Protein AF-0000000076601447 (afdb_homodimer)

Organism: NCBI:txid33932

Secondary structure (DSSP, 8-state):
--S---S-GGGGGGEEEEEEEEEPTTSEEEEEEEEE-EETTEE-HHHHHHHHHHHHHHHHS-HHHHHHHHHTT-HHHHHHHHHTTSPPTTT-SSHHHHHHHHHHHHHTS---EEEEHHHH--STT----S-SEEEEEEEETTEEEEEEEEEEEESSHHHHHHHHHHHHHHHHH-SSSSHHHHHHHHHHHHHHH--SHHHHHHHHHHHS--TTSTT-EEEEEEEEEEEEEPP--HHHHTS-HHHHHHHHHHHHHHHHHTTHHHHHHHHHHTT-TTSEEEEEEEEESSHHHHHHHHHHHHTT---/--S---S-GGGGGGEEEEEEEEEPTTSEEEEEEEEE-EETTEE-HHHHHHHHHHHHHHHHS-HHHHHHHHHTT-HHHHHHHHHTTSPPTTT-SSHHHHHHHHHHHHHTS---EEEEHHHH--STT----S-SEEEEEEEETTEEEEEEEEEEEESSHHHHHHHHHHHHHHHHH-SSSSHHHHHHHHHHHHHHH--SHHHHHHHHHHHS--GGG-S-EEEEEEEEEEEEEPP--HHHHTS-HHHHHHHHHHHHHHHHHTTHHHHHHHHHHTT-TTSEEEEEEEEESSHHHHHHHHHHHHTT---

Nearest PDB structures (foldseek):
  6guo-assembly2_C  TM=2.333E-01  e=1.448E+00  Aspergillus nidulans FGSC A4
  6guo-assembly2_C  TM=2.152E-01  e=1.221E+00  Aspergillus nidulans FGSC A4

Structure (mmCIF, N/CA/C/O backbone):
data_AF-0000000076601447-model_v1
#
loop_
_entity.id
_entity.type
_entity.pdbx_description
1 polymer 'Anti-bacteriophage protein A/HamA C-terminal domain-containing protein'
#
loop_
_atom_site.group_PDB
_atom_site.id
_atom_site.type_symbol
_atom_site.label_atom_id
_atom_site.label_alt_id
_atom_site.label_comp_id
_atom_site.label_asym_id
_atom_site.label_entity_id
_atom_site.label_seq_id
_atom_site.pdbx_PDB_ins_code
_atom_site.Cartn_x
_atom_site.Cartn_y
_atom_site.Cartn_z
_atom_site.occupancy
_atom_site.B_iso_or_equiv
_atom_site.auth_seq_id
_atom_site.auth_comp_id
_atom_site.auth_asym_id
_atom_site.auth_atom_id
_atom_site.pdbx_PDB_model_num
ATOM 1 N N . MET A 1 1 ? -7.922 -10.188 -27.938 1 62.28 1 MET A N 1
ATOM 2 C CA . MET A 1 1 ? -8.156 -10.844 -26.656 1 62.28 1 MET A CA 1
ATOM 3 C C . MET A 1 1 ? -9.234 -10.117 -25.859 1 62.28 1 MET A C 1
ATOM 5 O O . MET A 1 1 ? -9.25 -8.891 -25.797 1 62.28 1 MET A O 1
ATOM 9 N N . LEU A 1 2 ? -10.297 -10.93 -25.453 1 74.81 2 LEU A N 1
ATOM 10 C CA . LEU A 1 2 ? -11.477 -10.422 -24.766 1 74.81 2 LEU A CA 1
ATOM 11 C C . LEU A 1 2 ? -11.094 -9.812 -23.422 1 74.81 2 LEU A C 1
ATOM 13 O O . LEU A 1 2 ? -11.562 -8.719 -23.078 1 74.81 2 LEU A O 1
ATOM 17 N N . LEU A 1 3 ? -10.133 -10.531 -22.75 1 85.56 3 LEU A N 1
ATOM 18 C CA . LEU A 1 3 ? -9.602 -10.078 -21.469 1 85.56 3 LEU A CA 1
ATOM 19 C C . LEU A 1 3 ? -8.078 -10.008 -21.5 1 85.56 3 LEU A C 1
ATOM 21 O O . LEU A 1 3 ? -7.434 -10.805 -22.188 1 85.56 3 LEU A O 1
ATOM 25 N N . ARG A 1 4 ? -7.594 -9 -20.859 1 86.19 4 ARG A N 1
ATOM 26 C CA . ARG A 1 4 ? -6.141 -8.875 -20.797 1 86.19 4 ARG A CA 1
ATOM 27 C C . ARG A 1 4 ? -5.625 -9.273 -19.422 1 86.19 4 ARG A C 1
ATOM 29 O O . ARG A 1 4 ? -6.242 -8.953 -18.391 1 86.19 4 ARG A O 1
ATOM 36 N N . PRO A 1 5 ? -4.488 -10.039 -19.438 1 90.44 5 PRO A N 1
ATOM 37 C CA . PRO A 1 5 ? -3.875 -10.336 -18.141 1 90.44 5 PRO A CA 1
ATOM 38 C C . PRO A 1 5 ? -3.506 -9.086 -17.344 1 90.44 5 PRO A C 1
ATOM 40 O O . PRO A 1 5 ? -3.223 -8.039 -17.953 1 90.44 5 PRO A O 1
ATOM 43 N N . LEU A 1 6 ? -3.486 -9.172 -16.062 1 90.44 6 LEU A N 1
ATOM 44 C CA . LEU A 1 6 ? -3.273 -8.016 -15.203 1 90.44 6 LEU A CA 1
ATOM 45 C C . LEU A 1 6 ? -1.902 -8.078 -14.539 1 90.44 6 LEU A C 1
ATOM 47 O O . LEU A 1 6 ? -1.473 -7.113 -13.898 1 90.44 6 LEU A O 1
ATOM 51 N N . VAL A 1 7 ? -1.273 -9.258 -14.609 1 94.81 7 VAL A N 1
ATOM 52 C CA . VAL A 1 7 ? 0.031 -9.43 -13.977 1 94.81 7 VAL A CA 1
ATOM 53 C C . VAL A 1 7 ? 1.137 -9.148 -14.992 1 94.81 7 VAL A C 1
ATOM 55 O O . VAL A 1 7 ? 1.076 -9.617 -16.125 1 94.81 7 VAL A O 1
ATOM 58 N N . ARG A 1 8 ? 2.135 -8.438 -14.633 1 91.25 8 ARG A N 1
ATOM 59 C CA . ARG A 1 8 ? 3.258 -8.094 -15.5 1 91.25 8 ARG A CA 1
ATOM 60 C C . ARG A 1 8 ? 4.133 -9.32 -15.766 1 91.25 8 ARG A C 1
ATOM 62 O O . ARG A 1 8 ? 4.391 -10.109 -14.859 1 91.25 8 ARG A O 1
ATOM 69 N N . LYS A 1 9 ? 4.605 -9.383 -16.938 1 93 9 LYS A N 1
ATOM 70 C CA . LYS A 1 9 ? 5.414 -10.531 -17.344 1 93 9 LYS A CA 1
ATOM 71 C C . LYS A 1 9 ? 6.758 -10.539 -16.625 1 93 9 LYS A C 1
ATOM 73 O O . LYS A 1 9 ? 7.461 -11.547 -16.625 1 93 9 LYS A O 1
ATOM 78 N N . THR A 1 10 ? 7.121 -9.398 -15.984 1 92.19 10 THR A N 1
ATOM 79 C CA . THR A 1 10 ? 8.359 -9.336 -15.219 1 92.19 10 THR A CA 1
ATOM 80 C C . THR A 1 10 ? 8.344 -10.352 -14.078 1 92.19 10 THR A C 1
ATOM 82 O O . THR A 1 10 ? 9.398 -10.703 -13.547 1 92.19 10 THR A O 1
ATOM 85 N N . PHE A 1 11 ? 7.168 -10.836 -13.719 1 95.12 11 PHE A N 1
ATOM 86 C CA . PHE A 1 11 ? 7.023 -11.898 -12.734 1 95.12 11 PHE A CA 1
ATOM 87 C C . PHE A 1 11 ? 7.84 -13.125 -13.133 1 95.12 11 PHE A C 1
ATOM 89 O O . PHE A 1 11 ? 8.531 -13.711 -12.305 1 95.12 11 PHE A O 1
ATOM 96 N N . LEU A 1 12 ? 7.84 -13.445 -14.352 1 95.12 12 LEU A N 1
ATOM 97 C CA . LEU A 1 12 ? 8.492 -14.656 -14.828 1 95.12 12 LEU A CA 1
ATOM 98 C C . LEU A 1 12 ? 10.016 -14.516 -14.773 1 95.12 12 LEU A C 1
ATOM 100 O O . LEU A 1 12 ? 10.734 -15.508 -14.812 1 95.12 12 LEU A O 1
ATOM 104 N N . ASN A 1 13 ? 10.461 -13.25 -14.641 1 93.56 13 ASN A N 1
ATOM 105 C CA . ASN A 1 13 ? 11.898 -12.984 -14.602 1 93.56 13 ASN A CA 1
ATOM 106 C C . ASN A 1 13 ? 12.531 -13.469 -13.305 1 93.56 13 ASN A C 1
ATOM 108 O O . ASN A 1 13 ? 13.75 -13.562 -13.195 1 93.56 13 ASN A O 1
ATOM 112 N N . HIS A 1 14 ? 11.773 -13.812 -12.375 1 94.06 14 HIS A N 1
ATOM 113 C CA . HIS A 1 14 ? 12.289 -14.227 -11.078 1 94.06 14 HIS A CA 1
ATOM 114 C C . HIS A 1 14 ? 12.57 -15.727 -11.055 1 94.06 14 HIS A C 1
ATOM 116 O O . HIS A 1 14 ? 13.078 -16.25 -10.055 1 94.06 14 HIS A O 1
ATOM 122 N N . PHE A 1 15 ? 12.305 -16.438 -12.133 1 93.75 15 PHE A N 1
ATOM 123 C CA . PHE A 1 15 ? 12.398 -17.891 -12.148 1 93.75 15 PHE A CA 1
ATOM 124 C C . PHE A 1 15 ? 13.234 -18.359 -13.328 1 93.75 15 PHE A C 1
ATOM 126 O O . PHE A 1 15 ? 13.203 -17.766 -14.398 1 93.75 15 PHE A O 1
ATOM 133 N N . TYR A 1 16 ? 13.992 -19.453 -13.062 1 90.38 16 TYR A N 1
ATOM 134 C CA . TYR A 1 16 ? 14.461 -20.281 -14.164 1 90.38 16 TYR A CA 1
ATOM 135 C C . TYR A 1 16 ? 13.344 -21.156 -14.703 1 90.38 16 TYR A C 1
ATOM 137 O O . TYR A 1 16 ? 12.602 -21.781 -13.93 1 90.38 16 TYR A O 1
ATOM 145 N N . HIS A 1 17 ? 13.188 -21.109 -15.984 1 89.06 17 HIS A N 1
ATOM 146 C CA . HIS A 1 17 ? 12.195 -21.984 -16.609 1 89.06 17 HIS A CA 1
ATOM 147 C C . HIS A 1 17 ? 12.82 -23.297 -17.062 1 89.06 17 HIS A C 1
ATOM 149 O O . HIS A 1 17 ? 13.102 -23.469 -18.25 1 89.06 17 HIS A O 1
ATOM 155 N N . GLU A 1 18 ? 12.898 -24.203 -16.203 1 85.56 18 GLU A N 1
ATOM 156 C CA . GLU A 1 18 ? 13.68 -25.422 -16.406 1 85.56 18 GLU A CA 1
ATOM 157 C C . GLU A 1 18 ? 12.945 -26.406 -17.297 1 85.56 18 GLU A C 1
ATOM 159 O O . GLU A 1 18 ? 13.539 -27 -18.203 1 85.56 18 GLU A O 1
ATOM 164 N N . ILE A 1 19 ? 11.727 -26.641 -16.984 1 83.25 19 ILE A N 1
ATOM 165 C CA . ILE A 1 19 ? 10.852 -27.469 -17.828 1 83.25 19 ILE A CA 1
ATOM 166 C C . ILE A 1 19 ? 9.711 -26.609 -18.375 1 83.25 19 ILE A C 1
ATOM 168 O O . ILE A 1 19 ? 8.945 -26.016 -17.609 1 83.25 19 ILE A O 1
ATOM 172 N N . GLN A 1 20 ? 9.664 -26.547 -19.672 1 84.44 20 GLN A N 1
ATOM 173 C CA . GLN A 1 20 ? 8.688 -25.672 -20.297 1 84.44 20 GLN A CA 1
ATOM 174 C C . GLN A 1 20 ? 7.672 -26.469 -21.109 1 84.44 20 GLN A C 1
ATOM 176 O O . GLN A 1 20 ? 8.016 -27.047 -22.141 1 84.44 20 GLN A O 1
ATOM 181 N N . ASP A 1 21 ? 6.527 -26.484 -20.672 1 81.62 21 ASP A N 1
ATOM 182 C CA . ASP A 1 21 ? 5.348 -27.016 -21.344 1 81.62 21 ASP A CA 1
ATOM 183 C C . ASP A 1 21 ? 5.605 -28.438 -21.844 1 81.62 21 ASP A C 1
ATOM 185 O O . ASP A 1 21 ? 5.332 -28.766 -23 1 81.62 21 ASP A O 1
ATOM 189 N N . GLN A 1 22 ? 6.152 -29.219 -20.953 1 82.5 22 GLN A N 1
ATOM 190 C CA . GLN A 1 22 ? 6.34 -30.625 -21.281 1 82.5 22 GLN A CA 1
ATOM 191 C C . GLN A 1 22 ? 5 -31.359 -21.344 1 82.5 22 GLN A C 1
ATOM 193 O O . GLN A 1 22 ? 4.262 -31.406 -20.359 1 82.5 22 GLN A O 1
ATOM 198 N N . LYS A 1 23 ? 4.691 -31.844 -22.531 1 84.69 23 LYS A N 1
ATOM 199 C CA . LYS A 1 23 ? 3.447 -32.594 -22.719 1 84.69 23 LYS A CA 1
ATOM 200 C C . LYS A 1 23 ? 3.58 -34.031 -22.219 1 84.69 23 LYS A C 1
ATOM 202 O O . LYS A 1 23 ? 4.609 -34.656 -22.422 1 84.69 23 LYS A O 1
ATOM 207 N N . LEU A 1 24 ? 2.549 -34.406 -21.484 1 79.69 24 LEU A N 1
ATOM 208 C CA . LEU A 1 24 ? 2.506 -35.812 -21.062 1 79.69 24 LEU A CA 1
ATOM 209 C C . LEU A 1 24 ? 1.73 -36.656 -22.062 1 79.69 24 LEU A C 1
ATOM 211 O O . LEU A 1 24 ? 0.671 -36.25 -22.531 1 79.69 24 LEU A O 1
ATOM 215 N N . ASP A 1 25 ? 2.285 -37.625 -22.703 1 67.06 25 ASP A N 1
ATOM 216 C CA . ASP A 1 25 ? 1.845 -38.438 -23.844 1 67.06 25 ASP A CA 1
ATOM 217 C C . ASP A 1 25 ? 0.409 -38.906 -23.656 1 67.06 25 ASP A C 1
ATOM 219 O O . ASP A 1 25 ? -0.382 -38.906 -24.594 1 67.06 25 ASP A O 1
ATOM 223 N N . GLU A 1 26 ? 0.083 -39.344 -22.531 1 64.31 26 GLU A N 1
ATOM 224 C CA . GLU A 1 26 ? -1.193 -40.031 -22.359 1 64.31 26 GLU A CA 1
ATOM 225 C C . GLU A 1 26 ? -2.285 -39.062 -21.906 1 64.31 26 GLU A C 1
ATOM 227 O O . GLU A 1 26 ? -3.465 -39.406 -21.875 1 64.31 26 GLU A O 1
ATOM 232 N N . THR A 1 27 ? -1.817 -37.812 -21.672 1 64.69 27 THR A N 1
ATOM 233 C CA . THR A 1 27 ? -2.781 -36.844 -21.141 1 64.69 27 THR A CA 1
ATOM 234 C C . THR A 1 27 ? -2.576 -35.469 -21.766 1 64.69 27 THR A C 1
ATOM 236 O O . THR A 1 27 ? -1.586 -35.25 -22.469 1 64.69 27 THR A O 1
ATOM 239 N N . HIS A 1 28 ? -3.525 -34.625 -21.922 1 71.19 28 HIS A N 1
ATOM 240 C CA . HIS A 1 28 ? -3.426 -33.25 -22.391 1 71.19 28 HIS A CA 1
ATOM 241 C C . HIS A 1 28 ? -2.844 -32.344 -21.312 1 71.19 28 HIS A C 1
ATOM 243 O O . HIS A 1 28 ? -3.205 -31.156 -21.234 1 71.19 28 HIS A O 1
ATOM 249 N N . SER A 1 29 ? -1.958 -33 -20.484 1 74.81 29 SER A N 1
ATOM 250 C CA . SER A 1 29 ? -1.34 -32.25 -19.391 1 74.81 29 SER A CA 1
ATOM 251 C C . SER A 1 29 ? -0.039 -31.609 -19.828 1 74.81 29 SER A C 1
ATOM 253 O O . SER A 1 29 ? 0.698 -32.156 -20.656 1 74.81 29 SER A O 1
ATOM 255 N N . ARG A 1 30 ? 0.118 -30.422 -19.438 1 81.38 30 ARG A N 1
ATOM 256 C CA . ARG A 1 30 ? 1.367 -29.688 -19.625 1 81.38 30 ARG A CA 1
ATOM 257 C C . ARG A 1 30 ? 2.023 -29.359 -18.297 1 81.38 30 ARG A C 1
ATOM 259 O O . ARG A 1 30 ? 1.39 -28.797 -17.406 1 81.38 30 ARG A O 1
ATOM 266 N N . ILE A 1 31 ? 3.283 -29.766 -18.172 1 82.62 31 ILE A N 1
ATOM 267 C CA . ILE A 1 31 ? 4.004 -29.562 -16.906 1 82.62 31 ILE A CA 1
ATOM 268 C C . ILE A 1 31 ? 5.07 -28.484 -17.094 1 82.62 31 ILE A C 1
ATOM 270 O O . ILE A 1 31 ? 5.762 -28.453 -18.125 1 82.62 31 ILE A O 1
ATOM 274 N N . ASN A 1 32 ? 5.086 -27.578 -16.188 1 83.69 32 ASN A N 1
ATOM 275 C CA . ASN A 1 32 ? 6.098 -26.531 -16.109 1 83.69 32 ASN A CA 1
ATOM 276 C C . ASN A 1 32 ? 6.84 -26.578 -14.781 1 83.69 32 ASN A C 1
ATOM 278 O O . ASN A 1 32 ? 6.234 -26.812 -13.734 1 83.69 32 ASN A O 1
ATOM 282 N N . LEU A 1 33 ? 8.078 -26.516 -14.906 1 86.19 33 LEU A N 1
ATOM 283 C CA . LEU A 1 33 ? 8.922 -26.375 -13.719 1 86.19 33 LEU A CA 1
ATOM 284 C C . LEU A 1 33 ? 9.648 -25.047 -13.727 1 86.19 33 LEU A C 1
ATOM 286 O O . LEU A 1 33 ? 10.422 -24.75 -14.641 1 86.19 33 LEU A O 1
ATOM 290 N N . HIS A 1 34 ? 9.344 -24.266 -12.742 1 85.88 34 HIS A N 1
ATOM 291 C CA . HIS A 1 34 ? 10.016 -23 -12.492 1 85.88 34 HIS A CA 1
ATOM 292 C C . HIS A 1 34 ? 10.812 -23.047 -11.195 1 85.88 34 HIS A C 1
ATOM 294 O O . HIS A 1 34 ? 10.352 -23.609 -10.195 1 85.88 34 HIS A O 1
ATOM 300 N N . ILE A 1 35 ? 12.016 -22.609 -11.266 1 86.19 35 ILE A N 1
ATOM 301 C CA . ILE A 1 35 ? 12.898 -22.547 -10.102 1 86.19 35 ILE A CA 1
ATOM 302 C C . ILE A 1 35 ? 13.289 -21.094 -9.828 1 86.19 35 ILE A C 1
ATOM 304 O O . ILE A 1 35 ? 13.727 -20.375 -10.734 1 86.19 35 ILE A O 1
ATOM 308 N N . LEU A 1 36 ? 13.117 -20.719 -8.625 1 89.75 36 LEU A N 1
ATOM 309 C CA . LEU A 1 36 ? 13.5 -19.359 -8.242 1 89.75 36 LEU A CA 1
ATOM 310 C C . LEU A 1 36 ? 14.969 -19.094 -8.562 1 89.75 36 LEU A C 1
ATOM 312 O O . LEU A 1 36 ? 15.805 -19.984 -8.406 1 89.75 36 LEU A O 1
ATOM 316 N N . LYS A 1 37 ? 15.203 -17.891 -8.891 1 88.88 37 LYS A N 1
ATOM 317 C CA . LYS A 1 37 ? 16.594 -17.5 -9.086 1 88.88 37 LYS A CA 1
ATOM 318 C C . LYS A 1 37 ? 17.422 -17.734 -7.824 1 88.88 37 LYS A C 1
ATOM 320 O O . LYS A 1 37 ? 16.906 -17.594 -6.711 1 88.88 37 LYS A O 1
ATOM 325 N N . ILE A 1 38 ? 18.641 -18.156 -8.07 1 89.06 38 ILE A N 1
ATOM 326 C CA . ILE A 1 38 ? 19.562 -18.469 -6.98 1 89.06 38 ILE A CA 1
ATOM 327 C C . ILE A 1 38 ? 20.703 -17.438 -6.957 1 89.06 38 ILE A C 1
ATOM 329 O O . ILE A 1 38 ? 21.266 -17.109 -8 1 89.06 38 ILE A O 1
ATOM 333 N N . ALA A 1 39 ? 20.906 -16.797 -5.816 1 88.81 39 ALA A N 1
ATOM 334 C CA . ALA A 1 39 ? 22.047 -15.914 -5.562 1 88.81 39 ALA A CA 1
ATOM 335 C C . ALA A 1 39 ? 22.734 -16.266 -4.25 1 88.81 39 ALA A C 1
ATOM 337 O O . ALA A 1 39 ? 22.078 -16.438 -3.223 1 88.81 39 ALA A O 1
ATOM 338 N N . ASN A 1 40 ? 24.031 -16.453 -4.324 1 91.88 40 ASN A N 1
ATOM 339 C CA . ASN A 1 40 ? 24.844 -16.75 -3.152 1 91.88 40 ASN A CA 1
ATOM 340 C C . ASN A 1 40 ? 24.344 -18.016 -2.439 1 91.88 40 ASN A C 1
ATOM 342 O O . ASN A 1 40 ? 24.172 -18 -1.219 1 91.88 40 ASN A O 1
ATOM 346 N N . ASN A 1 41 ? 24.047 -19.031 -3.236 1 91.88 41 ASN A N 1
ATOM 347 C CA . ASN A 1 41 ? 23.688 -20.359 -2.789 1 91.88 41 ASN A CA 1
ATOM 348 C C . ASN A 1 41 ? 22.391 -20.344 -1.964 1 91.88 41 ASN A C 1
ATOM 350 O O . ASN A 1 41 ? 22.266 -21.109 -1.001 1 91.88 41 ASN A O 1
ATOM 354 N N . LYS A 1 42 ? 21.531 -19.344 -2.24 1 90.5 42 LYS A N 1
ATOM 355 C CA . LYS A 1 42 ? 20.188 -19.25 -1.657 1 90.5 42 LYS A CA 1
ATOM 356 C C . LYS A 1 42 ? 19.172 -18.797 -2.695 1 90.5 42 LYS A C 1
ATOM 358 O O . LYS A 1 42 ? 19.516 -18.094 -3.646 1 90.5 42 LYS A O 1
ATOM 363 N N . PHE A 1 43 ? 17.938 -19.234 -2.533 1 91.75 43 PHE A N 1
ATOM 364 C CA . PHE A 1 43 ? 16.859 -18.719 -3.383 1 91.75 43 PHE A CA 1
ATOM 365 C C . PHE A 1 43 ? 16.641 -17.219 -3.127 1 91.75 43 PHE A C 1
ATOM 367 O O . PHE A 1 43 ? 16.594 -16.797 -1.976 1 91.75 43 PHE A O 1
ATOM 374 N N . ASP A 1 44 ? 16.594 -16.438 -4.176 1 90.19 44 ASP A N 1
ATOM 375 C CA . ASP A 1 44 ? 16.406 -15 -4.102 1 90.19 44 ASP A CA 1
ATOM 376 C C . ASP A 1 44 ? 14.93 -14.633 -4.004 1 90.19 44 ASP A C 1
ATOM 378 O O . ASP A 1 44 ? 14.344 -14.117 -4.961 1 90.19 44 ASP A O 1
ATOM 382 N N . ILE A 1 45 ? 14.367 -14.688 -2.811 1 90.94 45 ILE A N 1
ATOM 383 C CA . ILE A 1 45 ? 12.922 -14.664 -2.637 1 90.94 45 ILE A CA 1
ATOM 384 C C . ILE A 1 45 ? 12.445 -13.227 -2.447 1 90.94 45 ILE A C 1
ATOM 386 O O . ILE A 1 45 ? 11.312 -12.891 -2.797 1 90.94 45 ILE A O 1
ATOM 390 N N . ASN A 1 46 ? 13.219 -12.297 -1.987 1 88.81 46 ASN A N 1
ATOM 391 C CA . ASN A 1 46 ? 12.797 -10.945 -1.615 1 88.81 46 ASN A CA 1
ATOM 392 C C . ASN A 1 46 ? 12.312 -10.156 -2.826 1 88.81 46 ASN A C 1
ATOM 394 O O . ASN A 1 46 ? 11.242 -9.539 -2.781 1 88.81 46 ASN A O 1
ATOM 398 N N . PRO A 1 47 ? 13.031 -10.273 -3.926 1 90.25 47 PRO A N 1
ATOM 399 C CA . PRO A 1 47 ? 12.516 -9.57 -5.105 1 90.25 47 PRO A CA 1
ATOM 400 C C . PRO A 1 47 ? 11.156 -10.102 -5.562 1 90.25 47 PRO A C 1
ATOM 402 O O . PRO A 1 47 ? 10.336 -9.344 -6.078 1 90.25 47 PRO A O 1
ATOM 405 N N . LEU A 1 48 ? 10.984 -11.359 -5.375 1 92.62 48 LEU A N 1
ATOM 406 C CA . LEU A 1 48 ? 9.688 -11.945 -5.723 1 92.62 48 LEU A CA 1
ATOM 407 C C . LEU A 1 48 ? 8.578 -11.359 -4.859 1 92.62 48 LEU A C 1
ATOM 409 O O . LEU A 1 48 ? 7.512 -11 -5.367 1 92.62 48 LEU A O 1
ATOM 413 N N . PHE A 1 49 ? 8.867 -11.227 -3.596 1 91 49 PHE A N 1
ATOM 414 C CA . PHE A 1 49 ? 7.871 -10.664 -2.691 1 91 49 PHE A CA 1
ATOM 415 C C . PHE A 1 49 ? 7.48 -9.25 -3.127 1 91 49 PHE A C 1
ATOM 417 O O . PHE A 1 49 ? 6.301 -8.898 -3.107 1 91 49 PHE A O 1
ATOM 424 N N . ARG A 1 50 ? 8.406 -8.523 -3.541 1 89.62 50 ARG A N 1
ATOM 425 C CA . ARG A 1 50 ? 8.133 -7.168 -4.008 1 89.62 50 ARG A CA 1
ATOM 426 C C . ARG A 1 50 ? 7.242 -7.188 -5.246 1 89.62 50 ARG A C 1
ATOM 428 O O . ARG A 1 50 ? 6.277 -6.426 -5.336 1 89.62 50 ARG A O 1
ATOM 435 N N . GLU A 1 51 ? 7.625 -8.07 -6.133 1 92.25 51 GLU A N 1
ATOM 436 C CA . GLU A 1 51 ? 6.812 -8.211 -7.34 1 92.25 51 GLU A CA 1
ATOM 437 C C . GLU A 1 51 ? 5.395 -8.656 -7 1 92.25 51 GLU A C 1
ATOM 439 O O . GLU A 1 51 ? 4.43 -8.172 -7.59 1 92.25 51 GLU A O 1
ATOM 444 N N . LEU A 1 52 ? 5.273 -9.5 -6.027 1 95.19 52 LEU A N 1
ATOM 445 C CA . LEU A 1 52 ? 3.979 -10.062 -5.66 1 95.19 52 LEU A CA 1
ATOM 446 C C . LEU A 1 52 ? 3.098 -9.016 -4.988 1 95.19 52 LEU A C 1
ATOM 448 O O . LEU A 1 52 ? 1.87 -9.141 -4.996 1 95.19 52 LEU A O 1
ATOM 452 N N . SER A 1 53 ? 3.668 -8 -4.422 1 93.75 53 SER A N 1
ATOM 453 C CA . SER A 1 53 ? 2.881 -6.938 -3.809 1 93.75 53 SER A CA 1
ATOM 454 C C . SER A 1 53 ? 2.02 -6.219 -4.84 1 93.75 53 SER A C 1
ATOM 456 O O . SER A 1 53 ? 0.929 -5.742 -4.523 1 93.75 53 SER A O 1
ATOM 458 N N . ASN A 1 54 ? 2.514 -6.152 -6.023 1 95.25 54 ASN A N 1
ATOM 459 C CA . ASN A 1 54 ? 1.719 -5.582 -7.105 1 95.25 54 ASN A CA 1
ATOM 460 C C . ASN A 1 54 ? 0.581 -6.512 -7.516 1 95.25 54 ASN A C 1
ATOM 462 O O . ASN A 1 54 ? -0.566 -6.078 -7.641 1 95.25 54 ASN A O 1
ATOM 466 N N . SER A 1 55 ? 0.916 -7.773 -7.652 1 95.56 55 SER A N 1
ATOM 467 C CA . SER A 1 55 ? -0.045 -8.75 -8.156 1 95.56 55 SER A CA 1
ATOM 468 C C . SER A 1 55 ? -1.136 -9.031 -7.125 1 95.56 55 SER A C 1
ATOM 470 O O . SER A 1 55 ? -2.268 -9.359 -7.488 1 95.56 55 SER A O 1
ATOM 472 N N . MET A 1 56 ? -0.78 -8.875 -5.859 1 94.75 56 MET A N 1
ATOM 473 C CA . MET A 1 56 ? -1.743 -9.141 -4.793 1 94.75 56 MET A CA 1
ATOM 474 C C . MET A 1 56 ? -2.973 -8.25 -4.938 1 94.75 56 MET A C 1
ATOM 476 O O . MET A 1 56 ? -4.094 -8.68 -4.652 1 94.75 56 MET A O 1
ATOM 480 N N . ILE A 1 57 ? -2.785 -7.062 -5.422 1 95.06 57 ILE A N 1
ATOM 481 C CA . ILE A 1 57 ? -3.867 -6.086 -5.531 1 95.06 57 ILE A CA 1
ATOM 482 C C . ILE A 1 57 ? -4.918 -6.59 -6.52 1 95.06 57 ILE A C 1
ATOM 484 O O . ILE A 1 57 ? -6.098 -6.695 -6.18 1 95.06 57 ILE A O 1
ATOM 488 N N . THR A 1 58 ? -4.496 -7.008 -7.703 1 94.44 58 THR A N 1
ATOM 489 C CA . THR A 1 58 ? -5.43 -7.469 -8.727 1 94.44 58 THR A CA 1
ATOM 490 C C . THR A 1 58 ? -5.91 -8.883 -8.422 1 94.44 58 THR A C 1
ATOM 492 O O . THR A 1 58 ? -6.957 -9.312 -8.914 1 94.44 58 THR A O 1
ATOM 495 N N . PHE A 1 59 ? -5.156 -9.586 -7.625 1 94.94 59 PHE A N 1
ATOM 496 C CA . PHE A 1 59 ? -5.559 -10.898 -7.137 1 94.94 59 PHE A CA 1
ATOM 497 C C . PHE A 1 59 ? -6.746 -10.781 -6.188 1 94.94 59 PHE A C 1
ATOM 499 O O . PHE A 1 59 ? -7.684 -11.578 -6.254 1 94.94 59 PHE A O 1
ATOM 506 N N . CYS A 1 60 ? -6.746 -9.75 -5.32 1 93.12 60 CYS A N 1
ATOM 507 C CA . CYS A 1 60 ? -7.695 -9.633 -4.215 1 93.12 60 CYS A CA 1
ATOM 508 C C . CYS A 1 60 ? -8.914 -8.82 -4.629 1 93.12 60 CYS A C 1
ATOM 510 O O . CYS A 1 60 ? -10.023 -9.055 -4.145 1 93.12 60 CYS A O 1
ATOM 512 N N . LEU A 1 61 ? -8.695 -7.879 -5.531 1 92.75 61 LEU A N 1
ATOM 513 C CA . LEU A 1 61 ? -9.773 -6.938 -5.812 1 92.75 61 LEU A CA 1
ATOM 514 C C . LEU A 1 61 ? -10.383 -7.203 -7.188 1 92.75 61 LEU A C 1
ATOM 516 O O . LEU A 1 61 ? -9.695 -7.699 -8.086 1 92.75 61 LEU A O 1
ATOM 520 N N . SER A 1 62 ? -11.641 -6.879 -7.336 1 90.69 62 SER A N 1
ATOM 521 C CA . SER A 1 62 ? -12.258 -6.883 -8.656 1 90.69 62 SER A CA 1
ATOM 522 C C . SER A 1 62 ? -11.734 -5.738 -9.516 1 90.69 62 SER A C 1
ATOM 524 O O . SER A 1 62 ? -11.156 -4.781 -9 1 90.69 62 SER A O 1
ATOM 526 N N . LYS A 1 63 ? -11.969 -5.887 -10.75 1 89.75 63 LYS A N 1
ATOM 527 C CA . LYS A 1 63 ? -11.531 -4.844 -11.68 1 89.75 63 LYS A CA 1
ATOM 528 C C . LYS A 1 63 ? -12.234 -3.523 -11.391 1 89.75 63 LYS A C 1
ATOM 530 O O . LYS A 1 63 ? -11.625 -2.457 -11.469 1 89.75 63 LYS A O 1
ATOM 535 N N . LYS A 1 64 ? -13.484 -3.578 -11.094 1 88.75 64 LYS A N 1
ATOM 536 C CA . LYS A 1 64 ? -14.25 -2.375 -10.781 1 88.75 64 LYS A CA 1
ATOM 537 C C . LYS A 1 64 ? -13.688 -1.665 -9.555 1 88.75 64 LYS A C 1
ATOM 539 O O . LYS A 1 64 ? -13.484 -0.45 -9.57 1 88.75 64 LYS A O 1
ATOM 544 N N . GLU A 1 65 ? -13.477 -2.42 -8.492 1 90.5 65 GLU A N 1
ATOM 545 C CA . GLU A 1 65 ? -12.883 -1.854 -7.281 1 90.5 65 GLU A CA 1
ATOM 546 C C . GLU A 1 65 ? -11.508 -1.25 -7.57 1 90.5 65 GLU A C 1
ATOM 548 O O . GLU A 1 65 ? -11.219 -0.126 -7.156 1 90.5 65 GLU A O 1
ATOM 553 N N . TYR A 1 66 ? -10.758 -2.039 -8.258 1 93.69 66 TYR A N 1
ATOM 554 C CA . TYR A 1 66 ? -9.414 -1.604 -8.648 1 93.69 66 TYR A CA 1
ATOM 555 C C . TYR A 1 66 ? -9.469 -0.266 -9.375 1 93.69 66 TYR A C 1
ATOM 557 O O . TYR A 1 66 ? -8.773 0.68 -8.992 1 93.69 66 TYR A O 1
ATOM 565 N N . GLN A 1 67 ? -10.312 -0.159 -10.359 1 92.31 67 GLN A N 1
ATOM 566 C CA . GLN A 1 67 ? -10.398 1.027 -11.203 1 92.31 67 GLN A CA 1
ATOM 567 C C . GLN A 1 67 ? -10.891 2.234 -10.414 1 92.31 67 GLN A C 1
ATOM 569 O O . GLN A 1 67 ? -10.453 3.361 -10.648 1 92.31 67 GLN A O 1
ATOM 574 N N . GLN A 1 68 ? -11.773 2.008 -9.523 1 92.44 68 GLN A N 1
ATOM 575 C CA . GLN A 1 68 ? -12.281 3.096 -8.695 1 92.44 68 GLN A CA 1
ATOM 576 C C . GLN A 1 68 ? -11.156 3.764 -7.918 1 92.44 68 GLN A C 1
ATOM 578 O O . GLN A 1 68 ? -11.062 4.992 -7.879 1 92.44 68 GLN A O 1
ATOM 583 N N . TYR A 1 69 ? -10.289 2.971 -7.293 1 94.31 69 TYR A N 1
ATOM 584 C CA . TYR A 1 69 ? -9.164 3.506 -6.531 1 94.31 69 TYR A CA 1
ATOM 585 C C . TYR A 1 69 ? -8.156 4.188 -7.449 1 94.31 69 TYR A C 1
ATOM 587 O O . TYR A 1 69 ? -7.656 5.273 -7.133 1 94.31 69 TYR A O 1
ATOM 595 N N . VAL A 1 70 ? -7.879 3.535 -8.578 1 93.69 70 VAL A N 1
ATOM 596 C CA . VAL A 1 70 ? -6.848 4.027 -9.484 1 93.69 70 VAL A CA 1
ATOM 597 C C . VAL A 1 70 ? -7.285 5.352 -10.102 1 93.69 70 VAL A C 1
ATOM 599 O O . VAL A 1 70 ? -6.508 6.309 -10.148 1 93.69 70 VAL A O 1
ATOM 602 N N . ASP A 1 71 ? -8.562 5.406 -10.492 1 92 71 ASP A N 1
ATOM 603 C CA . ASP A 1 71 ? -9.094 6.621 -11.109 1 92 71 ASP A CA 1
ATOM 604 C C . ASP A 1 71 ? -9.008 7.801 -10.148 1 92 71 ASP A C 1
ATOM 606 O O . ASP A 1 71 ? -8.781 8.938 -10.562 1 92 71 ASP A O 1
ATOM 610 N N . GLN A 1 72 ? -9.172 7.512 -8.906 1 92.25 72 GLN A N 1
ATOM 611 C CA . GLN A 1 72 ? -9.172 8.57 -7.898 1 92.25 72 GLN A CA 1
ATOM 612 C C . GLN A 1 72 ? -7.789 8.719 -7.262 1 92.25 72 GLN A C 1
ATOM 614 O O . GLN A 1 72 ? -7.629 9.461 -6.289 1 92.25 72 GLN A O 1
ATOM 619 N N . GLN A 1 73 ? -6.805 7.98 -7.715 1 92.44 73 GLN A N 1
ATOM 620 C CA . GLN A 1 73 ? -5.422 8 -7.242 1 92.44 73 GLN A CA 1
ATOM 621 C C . GLN A 1 73 ? -5.352 7.723 -5.742 1 92.44 73 GLN A C 1
ATOM 623 O O . GLN A 1 73 ? -4.629 8.406 -5.016 1 92.44 73 GLN A O 1
ATOM 628 N N . ARG A 1 74 ? -6.211 6.84 -5.227 1 95.25 74 ARG A N 1
ATOM 629 C CA . ARG A 1 74 ? -6.23 6.395 -3.838 1 95.25 74 ARG A CA 1
ATOM 630 C C . ARG A 1 74 ? -5.422 5.113 -3.658 1 95.25 74 ARG A C 1
ATOM 632 O O . ARG A 1 74 ? -5.957 4.094 -3.221 1 95.25 74 ARG A O 1
ATOM 639 N N . PHE A 1 75 ? -4.113 5.23 -3.891 1 95 75 PHE A N 1
ATOM 640 C CA . PHE A 1 75 ? -3.25 4.059 -3.99 1 95 75 PHE A CA 1
ATOM 641 C C . PHE A 1 75 ? -2.998 3.455 -2.615 1 95 75 PHE A C 1
ATOM 643 O O . PHE A 1 75 ? -2.832 2.24 -2.488 1 95 75 PHE A O 1
ATOM 650 N N . GLY A 1 76 ? -2.922 4.281 -1.612 1 93.5 76 GLY A N 1
ATOM 651 C CA . GLY A 1 76 ? -2.801 3.744 -0.267 1 93.5 76 GLY A CA 1
ATOM 652 C C . GLY A 1 76 ? -3.984 2.889 0.142 1 93.5 76 GLY A C 1
ATOM 653 O O . GLY A 1 76 ? -3.811 1.771 0.633 1 93.5 76 GLY A O 1
ATOM 654 N N . GLU A 1 77 ? -5.168 3.441 -0.021 1 93.06 77 GLU A N 1
ATOM 655 C CA . GLU A 1 77 ? -6.391 2.717 0.312 1 93.06 77 GLU A CA 1
ATOM 656 C C . GLU A 1 77 ? -6.539 1.462 -0.543 1 93.06 77 GLU A C 1
ATOM 658 O O . GLU A 1 77 ? -7.078 0.453 -0.085 1 93.06 77 GLU A O 1
ATOM 663 N N . LEU A 1 78 ? -6.113 1.584 -1.803 1 94.94 78 LEU A N 1
ATOM 664 C CA . LEU A 1 78 ? -6.098 0.434 -2.701 1 94.94 78 LEU A CA 1
ATOM 665 C C . LEU A 1 78 ? -5.316 -0.723 -2.088 1 94.94 78 LEU A C 1
ATOM 667 O O . LEU A 1 78 ? -5.805 -1.855 -2.049 1 94.94 78 LEU A O 1
ATOM 671 N N . ASN A 1 79 ? -4.152 -0.419 -1.599 1 93.06 79 ASN A N 1
ATOM 672 C CA . ASN A 1 79 ? -3.303 -1.431 -0.977 1 93.06 79 ASN A CA 1
ATOM 673 C C . ASN A 1 79 ? -3.932 -1.979 0.301 1 93.06 79 ASN A C 1
ATOM 675 O O . ASN A 1 79 ? -3.9 -3.188 0.544 1 93.06 79 ASN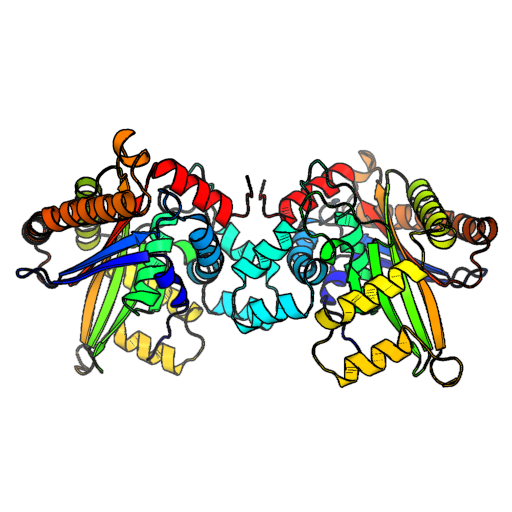 A O 1
ATOM 679 N N . ILE A 1 80 ? -4.504 -1.104 1.108 1 89.25 80 ILE A N 1
ATOM 680 C CA . ILE A 1 80 ? -5.156 -1.519 2.346 1 89.25 80 ILE A CA 1
ATOM 681 C C . ILE A 1 80 ? -6.305 -2.473 2.031 1 89.25 80 ILE A C 1
ATOM 683 O O . ILE A 1 80 ? -6.445 -3.518 2.67 1 89.25 80 ILE A O 1
ATOM 687 N N . ALA A 1 81 ? -7.121 -2.125 1.077 1 89.94 81 ALA A N 1
ATOM 688 C CA . ALA A 1 81 ? -8.258 -2.951 0.693 1 89.94 81 ALA A CA 1
ATOM 689 C C . ALA A 1 81 ? -7.812 -4.352 0.288 1 89.94 81 ALA A C 1
ATOM 691 O O . ALA A 1 81 ? -8.461 -5.344 0.636 1 89.94 81 ALA A O 1
ATOM 692 N N . ALA A 1 82 ? -6.738 -4.465 -0.441 1 91.5 82 ALA A N 1
ATOM 693 C CA . ALA A 1 82 ? -6.199 -5.754 -0.863 1 91.5 82 ALA A CA 1
ATOM 694 C C . ALA A 1 82 ? -5.668 -6.547 0.331 1 91.5 82 ALA A C 1
ATOM 696 O O . ALA A 1 82 ? -5.965 -7.734 0.479 1 91.5 82 ALA A O 1
ATOM 697 N N . GLN A 1 83 ? -4.91 -5.863 1.182 1 87.44 83 GLN A N 1
ATOM 698 C CA . GLN A 1 83 ? -4.293 -6.5 2.34 1 87.44 83 GLN A CA 1
ATOM 699 C C . GLN A 1 83 ? -5.348 -7.051 3.293 1 87.44 83 GLN A C 1
ATOM 701 O O . GLN A 1 83 ? -5.152 -8.102 3.902 1 87.44 83 GLN A O 1
ATOM 706 N N . GLU A 1 84 ? -6.418 -6.336 3.432 1 84.75 84 GLU A N 1
ATOM 707 C CA . GLU A 1 84 ? -7.473 -6.707 4.371 1 84.75 84 GLU A CA 1
ATOM 708 C C . GLU A 1 84 ? -8.156 -8 3.943 1 84.75 84 GLU A C 1
ATOM 710 O O . GLU A 1 84 ? -8.828 -8.648 4.75 1 84.75 84 GLU A O 1
ATOM 715 N N . LYS A 1 85 ? -8 -8.398 2.74 1 84.56 85 LYS A N 1
ATOM 716 C CA . LYS A 1 85 ? -8.633 -9.625 2.256 1 84.56 85 LYS A CA 1
ATOM 717 C C . LYS A 1 85 ? -7.867 -10.859 2.73 1 84.56 85 LYS A C 1
ATOM 719 O O . LYS A 1 85 ? -8.398 -11.969 2.715 1 84.56 85 LYS A O 1
ATOM 724 N N . PHE A 1 86 ? -6.594 -10.719 3.109 1 79.62 86 PHE A N 1
ATOM 725 C CA . PHE A 1 86 ? -5.793 -11.852 3.568 1 79.62 86 PHE A CA 1
ATOM 726 C C . PHE A 1 86 ? -6.148 -12.219 5.004 1 79.62 86 PHE A C 1
ATOM 728 O O . PHE A 1 86 ? -6.402 -11.344 5.832 1 79.62 86 PHE A O 1
ATOM 735 N N . ARG A 1 87 ? -6.211 -13.477 5.242 1 71.19 87 ARG A N 1
ATOM 736 C CA . ARG A 1 87 ? -6.332 -13.961 6.613 1 71.19 87 ARG A CA 1
ATOM 737 C C . ARG A 1 87 ? -5.059 -13.68 7.406 1 71.19 87 ARG A C 1
ATOM 739 O O . ARG A 1 87 ? -4.035 -13.305 6.832 1 71.19 87 ARG A O 1
ATOM 746 N N . ASP A 1 88 ? -5.211 -13.836 8.695 1 67.06 88 ASP A N 1
ATOM 747 C CA . ASP A 1 88 ? -4.02 -13.758 9.539 1 67.06 88 ASP A CA 1
ATOM 748 C C . ASP A 1 88 ? -2.982 -14.797 9.117 1 67.06 88 ASP A C 1
ATOM 750 O O . ASP A 1 88 ? -3.334 -15.922 8.758 1 67.06 88 ASP A O 1
ATOM 754 N N . TYR A 1 89 ? -1.764 -14.406 9.094 1 62.69 89 TYR A N 1
ATOM 755 C CA . TYR A 1 89 ? -0.676 -15.25 8.609 1 62.69 89 TYR A CA 1
ATOM 756 C C . TYR A 1 89 ? -0.606 -16.547 9.398 1 62.69 89 TYR A C 1
ATOM 758 O O . TYR A 1 89 ? -0.115 -17.562 8.898 1 62.69 89 TYR A O 1
ATOM 766 N N . GLN A 1 90 ? -1.016 -16.5 10.617 1 65 90 GLN A N 1
ATOM 767 C CA . GLN A 1 90 ? -0.983 -17.703 11.445 1 65 90 GLN A CA 1
ATOM 768 C C . GLN A 1 90 ? -2.02 -18.719 10.984 1 65 90 GLN A C 1
ATOM 770 O O . GLN A 1 90 ? -1.852 -19.922 11.188 1 65 90 GLN A O 1
ATOM 775 N N . SER A 1 91 ? -3.027 -18.25 10.359 1 64.44 91 SER A N 1
ATOM 776 C CA . SER A 1 91 ? -4.125 -19.125 9.961 1 64.44 91 SER A CA 1
ATOM 777 C C . SER A 1 91 ? -4.203 -19.266 8.438 1 64.44 91 SER A C 1
ATOM 779 O O . SER A 1 91 ? -5.07 -19.969 7.914 1 64.44 91 SER A O 1
ATOM 781 N N . ASN A 1 92 ? -3.182 -18.578 7.871 1 62.81 92 ASN A N 1
ATOM 782 C CA . ASN A 1 92 ? -3.205 -18.531 6.414 1 62.81 92 ASN A CA 1
ATOM 783 C C . ASN A 1 92 ? -2.283 -19.594 5.801 1 62.81 92 ASN A C 1
ATOM 785 O O . ASN A 1 92 ? -1.076 -19.375 5.688 1 62.81 92 ASN A O 1
ATOM 789 N N . GLU A 1 93 ? -2.875 -20.719 5.312 1 70.44 93 GLU A N 1
ATOM 790 C CA 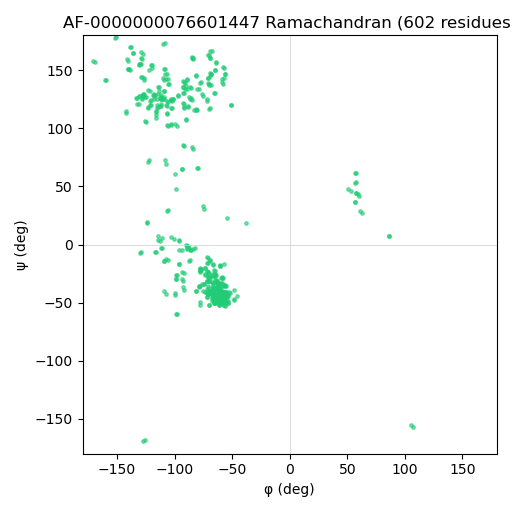. GLU A 1 93 ? -1.99 -21.797 4.863 1 70.44 93 GLU A CA 1
ATOM 791 C C . GLU A 1 93 ? -1.951 -21.875 3.342 1 70.44 93 GLU A C 1
ATOM 793 O O . GLU A 1 93 ? -0.995 -22.406 2.768 1 70.44 93 GLU A O 1
ATOM 798 N N . GLY A 1 94 ? -2.818 -21.234 2.729 1 86.69 94 GLY A N 1
ATOM 799 C CA . GLY A 1 94 ? -2.85 -21.562 1.311 1 86.69 94 GLY A CA 1
ATOM 800 C C . GLY A 1 94 ? -2.799 -20.344 0.417 1 86.69 94 GLY A C 1
ATOM 801 O O . GLY A 1 94 ? -2.561 -20.453 -0.787 1 86.69 94 GLY A O 1
ATOM 802 N N . GLU A 1 95 ? -2.857 -19.203 0.958 1 89.56 95 GLU A N 1
ATOM 803 C CA . GLU A 1 95 ? -3.082 -18 0.151 1 89.56 95 GLU A CA 1
ATOM 804 C C . GLU A 1 95 ? -1.844 -17.656 -0.669 1 89.56 95 GLU A C 1
ATOM 806 O O . GLU A 1 95 ? -1.956 -17.141 -1.786 1 89.56 95 GLU A O 1
ATOM 811 N N . PHE A 1 96 ? -0.662 -17.969 -0.131 1 92.81 96 PHE A N 1
ATOM 812 C CA . PHE A 1 96 ? 0.57 -17.688 -0.858 1 92.81 96 PHE A CA 1
ATOM 813 C C . PHE A 1 96 ? 0.639 -18.5 -2.143 1 92.81 96 PHE A C 1
ATOM 815 O O . PHE A 1 96 ? 0.89 -17.953 -3.219 1 92.81 96 PHE A O 1
ATOM 822 N N . GLY A 1 97 ? 0.354 -19.766 -2.064 1 95.06 97 GLY A N 1
ATOM 823 C CA . GLY A 1 97 ? 0.333 -20.609 -3.24 1 95.06 97 GLY A CA 1
ATOM 824 C C . GLY A 1 97 ? -0.706 -20.188 -4.262 1 95.06 97 GLY A C 1
ATOM 825 O O . GLY A 1 97 ? -0.452 -20.234 -5.469 1 95.06 97 GLY A O 1
ATOM 826 N N . GLU A 1 98 ? -1.867 -19.766 -3.762 1 95.19 98 GLU A N 1
ATOM 827 C CA . GLU A 1 98 ? -2.934 -19.297 -4.645 1 95.19 98 GLU A CA 1
ATOM 828 C C . GLU A 1 98 ? -2.502 -18.062 -5.426 1 95.19 98 GLU A C 1
ATOM 830 O O . GLU A 1 98 ? -2.789 -17.953 -6.617 1 95.19 98 GLU A O 1
ATOM 835 N N . LEU A 1 99 ? -1.828 -17.234 -4.754 1 95.88 99 LEU A N 1
ATOM 836 C CA . LEU A 1 99 ? -1.33 -16.016 -5.402 1 95.88 99 LEU A CA 1
ATOM 837 C C . LEU A 1 99 ? -0.301 -16.359 -6.477 1 95.88 99 LEU A C 1
ATOM 839 O O . LEU A 1 99 ? -0.335 -15.812 -7.574 1 95.88 99 LEU A O 1
ATOM 843 N N . LEU A 1 100 ? 0.636 -17.266 -6.176 1 96.88 100 LEU A N 1
ATOM 844 C CA . LEU A 1 100 ? 1.638 -17.688 -7.156 1 96.88 100 LEU A CA 1
ATOM 845 C C . LEU A 1 100 ? 0.977 -18.312 -8.375 1 96.88 100 LEU A C 1
ATOM 847 O O . LEU A 1 100 ? 1.338 -18 -9.516 1 96.88 100 LEU A O 1
ATOM 851 N N . LEU A 1 101 ? -0.002 -19.156 -8.117 1 97.31 101 LEU A N 1
ATOM 852 C CA . LEU A 1 101 ? -0.73 -19.781 -9.219 1 97.31 101 LEU A CA 1
ATOM 853 C C . LEU A 1 101 ? -1.395 -18.719 -10.094 1 97.31 101 LEU A C 1
ATOM 855 O O . LEU A 1 101 ? -1.284 -18.766 -11.32 1 97.31 101 LEU A O 1
ATOM 859 N N . TYR A 1 102 ? -2.072 -17.844 -9.438 1 97.5 102 TYR A N 1
ATOM 860 C CA . TYR A 1 102 ? -2.693 -16.734 -10.141 1 97.5 102 TYR A CA 1
ATOM 861 C C . TYR A 1 102 ? -1.697 -16.062 -11.078 1 97.5 102 TYR A C 1
ATOM 863 O O . TYR A 1 102 ? -1.998 -15.828 -12.25 1 97.5 102 TYR A O 1
ATOM 871 N N . CYS A 1 103 ? -0.5 -15.766 -10.609 1 97.88 103 CYS A N 1
ATOM 872 C CA . CYS A 1 103 ? 0.518 -15.062 -11.383 1 97.88 103 CYS A CA 1
ATOM 873 C C . CYS A 1 103 ? 0.968 -15.898 -12.57 1 97.88 103 CYS A C 1
ATOM 875 O O . CYS A 1 103 ? 1.113 -15.383 -13.68 1 97.88 103 CYS A O 1
ATOM 877 N N . PHE A 1 104 ? 1.207 -17.156 -12.375 1 97.25 104 PHE A N 1
ATOM 878 C CA . PHE A 1 104 ? 1.638 -18.031 -13.461 1 97.25 104 PHE A CA 1
ATOM 879 C C . PHE A 1 104 ? 0.56 -18.125 -14.531 1 97.25 104 PHE A C 1
ATOM 881 O O . PHE A 1 104 ? 0.861 -18.094 -15.727 1 97.25 104 PHE A O 1
ATOM 888 N N . LEU A 1 105 ? -0.692 -18.266 -14.109 1 97.25 105 LEU A N 1
ATOM 889 C CA . LEU A 1 105 ? -1.778 -18.406 -15.078 1 97.25 105 LEU A CA 1
ATOM 890 C C . LEU A 1 105 ? -1.939 -17.125 -15.891 1 97.25 105 LEU A C 1
ATOM 892 O O . LEU A 1 105 ? -2.184 -17.172 -17.094 1 97.25 105 LEU A O 1
ATOM 896 N N . GLU A 1 106 ? -1.771 -16.016 -15.266 1 97.38 106 GLU A N 1
ATOM 897 C CA . GLU A 1 106 ? -1.896 -14.727 -15.945 1 97.38 106 GLU A CA 1
ATOM 898 C C . GLU A 1 106 ? -0.731 -14.492 -16.906 1 97.38 106 GLU A C 1
ATOM 900 O O . GLU A 1 106 ? -0.915 -13.938 -18 1 97.38 106 GLU A O 1
ATOM 905 N N . THR A 1 107 ? 0.443 -14.891 -16.484 1 96 107 THR A N 1
ATOM 906 C CA . THR A 1 107 ? 1.628 -14.492 -17.234 1 96 107 THR A CA 1
ATOM 907 C C . THR A 1 107 ? 2.076 -15.617 -18.172 1 96 107 THR A C 1
ATOM 909 O O . THR A 1 107 ? 1.986 -15.484 -19.391 1 96 107 THR A O 1
ATOM 912 N N . HIS A 1 108 ? 2.396 -16.75 -17.609 1 95.25 108 HIS A N 1
ATOM 913 C CA . HIS A 1 108 ? 2.924 -17.844 -18.406 1 95.25 108 HIS A CA 1
ATOM 914 C C . HIS A 1 108 ? 1.845 -18.438 -19.312 1 95.25 108 HIS A C 1
ATOM 916 O O . HIS A 1 108 ? 2.055 -18.594 -20.516 1 95.25 108 HIS A O 1
ATOM 922 N N . LEU A 1 109 ? 0.696 -18.797 -18.719 1 94.56 109 LEU A N 1
ATOM 923 C CA . LEU A 1 109 ? -0.377 -19.406 -19.5 1 94.56 109 LEU A CA 1
ATOM 924 C C . LEU A 1 109 ? -1.141 -18.359 -20.297 1 94.56 109 LEU A C 1
ATOM 926 O O . LEU A 1 109 ? -1.824 -18.688 -21.266 1 94.56 109 LEU A O 1
ATOM 930 N N . GLU A 1 110 ? -1.082 -17.094 -19.828 1 95.38 110 GLU A N 1
ATOM 931 C CA . GLU A 1 110 ? -1.802 -15.969 -20.422 1 95.38 110 GLU A CA 1
ATOM 932 C C . GLU A 1 110 ? -3.309 -16.203 -20.391 1 95.38 110 GLU A C 1
ATOM 934 O O . GLU A 1 110 ? -3.986 -16.031 -21.406 1 95.38 110 GLU A O 1
ATOM 939 N N . ALA A 1 111 ? -3.75 -16.672 -19.375 1 96.12 111 ALA A N 1
ATOM 940 C CA . ALA A 1 111 ? -5.168 -16.875 -19.078 1 96.12 111 ALA A CA 1
ATOM 941 C C . ALA A 1 111 ? -5.66 -15.844 -18.062 1 96.12 111 ALA A C 1
ATOM 943 O O . ALA A 1 111 ? -5.477 -16.031 -16.844 1 96.12 111 ALA A O 1
ATOM 944 N N . PRO A 1 112 ? -6.359 -14.836 -18.531 1 95.06 112 PRO A N 1
ATOM 945 C CA . PRO A 1 112 ? -6.801 -13.773 -17.609 1 95.06 112 PRO A CA 1
ATOM 946 C C . PRO A 1 112 ? -7.797 -14.273 -16.562 1 95.06 112 PRO A C 1
ATOM 948 O O . PRO A 1 112 ? -8.578 -15.188 -16.844 1 95.06 112 PRO A O 1
ATOM 951 N N . LYS A 1 113 ? -7.738 -13.625 -15.438 1 94.06 113 LYS A N 1
ATOM 952 C CA . LYS A 1 113 ? -8.594 -14 -14.312 1 94.06 113 LYS A CA 1
ATOM 953 C C . LYS A 1 113 ? -10.055 -13.641 -14.594 1 94.06 113 LYS A C 1
ATOM 955 O O . LYS A 1 113 ? -10.344 -12.578 -15.141 1 94.06 113 LYS A O 1
ATOM 960 N N . LEU A 1 114 ? -10.914 -14.57 -14.227 1 91.81 114 LEU A N 1
ATOM 961 C CA . LEU A 1 114 ? -12.336 -14.281 -14.164 1 91.81 114 LEU A CA 1
ATOM 962 C C . LEU A 1 114 ? -12.773 -14 -12.727 1 91.81 114 LEU A C 1
ATOM 964 O O . LEU A 1 114 ? -13.547 -13.07 -12.484 1 91.81 114 LEU A O 1
ATOM 968 N N . LEU A 1 115 ? -12.227 -14.82 -11.898 1 90.69 115 LEU A N 1
ATOM 969 C CA . LEU A 1 115 ? -12.602 -14.742 -10.484 1 90.69 115 LEU A CA 1
ATOM 970 C C . LEU A 1 115 ? -11.547 -15.406 -9.609 1 90.69 115 LEU A C 1
ATOM 972 O O . LEU A 1 115 ? -10.961 -16.422 -9.992 1 90.69 115 LEU A O 1
ATOM 976 N N . THR A 1 116 ? -11.289 -14.805 -8.453 1 90.5 116 THR A N 1
ATOM 977 C CA . THR A 1 116 ? -10.43 -15.461 -7.484 1 90.5 116 THR A CA 1
ATOM 978 C C . THR A 1 116 ? -11.172 -15.719 -6.18 1 90.5 116 THR A C 1
ATOM 980 O O . THR A 1 116 ? -12.148 -15.031 -5.871 1 90.5 116 THR A O 1
ATOM 983 N N . LYS A 1 117 ? -10.734 -16.672 -5.5 1 86 117 LYS A N 1
ATOM 984 C CA . LYS A 1 117 ? -11.266 -16.984 -4.18 1 86 117 LYS A CA 1
ATOM 985 C C . LYS A 1 117 ? -11.172 -15.789 -3.244 1 86 117 LYS A C 1
ATOM 987 O O . LYS A 1 117 ? -12.094 -15.516 -2.475 1 86 117 LYS A O 1
ATOM 992 N N . MET A 1 118 ? -10.172 -15.023 -3.336 1 86.69 118 MET A N 1
ATOM 993 C CA . MET A 1 118 ? -9.914 -13.883 -2.463 1 86.69 118 MET A CA 1
ATOM 994 C C . MET A 1 118 ? -10.906 -12.758 -2.74 1 86.69 118 MET A C 1
ATOM 996 O O . MET A 1 118 ? -11.25 -11.992 -1.84 1 86.69 118 MET A O 1
ATOM 1000 N N . ASN A 1 119 ? -11.305 -12.68 -3.949 1 85.81 119 ASN A N 1
ATOM 1001 C CA . ASN A 1 119 ? -12.305 -11.688 -4.316 1 85.81 119 ASN A CA 1
ATOM 1002 C C . ASN A 1 119 ? -13.633 -11.945 -3.617 1 85.81 119 ASN A C 1
ATOM 1004 O O . ASN A 1 119 ? -14.398 -11.016 -3.35 1 85.81 119 ASN A O 1
ATOM 1008 N N . LEU A 1 120 ? -13.883 -13.172 -3.367 1 83.19 120 LEU A N 1
ATOM 1009 C CA . LEU A 1 120 ? -15.18 -13.594 -2.848 1 83.19 120 LEU A CA 1
ATOM 1010 C C . LEU A 1 120 ? -15.203 -13.508 -1.324 1 83.19 120 LEU A C 1
ATOM 1012 O O . LEU A 1 120 ? -16.281 -13.555 -0.715 1 83.19 120 LEU A O 1
ATOM 1016 N N . LYS A 1 121 ? -14.016 -13.367 -0.793 1 80.62 121 LYS A N 1
ATOM 1017 C CA . LYS A 1 121 ? -13.953 -13.281 0.662 1 80.62 121 LYS A CA 1
ATOM 1018 C C . LYS A 1 121 ? -14.5 -11.945 1.162 1 80.62 121 LYS A C 1
ATOM 1020 O O . LYS A 1 121 ? -14.211 -10.898 0.586 1 80.62 121 LYS A O 1
ATOM 1025 N N . THR A 1 122 ? -15.469 -11.992 2.021 1 68.62 122 THR A N 1
ATOM 1026 C CA . THR A 1 122 ? -16.047 -10.773 2.57 1 68.62 122 THR A CA 1
ATOM 1027 C C . THR A 1 122 ? -15.359 -10.375 3.869 1 68.62 122 THR A C 1
ATOM 1029 O O . THR A 1 122 ? -15.312 -9.195 4.219 1 68.62 122 THR A O 1
ATOM 1032 N N . SER A 1 123 ? -15.016 -11.383 4.73 1 64 123 SER A N 1
ATOM 1033 C CA . SER A 1 123 ? -14.352 -11.109 5.996 1 64 123 SER A CA 1
ATOM 1034 C C . SER A 1 123 ? -13.078 -11.945 6.137 1 64 123 SER A C 1
ATOM 1036 O O . SER A 1 123 ? -12.867 -12.898 5.391 1 64 123 SER A O 1
ATOM 1038 N N . HIS A 1 124 ? -12.203 -11.547 7.086 1 63.69 124 HIS A N 1
ATOM 1039 C CA . HIS A 1 124 ? -10.93 -12.211 7.363 1 63.69 124 HIS A CA 1
ATOM 1040 C C . HIS A 1 124 ? -11.133 -13.68 7.703 1 63.69 124 HIS A C 1
ATOM 1042 O O . HIS A 1 124 ? -10.219 -14.492 7.543 1 63.69 124 HIS A O 1
ATOM 1048 N N . ASN A 1 125 ? -12.336 -14.023 8.023 1 65.44 125 ASN A N 1
ATOM 1049 C CA . ASN A 1 125 ? -12.547 -15.383 8.508 1 65.44 125 ASN A CA 1
ATOM 1050 C C . ASN A 1 125 ? -13.414 -16.203 7.547 1 65.44 125 ASN A C 1
ATOM 1052 O O . ASN A 1 125 ? -13.641 -17.391 7.77 1 65.44 125 ASN A O 1
ATOM 1056 N N . ASP A 1 126 ? -13.68 -15.633 6.43 1 68.81 126 ASP A N 1
ATOM 1057 C CA . ASP A 1 126 ? -14.578 -16.328 5.52 1 68.81 126 ASP A CA 1
ATOM 1058 C C . ASP A 1 126 ? -13.836 -17.391 4.719 1 68.81 126 ASP A C 1
ATOM 1060 O O . ASP A 1 126 ? -12.82 -17.109 4.094 1 68.81 126 ASP A O 1
ATOM 1064 N N . TYR A 1 127 ? -14.164 -18.641 4.906 1 64.94 127 TYR A N 1
ATOM 1065 C CA . TYR A 1 127 ? -13.695 -19.734 4.062 1 64.94 127 TYR A CA 1
ATOM 1066 C C . TYR A 1 127 ? -14.578 -19.891 2.832 1 64.94 127 TYR A C 1
ATOM 1068 O O . TYR A 1 127 ? -15.805 -19.844 2.93 1 64.94 127 TYR A O 1
ATOM 1076 N N . VAL A 1 128 ? -13.969 -19.844 1.718 1 70 128 VAL A N 1
ATOM 1077 C CA . VAL A 1 128 ? -14.688 -20.078 0.468 1 70 128 VAL A CA 1
ATOM 1078 C C . VAL A 1 128 ? -14.242 -21.391 -0.147 1 70 128 VAL A C 1
ATOM 1080 O O . VAL A 1 128 ? -13.047 -21.641 -0.32 1 70 128 VAL A O 1
ATOM 1083 N N . LYS A 1 129 ? -15.234 -22.219 -0.387 1 74.44 129 LYS A N 1
ATOM 1084 C CA . LYS A 1 129 ? -14.961 -23.516 -0.98 1 74.44 129 LYS A CA 1
ATOM 1085 C C . LYS A 1 129 ? -14.859 -23.422 -2.5 1 74.44 129 LYS A C 1
ATOM 1087 O O . LYS A 1 129 ? -15.242 -22.406 -3.09 1 74.44 129 LYS A O 1
ATOM 1092 N N . GLY A 1 130 ? -14.203 -24.438 -3.055 1 80.06 130 GLY A N 1
ATOM 1093 C CA . GLY A 1 130 ? -14.102 -24.516 -4.504 1 80.06 130 GLY A CA 1
ATOM 1094 C C . GLY A 1 130 ? -12.719 -24.188 -5.023 1 80.06 130 GLY A C 1
ATOM 1095 O O . GLY A 1 130 ? -11.719 -24.438 -4.34 1 80.06 130 GLY A O 1
ATOM 1096 N N . ALA A 1 131 ? -12.734 -23.781 -6.281 1 86.44 131 ALA A N 1
ATOM 1097 C CA . ALA A 1 131 ? -11.461 -23.516 -6.934 1 86.44 131 ALA A CA 1
ATOM 1098 C C . ALA A 1 131 ? -10.789 -22.281 -6.336 1 86.44 131 ALA A C 1
ATOM 1100 O O . ALA A 1 131 ? -11.469 -21.328 -5.93 1 86.44 131 ALA A O 1
ATOM 1101 N N . ASP A 1 132 ? -9.492 -22.281 -6.281 1 89.94 132 ASP A N 1
ATOM 1102 C CA . ASP A 1 132 ? -8.703 -21.156 -5.766 1 89.94 132 ASP A CA 1
ATOM 1103 C C . ASP A 1 132 ? -8.82 -19.938 -6.676 1 89.94 132 ASP A C 1
ATOM 1105 O O . ASP A 1 132 ? -8.625 -18.812 -6.23 1 89.94 132 ASP A O 1
ATOM 1109 N N . GLY A 1 133 ? -9.102 -20.156 -7.914 1 93.31 133 GLY A N 1
ATOM 1110 C CA . GLY A 1 133 ? -9.305 -19.141 -8.938 1 93.31 133 GLY A CA 1
ATOM 1111 C C . GLY A 1 133 ? -9.844 -19.703 -10.234 1 93.31 133 GLY A C 1
ATOM 1112 O O . GLY A 1 133 ? -9.773 -20.922 -10.477 1 93.31 133 GLY A O 1
ATOM 1113 N N . ILE A 1 134 ? -10.438 -18.859 -10.969 1 94.69 134 ILE A N 1
ATOM 1114 C CA . ILE A 1 134 ? -10.984 -19.219 -12.273 1 94.69 134 ILE A CA 1
ATOM 1115 C C . ILE A 1 134 ? -10.461 -18.266 -13.336 1 94.69 134 ILE A C 1
ATOM 1117 O O . ILE A 1 134 ? -10.484 -17.047 -13.156 1 94.69 134 ILE A O 1
ATOM 1121 N N . HIS A 1 135 ? -9.953 -18.828 -14.391 1 96.19 135 HIS A N 1
ATOM 1122 C CA . HIS A 1 135 ? -9.344 -18.062 -15.477 1 96.19 135 HIS A CA 1
ATOM 1123 C C . HIS A 1 135 ? -9.922 -18.469 -16.828 1 96.19 135 HIS A C 1
ATOM 1125 O O . HIS A 1 135 ? -10.516 -19.547 -16.953 1 96.19 135 HIS A O 1
ATOM 1131 N N . LEU A 1 136 ? -9.766 -17.609 -17.797 1 94.94 136 LEU A N 1
ATOM 1132 C CA . LEU A 1 136 ? -10.227 -17.875 -19.156 1 94.94 136 LEU A CA 1
ATOM 1133 C C . LEU A 1 136 ? -9.047 -17.938 -20.109 1 94.94 136 LEU A C 1
ATOM 1135 O O . LEU A 1 136 ? -8.352 -16.938 -20.312 1 94.94 136 LEU A O 1
ATOM 1139 N N . LEU A 1 137 ? -8.844 -19.109 -20.641 1 94.81 137 LEU A N 1
ATOM 1140 C CA . LEU A 1 137 ? -7.805 -19.297 -21.656 1 94.81 137 LEU A CA 1
ATOM 1141 C C . LEU A 1 137 ? -8.398 -19.359 -23.047 1 94.81 137 LEU A C 1
ATOM 1143 O O . LEU A 1 137 ? -9.312 -20.156 -23.297 1 94.81 137 LEU A O 1
ATOM 1147 N N . GLN A 1 138 ? -7.957 -18.5 -23.922 1 93.94 138 GLN A N 1
ATOM 1148 C CA . GLN A 1 138 ? -8.32 -18.625 -25.328 1 93.94 138 GLN A CA 1
ATOM 1149 C C . GLN A 1 138 ? -7.316 -19.484 -26.078 1 93.94 138 GLN A C 1
ATOM 1151 O O . GLN A 1 138 ? -6.176 -19.078 -26.312 1 93.94 138 GLN A O 1
ATOM 1156 N N . VAL A 1 139 ? -7.73 -20.656 -26.422 1 89.75 139 VAL A N 1
ATOM 1157 C CA . VAL A 1 139 ? -6.867 -21.625 -27.094 1 89.75 139 VAL A CA 1
ATOM 1158 C C . VAL A 1 139 ? -6.805 -21.312 -28.578 1 89.75 139 VAL A C 1
ATOM 1160 O O . VAL A 1 139 ? -5.75 -21.438 -29.203 1 89.75 139 VAL A O 1
ATOM 1163 N N . ASP A 1 140 ? -7.945 -20.938 -29.172 1 88.38 140 ASP A N 1
ATOM 1164 C CA . ASP A 1 140 ? -8.109 -20.547 -30.562 1 88.38 140 ASP A CA 1
ATOM 1165 C C . ASP A 1 140 ? -9.258 -19.562 -30.734 1 88.38 140 ASP A C 1
ATOM 1167 O O . ASP A 1 140 ? -9.875 -19.156 -29.75 1 88.38 140 ASP A O 1
ATOM 1171 N N . ASN A 1 141 ? -9.523 -19.094 -31.906 1 85.75 141 ASN A N 1
ATOM 1172 C CA . ASN A 1 141 ? -10.508 -18.047 -32.156 1 85.75 141 ASN A CA 1
ATOM 1173 C C . ASN A 1 141 ? -11.859 -18.391 -31.547 1 85.75 141 ASN A C 1
ATOM 1175 O O . ASN A 1 141 ? -12.5 -17.531 -30.938 1 85.75 141 ASN A O 1
ATOM 1179 N N . ASN A 1 142 ? -12.344 -19.594 -31.594 1 86.88 142 ASN A N 1
ATOM 1180 C CA . ASN A 1 142 ? -13.641 -19.969 -31.031 1 86.88 142 ASN A CA 1
ATOM 1181 C C . ASN A 1 142 ? -13.508 -21.109 -30.031 1 86.88 142 ASN A C 1
ATOM 1183 O O . ASN A 1 142 ? -14.469 -21.859 -29.812 1 86.88 142 ASN A O 1
ATOM 1187 N N . GLU A 1 143 ? -12.344 -21.312 -29.547 1 89.06 143 GLU A N 1
ATOM 1188 C CA . GLU A 1 143 ? -12.117 -22.359 -28.547 1 89.06 143 GLU A CA 1
ATOM 1189 C C . GLU A 1 143 ? -11.555 -21.766 -27.25 1 89.06 143 GLU A C 1
ATOM 1191 O O . GLU A 1 143 ? -10.516 -21.094 -27.266 1 89.06 143 GLU A O 1
ATOM 1196 N N . PHE A 1 144 ? -12.258 -22.047 -26.203 1 92.62 144 PHE A N 1
ATOM 1197 C CA . PHE A 1 144 ? -11.891 -21.484 -24.906 1 92.62 144 PHE A CA 1
ATOM 1198 C C . PHE A 1 144 ? -11.836 -22.562 -23.828 1 92.62 144 PHE A C 1
ATOM 1200 O O . PHE A 1 144 ? -12.438 -23.625 -24 1 92.62 144 PHE A O 1
ATOM 1207 N N . GLN A 1 145 ? -11.055 -22.281 -22.828 1 92.94 145 GLN A N 1
ATOM 1208 C CA . GLN A 1 145 ? -11.023 -23.141 -21.641 1 92.94 145 GLN A CA 1
ATOM 1209 C C . GLN A 1 145 ? -11.234 -22.312 -20.375 1 92.94 145 GLN A C 1
ATOM 1211 O O . GLN A 1 145 ? -10.594 -21.281 -20.172 1 92.94 145 GLN A O 1
ATOM 1216 N N . ILE A 1 146 ? -12.156 -22.734 -19.578 1 94.31 146 ILE A N 1
ATOM 1217 C CA . ILE A 1 146 ? -12.25 -22.25 -18.219 1 94.31 146 ILE A CA 1
ATOM 1218 C C . ILE A 1 146 ? -11.281 -23.031 -17.328 1 94.31 146 ILE A C 1
ATOM 1220 O O . ILE A 1 146 ? -11.43 -24.234 -17.141 1 94.31 146 ILE A O 1
ATOM 1224 N N . VAL A 1 147 ? -10.336 -22.328 -16.812 1 95.81 147 VAL A N 1
ATOM 1225 C CA . VAL A 1 147 ? -9.273 -22.969 -16.047 1 95.81 147 VAL A CA 1
ATOM 1226 C C . VAL A 1 147 ? -9.523 -22.781 -14.547 1 95.81 147 VAL A C 1
ATOM 1228 O O . VAL A 1 147 ? -9.484 -21.656 -14.039 1 95.81 147 VAL A O 1
ATOM 1231 N N . PHE A 1 148 ? -9.719 -23.906 -13.883 1 95.94 148 PHE A N 1
ATOM 1232 C CA . PHE A 1 148 ? -9.914 -23.891 -12.438 1 95.94 148 PHE A CA 1
ATOM 1233 C C . PHE A 1 148 ? -8.586 -24.078 -11.711 1 95.94 148 PHE A C 1
ATOM 1235 O O . PHE A 1 148 ? -7.824 -25 -12.023 1 95.94 148 PHE A O 1
ATOM 1242 N N . GLY A 1 149 ? -8.359 -23.203 -10.781 1 96.56 149 GLY A N 1
ATOM 1243 C CA . GLY A 1 149 ? -7.094 -23.219 -10.07 1 96.56 149 GLY A CA 1
ATOM 1244 C C . GLY A 1 149 ? -7.117 -24.109 -8.844 1 96.56 149 GLY A C 1
ATOM 1245 O O . GLY A 1 149 ? -8.109 -24.156 -8.117 1 96.56 149 GLY A O 1
ATOM 1246 N N . GLU A 1 150 ? -5.992 -24.797 -8.617 1 96.12 150 GLU A N 1
ATOM 1247 C CA . GLU A 1 150 ? -5.742 -25.609 -7.434 1 96.12 150 GLU A CA 1
ATOM 1248 C C . GLU A 1 150 ? -4.289 -25.484 -6.977 1 96.12 150 GLU A C 1
ATOM 1250 O O . GLU A 1 150 ? -3.369 -25.875 -7.703 1 96.12 150 GLU A O 1
ATOM 1255 N N . SER A 1 151 ? -4.141 -24.922 -5.801 1 96.25 151 SER A N 1
ATOM 1256 C CA . SER A 1 151 ? -2.793 -24.719 -5.281 1 96.25 151 SER A CA 1
ATOM 1257 C C . SER A 1 151 ? -2.545 -25.562 -4.039 1 96.25 151 SER A C 1
ATOM 1259 O O . SER A 1 151 ? -3.428 -25.703 -3.189 1 96.25 151 SER A O 1
ATOM 1261 N N . LYS A 1 152 ? -1.378 -26.188 -3.998 1 95.19 152 LYS A N 1
ATOM 1262 C CA . LYS A 1 152 ? -0.938 -26.938 -2.826 1 95.19 152 LYS A CA 1
ATOM 1263 C C . LYS A 1 152 ? 0.504 -26.594 -2.463 1 95.19 152 LYS A C 1
ATOM 1265 O O . LYS A 1 152 ? 1.382 -26.578 -3.328 1 95.19 152 LYS A O 1
ATOM 1270 N N . MET A 1 153 ? 0.705 -26.219 -1.278 1 93.94 153 MET A N 1
ATOM 1271 C CA . MET A 1 153 ? 2.045 -26.125 -0.706 1 93.94 153 MET A CA 1
ATOM 1272 C C . MET A 1 153 ? 2.287 -27.266 0.28 1 93.94 153 MET A C 1
ATOM 1274 O O . MET A 1 153 ? 1.667 -27.312 1.344 1 93.94 153 MET A O 1
ATOM 1278 N N . TYR A 1 154 ? 3.193 -28.172 -0.074 1 93.5 154 TYR A N 1
ATOM 1279 C CA . TYR A 1 154 ? 3.344 -29.438 0.634 1 93.5 154 TYR A CA 1
ATOM 1280 C C . TYR A 1 154 ? 4.812 -29.75 0.875 1 93.5 154 TYR A C 1
ATOM 1282 O O . TYR A 1 154 ? 5.695 -29.172 0.235 1 93.5 154 TYR A O 1
ATOM 1290 N N . GLN A 1 155 ? 5.047 -30.703 1.78 1 94.56 155 GLN A N 1
ATOM 1291 C CA . GLN A 1 155 ? 6.414 -31.062 2.139 1 94.56 155 GLN A CA 1
ATOM 1292 C C . GLN A 1 155 ? 7.121 -31.75 0.975 1 94.56 155 GLN A C 1
ATOM 1294 O O . GLN A 1 155 ? 8.312 -31.547 0.756 1 94.56 155 GLN A O 1
ATOM 1299 N N . THR A 1 156 ? 6.402 -32.625 0.26 1 95.81 156 THR A N 1
ATOM 1300 C CA . THR A 1 156 ? 6.98 -33.312 -0.878 1 95.81 156 THR A CA 1
ATOM 1301 C C . THR A 1 156 ? 6.207 -33 -2.156 1 95.81 156 THR A C 1
ATOM 1303 O O . THR A 1 156 ? 5.008 -32.719 -2.109 1 95.81 156 THR A O 1
ATOM 1306 N N . LEU A 1 157 ? 6.918 -33.062 -3.266 1 96.06 157 LEU A N 1
ATOM 1307 C CA . LEU A 1 157 ? 6.285 -32.812 -4.559 1 96.06 157 LEU A CA 1
ATOM 1308 C C . LEU A 1 157 ? 5.172 -33.844 -4.805 1 96.06 157 LEU A C 1
ATOM 1310 O O . LEU A 1 157 ? 4.047 -33.469 -5.133 1 96.06 157 LEU A O 1
ATOM 1314 N N . ARG A 1 158 ? 5.496 -35.125 -4.648 1 96.31 158 ARG A N 1
ATOM 1315 C CA . ARG A 1 158 ? 4.512 -36.188 -4.887 1 96.31 158 ARG A CA 1
ATOM 1316 C C . ARG A 1 158 ? 3.287 -36 -3.992 1 96.31 158 ARG A C 1
ATOM 1318 O O . ARG A 1 158 ? 2.152 -36.156 -4.441 1 96.31 158 ARG A O 1
ATOM 1325 N N . GLY A 1 159 ? 3.596 -35.719 -2.729 1 96.69 159 GLY A N 1
ATOM 1326 C CA . GLY A 1 159 ? 2.488 -35.438 -1.822 1 96.69 159 GLY A CA 1
ATOM 1327 C C . GLY A 1 159 ? 1.598 -34.312 -2.281 1 96.69 159 GLY A C 1
ATOM 1328 O O . GLY A 1 159 ? 0.37 -34.406 -2.225 1 96.69 159 GLY A O 1
ATOM 1329 N N . GLY A 1 160 ? 2.209 -33.188 -2.715 1 96.88 160 GLY A N 1
ATOM 1330 C CA . GLY A 1 160 ? 1.454 -32.062 -3.23 1 96.88 160 GLY A CA 1
ATOM 1331 C C . GLY A 1 160 ? 0.636 -32.406 -4.461 1 96.88 160 GLY A C 1
ATOM 1332 O O . GLY A 1 160 ? -0.521 -32 -4.578 1 96.88 160 GLY A O 1
ATOM 1333 N N . ILE A 1 161 ? 1.22 -33.156 -5.371 1 95.94 161 ILE A N 1
ATOM 1334 C CA . ILE A 1 161 ? 0.536 -33.594 -6.586 1 95.94 161 ILE A CA 1
ATOM 1335 C C . ILE A 1 161 ? -0.671 -34.469 -6.223 1 95.94 161 ILE A C 1
ATOM 1337 O O . ILE A 1 161 ? -1.775 -34.25 -6.723 1 95.94 161 ILE A O 1
ATOM 1341 N N . ASN A 1 162 ? -0.45 -35.375 -5.344 1 97.5 162 ASN A N 1
ATOM 1342 C CA . ASN A 1 162 ? -1.539 -36.25 -4.902 1 97.5 162 ASN A CA 1
ATOM 1343 C C . ASN A 1 162 ? -2.701 -35.438 -4.332 1 97.5 162 ASN A C 1
ATOM 1345 O O . ASN A 1 162 ? -3.855 -35.656 -4.707 1 97.5 162 ASN A O 1
ATOM 1349 N N . LYS A 1 163 ? -2.377 -34.562 -3.463 1 96.88 163 LYS A N 1
ATOM 1350 C CA . LYS A 1 163 ? -3.414 -33.75 -2.812 1 96.88 163 LYS A CA 1
ATOM 1351 C C . LYS A 1 163 ? -4.16 -32.906 -3.822 1 96.88 163 LYS A C 1
ATOM 1353 O O . LYS A 1 163 ? -5.371 -32.719 -3.709 1 96.88 163 LYS A O 1
ATOM 1358 N N . ALA A 1 164 ? -3.457 -32.344 -4.75 1 96.06 164 ALA A N 1
ATOM 1359 C CA . ALA A 1 164 ? -4.082 -31.531 -5.781 1 96.06 164 ALA A CA 1
ATOM 1360 C C . ALA A 1 164 ? -5.086 -32.344 -6.594 1 96.06 164 ALA A C 1
ATOM 1362 O O . ALA A 1 164 ? -6.23 -31.922 -6.781 1 96.06 164 ALA A O 1
ATOM 1363 N N . PHE A 1 165 ? -4.723 -33.531 -7.043 1 95.25 165 PHE A N 1
ATOM 1364 C CA . PHE A 1 165 ? -5.594 -34.344 -7.875 1 95.25 165 PHE A CA 1
ATOM 1365 C C . PHE A 1 165 ? -6.766 -34.875 -7.062 1 95.25 165 PHE A C 1
ATOM 1367 O O . PHE A 1 165 ? -7.875 -35.031 -7.578 1 95.25 165 PHE A O 1
ATOM 1374 N N . GLU A 1 166 ? -6.465 -35.219 -5.812 1 96.19 166 GLU A N 1
ATOM 1375 C CA . GLU A 1 166 ? -7.559 -35.594 -4.93 1 96.19 166 GLU A CA 1
ATOM 1376 C C . GLU A 1 166 ? -8.594 -34.469 -4.812 1 96.19 166 GLU A C 1
ATOM 1378 O O . GLU A 1 166 ? -9.797 -34.75 -4.887 1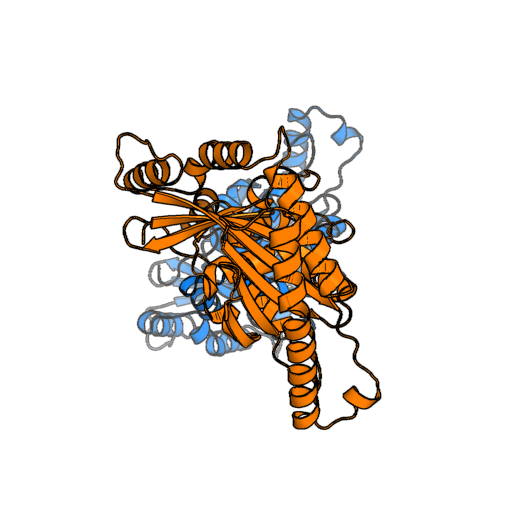 96.19 166 GLU A O 1
ATOM 1383 N N . SER A 1 167 ? -8.117 -33.281 -4.609 1 94.19 167 SER A N 1
ATOM 1384 C CA . SER A 1 167 ? -9 -32.125 -4.512 1 94.19 167 SER A CA 1
ATOM 1385 C C . SER A 1 167 ? -9.789 -31.922 -5.801 1 94.19 167 SER A C 1
ATOM 1387 O O . SER A 1 167 ? -10.977 -31.609 -5.758 1 94.19 167 SER A O 1
ATOM 1389 N N . ILE A 1 168 ? -9.141 -32.031 -6.906 1 94.06 168 ILE A N 1
ATOM 1390 C CA . ILE A 1 168 ? -9.781 -31.844 -8.203 1 94.06 168 ILE A CA 1
ATOM 1391 C C . ILE A 1 168 ? -10.883 -32.906 -8.383 1 94.06 168 ILE A C 1
ATOM 1393 O O . ILE A 1 168 ? -11.992 -32.562 -8.805 1 94.06 168 ILE A O 1
ATOM 1397 N N . ASN A 1 169 ? -10.531 -34.125 -8.055 1 93.56 169 ASN A N 1
ATOM 1398 C CA . ASN A 1 169 ? -11.531 -35.188 -8.133 1 93.56 169 ASN A CA 1
ATOM 1399 C C . ASN A 1 169 ? -12.742 -34.875 -7.25 1 93.56 169 ASN A C 1
ATOM 1401 O O . ASN A 1 169 ? -13.883 -35.062 -7.676 1 93.56 169 ASN A O 1
ATOM 1405 N N . SER A 1 170 ? -12.484 -34.469 -6.055 1 92.62 170 SER A N 1
ATOM 1406 C CA . SER A 1 170 ? -13.562 -34.125 -5.141 1 92.62 170 SER A CA 1
ATOM 1407 C C . SER A 1 170 ? -14.391 -32.969 -5.695 1 92.62 170 SER A C 1
ATOM 1409 O O . SER A 1 170 ? -15.617 -32.969 -5.594 1 92.62 170 SER A O 1
ATOM 1411 N N . PHE A 1 171 ? -13.742 -32.031 -6.277 1 90.31 171 PHE A N 1
ATOM 1412 C CA . PHE A 1 171 ? -14.375 -30.844 -6.871 1 90.31 171 PHE A CA 1
ATOM 1413 C C . PHE A 1 171 ? -15.305 -31.25 -8.016 1 90.31 171 PHE A C 1
ATOM 1415 O O . PHE A 1 171 ? -16.438 -30.766 -8.102 1 90.31 171 PHE A O 1
ATOM 1422 N N . LEU A 1 172 ? -14.898 -32.125 -8.836 1 90.69 172 LEU A N 1
ATOM 1423 C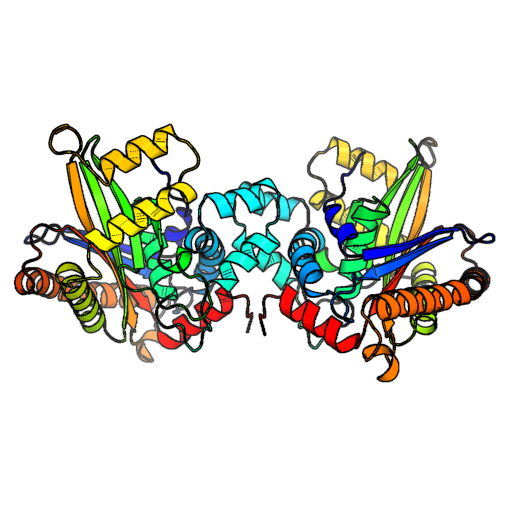 CA . LEU A 1 172 ? -15.656 -32.531 -10.016 1 90.69 172 LEU A CA 1
ATOM 1424 C C . LEU A 1 172 ? -16.844 -33.406 -9.625 1 90.69 172 LEU A C 1
ATOM 1426 O O . LEU A 1 172 ? -17.875 -33.406 -10.305 1 90.69 172 LEU A O 1
ATOM 1430 N N . ASN A 1 173 ? -16.734 -34.062 -8.539 1 88.56 173 ASN A N 1
ATOM 1431 C CA . ASN A 1 173 ? -17.75 -35.031 -8.203 1 88.56 173 ASN A CA 1
ATOM 1432 C C . ASN A 1 173 ? -18.594 -34.594 -7.012 1 88.56 173 ASN A C 1
ATOM 1434 O O . ASN A 1 173 ? -19.531 -35.281 -6.613 1 88.56 173 ASN A O 1
ATOM 1438 N N . HIS A 1 174 ? -18.234 -33.469 -6.469 1 83.62 174 HIS A N 1
ATOM 1439 C CA . HIS A 1 174 ? -19.016 -32.969 -5.34 1 83.62 174 HIS A CA 1
ATOM 1440 C C . HIS A 1 174 ? -20.406 -32.531 -5.777 1 83.62 174 HIS A C 1
ATOM 1442 O O . HIS A 1 174 ? -20.578 -31.984 -6.863 1 83.62 174 HIS A O 1
ATOM 1448 N N . SER A 1 175 ? -21.359 -32.719 -4.957 1 76.38 175 SER A N 1
ATOM 1449 C CA . SER A 1 175 ? -22.75 -32.375 -5.297 1 76.38 175 SER A CA 1
ATOM 1450 C C . SER A 1 175 ? -23 -30.891 -5.234 1 76.38 175 SER A C 1
ATOM 1452 O O . SER A 1 175 ? -23.797 -30.359 -5.996 1 76.38 175 SER A O 1
ATOM 1454 N N . LYS A 1 176 ? -22.438 -30.109 -4.395 1 72.88 176 LYS A N 1
ATOM 1455 C CA . LYS A 1 176 ? -22.766 -28.703 -4.203 1 72.88 176 LYS A CA 1
ATOM 1456 C C . LYS A 1 176 ? -21.656 -27.797 -4.73 1 72.88 176 LYS A C 1
ATOM 1458 O O . LYS A 1 176 ? -21.938 -26.766 -5.348 1 72.88 176 LYS A O 1
ATOM 1463 N N . ASN A 1 177 ? -20.406 -28.172 -4.516 1 71.38 177 ASN A N 1
ATOM 1464 C CA . ASN A 1 177 ? -19.25 -27.344 -4.859 1 71.38 177 ASN A CA 1
ATOM 1465 C C . ASN A 1 177 ? -18.5 -27.906 -6.055 1 71.38 177 ASN A C 1
ATOM 1467 O O . ASN A 1 177 ? -17.391 -28.422 -5.906 1 71.38 177 ASN A O 1
ATOM 1471 N N . ASN A 1 178 ? -19.219 -27.703 -7.156 1 82.38 178 ASN A N 1
ATOM 1472 C CA . ASN A 1 178 ? -18.672 -28.281 -8.375 1 82.38 178 ASN A CA 1
ATOM 1473 C C . ASN A 1 178 ? -18.562 -27.234 -9.484 1 82.38 178 ASN A C 1
ATOM 1475 O O . ASN A 1 178 ? -18.578 -26.031 -9.219 1 82.38 178 ASN A O 1
ATOM 1479 N N . VAL A 1 179 ? -18.312 -27.641 -10.648 1 86.06 179 VAL A N 1
ATOM 1480 C CA . VAL A 1 179 ? -18.109 -26.781 -11.805 1 86.06 179 VAL A CA 1
ATOM 1481 C C . VAL A 1 179 ? -19.328 -25.875 -11.984 1 86.06 179 VAL A C 1
ATOM 1483 O O . VAL A 1 179 ? -19.172 -24.672 -12.219 1 86.06 179 VAL A O 1
ATOM 1486 N N . GLU A 1 180 ? -20.484 -26.422 -11.844 1 82.94 180 GLU A N 1
ATOM 1487 C CA . GLU A 1 180 ? -21.703 -25.641 -12.023 1 82.94 180 GLU A CA 1
ATOM 1488 C C . GLU A 1 180 ? -21.797 -24.516 -11 1 82.94 180 GLU A C 1
ATOM 1490 O O . GLU A 1 180 ? -22.188 -23.391 -11.344 1 82.94 180 GLU A O 1
ATOM 1495 N N . TYR A 1 181 ? -21.516 -24.906 -9.852 1 84.12 181 TYR A N 1
ATOM 1496 C CA . TYR A 1 181 ? -21.531 -23.906 -8.797 1 84.12 181 TYR A CA 1
ATOM 1497 C C . TYR A 1 181 ? -20.547 -22.781 -9.102 1 84.12 181 TYR A C 1
ATOM 1499 O O . TYR A 1 181 ? -20.891 -21.594 -8.969 1 84.12 181 TYR A O 1
ATOM 1507 N N . GLU A 1 182 ? -19.375 -23.141 -9.477 1 86.25 182 GLU A N 1
ATOM 1508 C CA . GLU A 1 182 ? -18.344 -22.156 -9.789 1 86.25 182 GLU A CA 1
ATOM 1509 C C . GLU A 1 182 ? -18.766 -21.25 -10.938 1 86.25 182 GLU A C 1
ATOM 1511 O O . GLU A 1 182 ? -18.516 -20.047 -10.914 1 86.25 182 GLU A O 1
ATOM 1516 N N . LEU A 1 183 ? -19.406 -21.812 -11.883 1 85.44 183 LEU A N 1
ATOM 1517 C CA . LEU A 1 183 ? -19.875 -21.031 -13.023 1 85.44 183 LEU A CA 1
ATOM 1518 C C . LEU A 1 183 ? -20.953 -20.047 -12.594 1 85.44 183 LEU A C 1
ATOM 1520 O O . LEU A 1 183 ? -21.016 -18.922 -13.109 1 85.44 183 LEU A O 1
ATOM 1524 N N . GLN A 1 184 ? -21.75 -20.469 -11.688 1 83.06 184 GLN A N 1
ATOM 1525 C CA . GLN A 1 184 ? -22.766 -19.547 -11.156 1 83.06 184 GLN A CA 1
ATOM 1526 C C . GLN A 1 184 ? -22.125 -18.406 -10.398 1 83.06 184 GLN A C 1
ATOM 1528 O O . GLN A 1 184 ? -22.625 -17.266 -10.438 1 83.06 184 GLN A O 1
ATOM 1533 N N . LEU A 1 185 ? -21.109 -18.766 -9.711 1 83.19 185 LEU A N 1
ATOM 1534 C CA . LEU A 1 185 ? -20.391 -17.719 -9 1 83.19 185 LEU A CA 1
ATOM 1535 C C . LEU A 1 185 ? -19.828 -16.688 -9.969 1 83.19 185 LEU A C 1
ATOM 1537 O O . LEU A 1 185 ? -19.906 -15.477 -9.711 1 83.19 185 LEU A O 1
ATOM 1541 N N . ILE A 1 186 ? -19.219 -17.188 -11.031 1 84.69 186 ILE A N 1
ATOM 1542 C CA . ILE A 1 186 ? -18.719 -16.281 -12.062 1 84.69 186 ILE A CA 1
ATOM 1543 C C . ILE A 1 186 ? -19.844 -15.367 -12.547 1 84.69 186 ILE A C 1
ATOM 1545 O O . ILE A 1 186 ? -19.672 -14.148 -12.633 1 84.69 186 ILE A O 1
ATOM 1549 N N . ASN A 1 187 ? -20.922 -15.961 -12.773 1 82.06 187 ASN A N 1
ATOM 1550 C CA . ASN A 1 187 ? -22.062 -15.211 -13.305 1 82.06 187 ASN A CA 1
ATOM 1551 C C . ASN A 1 187 ? -22.5 -14.109 -12.352 1 82.06 187 ASN A C 1
ATOM 1553 O O . ASN A 1 187 ? -22.797 -12.992 -12.781 1 82.06 187 ASN A O 1
ATOM 1557 N N . SER A 1 188 ? -22.484 -14.43 -11.133 1 83.06 188 SER A N 1
ATOM 1558 C CA . SER A 1 188 ? -22.953 -13.477 -10.125 1 83.06 188 SER A CA 1
ATOM 1559 C C . SER A 1 188 ? -21.953 -12.352 -9.922 1 83.06 188 SER A C 1
ATOM 1561 O O . SER A 1 188 ? -22.312 -11.266 -9.453 1 83.06 188 SER A O 1
ATOM 1563 N N . HIS A 1 189 ? -20.719 -12.586 -10.32 1 84.19 189 HIS A N 1
ATOM 1564 C CA . HIS A 1 189 ? -19.688 -11.609 -10.008 1 84.19 189 HIS A CA 1
ATOM 1565 C C . HIS A 1 189 ? -19.094 -11.008 -11.273 1 84.19 189 HIS A C 1
ATOM 1567 O O . HIS A 1 189 ? -18.266 -10.094 -11.211 1 84.19 189 HIS A O 1
ATOM 1573 N N . LEU A 1 190 ? -19.469 -11.5 -12.375 1 82.38 190 LEU A N 1
ATOM 1574 C CA . LEU A 1 190 ? -18.906 -11.109 -13.664 1 82.38 190 LEU A CA 1
ATOM 1575 C C . LEU A 1 190 ? -19.031 -9.602 -13.883 1 82.38 190 LEU A C 1
ATOM 1577 O O . LEU A 1 190 ? -18.125 -8.977 -14.438 1 82.38 190 LEU A O 1
ATOM 1581 N N . ALA A 1 191 ? -20.078 -9.047 -13.414 1 79.25 191 ALA A N 1
ATOM 1582 C CA . ALA A 1 191 ? -20.328 -7.625 -13.617 1 79.25 191 ALA A CA 1
ATOM 1583 C C . ALA A 1 191 ? -19.281 -6.777 -12.898 1 79.25 191 ALA A C 1
ATOM 1585 O O . ALA A 1 191 ? -19.016 -5.637 -13.297 1 79.25 191 ALA A O 1
ATOM 1586 N N . GLN A 1 192 ? -18.75 -7.27 -11.898 1 83 192 GLN A N 1
ATOM 1587 C CA . GLN A 1 192 ? -17.719 -6.539 -11.156 1 83 192 GLN A CA 1
ATOM 1588 C C . GLN A 1 192 ? -16.375 -6.605 -11.867 1 83 192 GLN A C 1
ATOM 1590 O O . GLN A 1 192 ? -15.492 -5.785 -11.602 1 83 192 GLN A O 1
ATOM 1595 N N . GLU A 1 193 ? -16.203 -7.586 -12.711 1 81.19 193 GLU A N 1
ATOM 1596 C CA . GLU A 1 193 ? -14.93 -7.816 -13.375 1 81.19 193 GLU A CA 1
ATOM 1597 C C . GLU A 1 193 ? -14.906 -7.18 -14.758 1 81.19 193 GLU A C 1
ATOM 1599 O O . GLU A 1 193 ? -13.836 -7.023 -15.359 1 81.19 193 GLU A O 1
ATOM 1604 N N . ILE A 1 194 ? -16.062 -6.867 -15.242 1 78.19 194 ILE A N 1
ATOM 1605 C CA . ILE A 1 194 ? -16.141 -6.395 -16.625 1 78.19 194 ILE A CA 1
ATOM 1606 C C . ILE A 1 194 ? -16.859 -5.051 -16.672 1 78.19 194 ILE A C 1
ATOM 1608 O O . ILE A 1 194 ? -18 -4.934 -16.219 1 78.19 194 ILE A O 1
ATOM 1612 N N . VAL A 1 195 ? -16.203 -4.059 -17.312 1 70.94 195 VAL A N 1
ATOM 1613 C CA . VAL A 1 195 ? -16.703 -2.688 -17.266 1 70.94 195 VAL A CA 1
ATOM 1614 C C . VAL A 1 195 ? -17.5 -2.369 -18.531 1 70.94 195 VAL A C 1
ATOM 1616 O O . VAL A 1 195 ? -18.422 -1.558 -18.5 1 70.94 195 VAL A O 1
ATOM 1619 N N . ASP A 1 196 ? -17.141 -3.074 -19.516 1 80.56 196 ASP A N 1
ATOM 1620 C CA . ASP A 1 196 ? -17.844 -2.723 -20.75 1 80.56 196 ASP A CA 1
ATOM 1621 C C . ASP A 1 196 ? -18.859 -3.787 -21.125 1 80.56 196 ASP A C 1
ATOM 1623 O O . ASP A 1 196 ? -18.594 -4.984 -21.016 1 80.56 196 ASP A O 1
ATOM 1627 N N . ASP A 1 197 ? -20 -3.418 -21.641 1 81.94 197 ASP A N 1
ATOM 1628 C CA . ASP A 1 197 ? -21.156 -4.262 -21.891 1 81.94 197 ASP A CA 1
ATOM 1629 C C . ASP A 1 197 ? -20.875 -5.258 -23.016 1 81.94 197 ASP A C 1
ATOM 1631 O O . ASP A 1 197 ? -21.328 -6.402 -22.969 1 81.94 197 ASP A O 1
ATOM 1635 N N . GLN A 1 198 ? -20.25 -4.832 -24.016 1 84.88 198 GLN A N 1
ATOM 1636 C CA . GLN A 1 198 ? -19.984 -5.727 -25.125 1 84.88 198 GLN A CA 1
ATOM 1637 C C . GLN A 1 198 ? -19.141 -6.918 -24.688 1 84.88 198 GLN A C 1
ATOM 1639 O O . GLN A 1 198 ? -19.438 -8.062 -25.031 1 84.88 198 GLN A O 1
ATOM 1644 N N . THR A 1 199 ? -18.141 -6.633 -23.953 1 85.75 199 THR A N 1
ATOM 1645 C CA . THR A 1 199 ? -17.281 -7.688 -23.422 1 85.75 199 THR A CA 1
ATOM 1646 C C . THR A 1 199 ? -18.062 -8.609 -22.484 1 85.75 199 THR A C 1
ATOM 1648 O O . THR A 1 199 ? -17.875 -9.828 -22.5 1 85.75 199 THR A O 1
ATOM 1651 N N . TYR A 1 200 ? -18.891 -7.98 -21.75 1 86.06 200 TYR A N 1
ATOM 1652 C CA . TYR A 1 200 ? -19.734 -8.742 -20.828 1 86.06 200 TYR A CA 1
ATOM 1653 C C . TYR A 1 200 ? -20.578 -9.766 -21.578 1 86.06 200 TYR A C 1
ATOM 1655 O O . TYR A 1 200 ? -20.594 -10.945 -21.203 1 86.06 200 TYR A O 1
ATOM 1663 N N . ASP A 1 201 ? -21.203 -9.344 -22.625 1 85.5 201 ASP A N 1
ATOM 1664 C CA . ASP A 1 201 ? -22.078 -10.227 -23.391 1 85.5 201 ASP A CA 1
ATOM 1665 C C . ASP A 1 201 ? -21.281 -11.352 -24.047 1 85.5 201 ASP A C 1
ATOM 1667 O O . ASP A 1 201 ? -21.719 -12.5 -24.078 1 85.5 201 ASP A O 1
ATOM 1671 N N . GLN A 1 202 ? -20.188 -11.023 -24.562 1 86.56 202 GLN A N 1
ATOM 1672 C CA . GLN A 1 202 ? -19.344 -12.031 -25.188 1 86.56 202 GLN A CA 1
ATOM 1673 C C . GLN A 1 202 ? -18.859 -13.062 -24.172 1 86.56 202 GLN A C 1
ATOM 1675 O O . GLN A 1 202 ? -18.859 -14.266 -24.453 1 86.56 202 GLN A O 1
ATOM 1680 N N . LEU A 1 203 ? -18.516 -12.602 -23.031 1 88.31 203 LEU A N 1
ATOM 1681 C CA . LEU A 1 203 ? -18.031 -13.492 -21.984 1 88.31 203 LEU A CA 1
ATOM 1682 C C . LEU A 1 203 ? -19.141 -14.422 -21.5 1 88.31 203 LEU A C 1
ATOM 1684 O O . LEU A 1 203 ? -18.906 -15.602 -21.234 1 88.31 203 LEU A O 1
ATOM 1688 N N . LYS A 1 204 ? -20.266 -13.883 -21.422 1 85.88 204 LYS A N 1
ATOM 1689 C CA . LYS A 1 204 ? -21.391 -14.711 -21.016 1 85.88 204 LYS A CA 1
ATOM 1690 C C . LYS A 1 204 ? -21.625 -15.852 -22 1 85.88 204 LYS A C 1
ATOM 1692 O O . LYS A 1 204 ? -21.922 -16.984 -21.594 1 85.88 204 LYS A O 1
ATOM 1697 N N . LYS A 1 205 ? -21.469 -15.555 -23.234 1 86.38 205 LYS A N 1
ATOM 1698 C CA . LYS A 1 205 ? -21.641 -16.562 -24.266 1 86.38 205 LYS A CA 1
ATOM 1699 C C . LYS A 1 205 ? -20.547 -17.641 -24.188 1 86.38 205 LYS A C 1
ATOM 1701 O O . LYS A 1 205 ? -20.797 -18.797 -24.484 1 86.38 205 LYS A O 1
ATOM 1706 N N . ILE A 1 206 ? -19.422 -17.219 -23.797 1 87.06 206 ILE A N 1
ATOM 1707 C CA . ILE A 1 206 ? -18.281 -18.125 -23.703 1 87.06 206 ILE A CA 1
ATOM 1708 C C . ILE A 1 206 ? -18.438 -19.016 -22.469 1 87.06 206 ILE A C 1
ATOM 1710 O O . ILE A 1 206 ? -18.203 -20.234 -22.531 1 87.06 206 ILE A O 1
ATOM 1714 N N . ILE A 1 207 ? -18.906 -18.406 -21.406 1 86.38 207 ILE A N 1
ATOM 1715 C CA . ILE A 1 207 ? -19 -19.125 -20.125 1 86.38 207 ILE A CA 1
ATOM 1716 C C . ILE A 1 207 ? -20.234 -20.031 -20.141 1 86.38 207 ILE A C 1
ATOM 1718 O O . ILE A 1 207 ? -20.203 -21.125 -19.578 1 86.38 207 ILE A O 1
ATOM 1722 N N . PHE A 1 208 ? -21.266 -19.453 -20.797 1 82.31 208 PHE A N 1
ATOM 1723 C CA . PHE A 1 208 ? -22.516 -20.203 -20.891 1 82.31 208 PHE A CA 1
ATOM 1724 C C . PHE A 1 208 ? -22.922 -20.406 -22.344 1 82.31 208 PHE A C 1
ATOM 1726 O O . PHE A 1 208 ? -23.906 -19.828 -22.812 1 82.31 208 PHE A O 1
ATOM 1733 N N . PRO A 1 209 ? -22.172 -21.266 -22.906 1 76.81 209 PRO A N 1
ATOM 1734 C CA . PRO A 1 209 ? -22.469 -21.438 -24.328 1 76.81 209 PRO A CA 1
ATOM 1735 C C . PRO A 1 209 ? -23.797 -22.141 -24.562 1 76.81 209 PRO A C 1
ATOM 1737 O O . PRO A 1 209 ? -24.219 -22.969 -23.75 1 76.81 209 PRO A O 1
ATOM 1740 N N . SER A 1 210 ? -24.5 -21.625 -25.547 1 73.94 210 SER A N 1
ATOM 1741 C CA . SER A 1 210 ? -25.719 -22.281 -25.984 1 73.94 210 SER A CA 1
ATOM 1742 C C . SER A 1 210 ? -25.422 -23.281 -27.109 1 73.94 210 SER A C 1
ATOM 1744 O O . SER A 1 210 ? -24.578 -23.031 -27.953 1 73.94 210 SER A O 1
ATOM 1746 N N . ALA A 1 211 ? -25.984 -24.484 -27 1 65.5 211 ALA A N 1
ATOM 1747 C CA . ALA A 1 211 ? -25.797 -25.516 -28.016 1 65.5 211 ALA A CA 1
ATOM 1748 C C . ALA A 1 211 ? -26.312 -25.047 -29.375 1 65.5 211 ALA A C 1
ATOM 1750 O O . ALA A 1 211 ? -25.859 -25.531 -30.406 1 65.5 211 ALA A O 1
ATOM 1751 N N . LYS A 1 212 ? -27.234 -24.234 -29.281 1 64.44 212 LYS A N 1
ATOM 1752 C CA . LYS A 1 212 ? -27.844 -23.766 -30.516 1 64.44 212 LYS A CA 1
ATOM 1753 C C . LYS A 1 212 ? -26.859 -22.906 -31.328 1 64.44 212 LYS A C 1
ATOM 1755 O O . LYS A 1 212 ? -26.922 -22.891 -32.562 1 64.44 212 LYS A O 1
ATOM 1760 N N . GLU A 1 213 ? -26.016 -22.219 -30.656 1 61.97 213 GLU A N 1
ATOM 1761 C CA . GLU A 1 213 ? -25.062 -21.344 -31.328 1 61.97 213 GLU A CA 1
ATOM 1762 C C . GLU A 1 213 ? -23.688 -22 -31.438 1 61.97 213 GLU A C 1
ATOM 1764 O O . GLU A 1 213 ? -22.906 -21.969 -30.484 1 61.97 213 GLU A O 1
ATOM 1769 N N . ASP A 1 214 ? -23.594 -23.094 -32.094 1 62.97 214 ASP A N 1
ATOM 1770 C CA . ASP A 1 214 ? -22.531 -24.094 -32.156 1 62.97 214 ASP A CA 1
ATOM 1771 C C . ASP A 1 214 ? -21.203 -23.453 -32.531 1 62.97 214 ASP A C 1
ATOM 1773 O O . ASP A 1 214 ? -20.219 -24.141 -32.812 1 62.97 214 ASP A O 1
ATOM 1777 N N . VAL A 1 215 ? -20.953 -22.094 -32.312 1 77.5 215 VAL A N 1
ATOM 1778 C CA . VAL A 1 215 ? -19.734 -21.516 -32.875 1 77.5 215 VAL A CA 1
ATOM 1779 C C . VAL A 1 215 ? -18.656 -21.453 -31.781 1 77.5 215 VAL A C 1
ATOM 1781 O O . VAL A 1 215 ? -17.5 -21.781 -32.031 1 77.5 215 VAL A O 1
ATOM 1784 N N . ILE A 1 216 ? -18.984 -21.312 -30.562 1 83.69 216 ILE A N 1
ATOM 1785 C CA . ILE A 1 216 ? -18 -21.156 -29.484 1 83.69 216 ILE A CA 1
ATOM 1786 C C . ILE A 1 216 ? -17.938 -22.438 -28.656 1 83.69 216 ILE A C 1
ATOM 1788 O O . ILE A 1 216 ? -18.984 -22.969 -28.25 1 83.69 216 ILE A O 1
ATOM 1792 N N . GLN A 1 217 ? -16.828 -23.031 -28.609 1 86.44 217 GLN A N 1
ATOM 1793 C CA . GLN A 1 217 ? -16.594 -24.203 -27.781 1 86.44 217 GLN A CA 1
ATOM 1794 C C . GLN A 1 217 ? -15.836 -23.828 -26.5 1 86.44 217 GLN A C 1
ATOM 1796 O O . GLN A 1 217 ? -14.789 -23.172 -26.562 1 86.44 217 GLN A O 1
ATOM 1801 N N . THR A 1 218 ? -16.375 -24.172 -25.391 1 89.75 218 THR A N 1
ATOM 1802 C CA . THR A 1 218 ? -15.727 -23.922 -24.109 1 89.75 218 THR A CA 1
ATOM 1803 C C . THR A 1 218 ? -15.555 -25.234 -23.328 1 89.75 218 THR A C 1
ATOM 1805 O O . THR A 1 218 ? -16.531 -25.953 -23.094 1 89.75 218 THR A O 1
ATOM 1808 N N . ASN A 1 219 ? -14.359 -25.594 -23.047 1 90.75 219 ASN A N 1
ATOM 1809 C CA . ASN A 1 219 ? -14.031 -26.766 -22.234 1 90.75 219 ASN A CA 1
ATOM 1810 C C . ASN A 1 219 ? -13.461 -26.344 -20.875 1 90.75 219 ASN A C 1
ATOM 1812 O O . ASN A 1 219 ? -13.336 -25.156 -20.594 1 90.75 219 ASN A O 1
ATOM 1816 N N . HIS A 1 220 ? -13.266 -27.297 -20 1 92.38 220 HIS A N 1
ATOM 1817 C CA . HIS A 1 220 ? -12.727 -27.031 -18.672 1 92.38 220 HIS A CA 1
ATOM 1818 C C . HIS A 1 220 ? -11.305 -27.562 -18.531 1 92.38 220 HIS A C 1
ATOM 1820 O O . HIS A 1 220 ? -10.961 -28.594 -19.125 1 92.38 220 HIS A O 1
ATOM 1826 N N . ALA A 1 221 ? -10.508 -26.875 -17.891 1 94.06 221 ALA A N 1
ATOM 1827 C CA . ALA A 1 221 ? -9.125 -27.234 -17.609 1 94.06 221 ALA A CA 1
ATOM 1828 C C . ALA A 1 221 ? -8.75 -26.906 -16.172 1 94.06 221 ALA A C 1
ATOM 1830 O O . ALA A 1 221 ? -9.523 -26.266 -15.445 1 94.06 221 ALA A O 1
ATOM 1831 N N . PHE A 1 222 ? -7.562 -27.406 -15.773 1 95.38 222 PHE A N 1
ATOM 1832 C CA . PHE A 1 222 ? -7.113 -27.156 -14.406 1 95.38 222 PHE A CA 1
ATOM 1833 C C . PHE A 1 222 ? -5.699 -26.578 -14.398 1 95.38 222 PHE A C 1
ATOM 1835 O O . PHE A 1 222 ? -4.816 -27.094 -15.094 1 95.38 222 PHE A O 1
ATOM 1842 N N . GLY A 1 223 ? -5.527 -25.469 -13.75 1 96.56 223 GLY A N 1
ATOM 1843 C CA . GLY A 1 223 ? -4.215 -24.969 -13.375 1 96.56 223 GLY A CA 1
ATOM 1844 C C . GLY A 1 223 ? -3.781 -25.391 -11.984 1 96.56 223 GLY A C 1
ATOM 1845 O O . GLY A 1 223 ? -4.469 -25.125 -11 1 96.56 223 GLY A O 1
ATOM 1846 N N . ILE A 1 224 ? -2.652 -26.062 -11.922 1 96.69 224 ILE A N 1
ATOM 1847 C CA . ILE A 1 224 ? -2.203 -26.641 -10.656 1 96.69 224 ILE A CA 1
ATOM 1848 C C . ILE A 1 224 ? -0.861 -26.031 -10.266 1 96.69 224 ILE A C 1
ATOM 1850 O O . ILE A 1 224 ? 0.056 -25.938 -11.086 1 96.69 224 ILE A O 1
ATOM 1854 N N . PHE A 1 225 ? -0.774 -25.547 -9.078 1 97.44 225 PHE A N 1
ATOM 1855 C CA . PHE A 1 225 ? 0.488 -25.109 -8.484 1 97.44 225 PHE A CA 1
ATOM 1856 C C . PHE A 1 225 ? 0.885 -26.031 -7.332 1 97.44 225 PHE A C 1
ATOM 1858 O O . PHE A 1 225 ? 0.081 -26.297 -6.434 1 97.44 225 PHE A O 1
ATOM 1865 N N . VAL A 1 226 ? 2.074 -26.484 -7.406 1 96.75 226 VAL A N 1
ATOM 1866 C CA . VAL A 1 226 ? 2.605 -27.297 -6.309 1 96.75 226 VAL A CA 1
ATOM 1867 C C . VAL A 1 226 ? 3.92 -26.688 -5.82 1 96.75 226 VAL A C 1
ATOM 1869 O O . VAL A 1 226 ? 4.941 -26.781 -6.508 1 96.75 226 VAL A O 1
ATOM 1872 N N . GLY A 1 227 ? 3.875 -26.078 -4.691 1 96.31 227 GLY A N 1
ATOM 1873 C CA . GLY A 1 227 ? 5.086 -25.766 -3.951 1 96.31 227 GLY A CA 1
ATOM 1874 C C . GLY A 1 227 ? 5.551 -26.891 -3.047 1 96.31 227 GLY A C 1
ATOM 1875 O O . GLY A 1 227 ? 4.738 -27.531 -2.381 1 96.31 227 GLY A O 1
ATOM 1876 N N . PHE A 1 228 ? 6.824 -27.141 -3.088 1 95.56 228 PHE A N 1
ATOM 1877 C CA . PHE A 1 228 ? 7.32 -28.25 -2.281 1 95.56 228 PHE A CA 1
ATOM 1878 C C . PHE A 1 228 ? 8.672 -27.906 -1.659 1 95.56 228 PHE A C 1
ATOM 1880 O O . PHE A 1 228 ? 9.352 -26.984 -2.117 1 95.56 228 PHE A O 1
ATOM 1887 N N . ASN A 1 229 ? 8.984 -28.641 -0.608 1 95.75 229 ASN A N 1
ATOM 1888 C CA . ASN A 1 229 ? 10.203 -28.359 0.15 1 95.75 229 ASN A CA 1
ATOM 1889 C C . ASN A 1 229 ? 11.406 -29.094 -0.438 1 95.75 229 ASN A C 1
ATOM 1891 O O . ASN A 1 229 ? 11.352 -30.297 -0.705 1 95.75 229 ASN A O 1
ATOM 1895 N N . LEU A 1 230 ? 12.422 -28.359 -0.71 1 94.44 230 LEU A N 1
ATOM 1896 C CA . LEU A 1 230 ? 13.703 -28.906 -1.14 1 94.44 230 LEU A CA 1
ATOM 1897 C C . LEU A 1 230 ? 14.664 -29.016 0.037 1 94.44 230 LEU A C 1
ATOM 1899 O O . LEU A 1 230 ? 14.883 -28.047 0.767 1 94.44 230 LEU A O 1
ATOM 1903 N N . LYS A 1 231 ? 15.188 -30.156 0.177 1 92.06 231 LYS A N 1
ATOM 1904 C CA . LYS A 1 231 ? 16.188 -30.359 1.225 1 92.06 231 LYS A CA 1
ATOM 1905 C C . LYS A 1 231 ? 17.594 -30.031 0.721 1 92.06 231 LYS A C 1
ATOM 1907 O O . LYS A 1 231 ? 18.062 -30.641 -0.244 1 92.06 231 LYS A O 1
ATOM 1912 N N . ILE A 1 232 ? 18.172 -29.078 1.379 1 92.5 232 ILE A N 1
ATOM 1913 C CA . ILE A 1 232 ? 19.531 -28.688 1.038 1 92.5 232 ILE A CA 1
ATOM 1914 C C . ILE A 1 232 ? 20.5 -29.188 2.113 1 92.5 232 ILE A C 1
ATOM 1916 O O . ILE A 1 232 ? 20.328 -28.875 3.297 1 92.5 232 ILE A O 1
ATOM 1920 N N . THR A 1 233 ? 21.469 -29.938 1.694 1 91.81 233 THR A N 1
ATOM 1921 C CA . THR A 1 233 ? 22.438 -30.469 2.641 1 91.81 233 THR A CA 1
ATOM 1922 C C . THR A 1 233 ? 23.547 -29.453 2.908 1 91.81 233 THR A C 1
ATOM 1924 O O . THR A 1 233 ? 23.734 -28.516 2.129 1 91.81 233 THR A O 1
ATOM 1927 N N . ASN A 1 234 ? 24.219 -29.688 4.012 1 92.5 234 ASN A N 1
ATOM 1928 C CA . ASN A 1 234 ? 25.359 -28.812 4.336 1 92.5 234 ASN A CA 1
ATOM 1929 C C . ASN A 1 234 ? 26.453 -28.906 3.275 1 92.5 234 ASN A C 1
ATOM 1931 O O . ASN A 1 234 ? 27.125 -27.906 2.996 1 92.5 234 ASN A O 1
ATOM 1935 N N . GLU A 1 235 ? 26.641 -30.031 2.748 1 92.94 235 GLU A N 1
ATOM 1936 C CA . GLU A 1 235 ? 27.625 -30.234 1.69 1 92.94 235 GLU A CA 1
ATOM 1937 C C . GLU A 1 235 ? 27.281 -29.391 0.458 1 92.94 235 GLU A C 1
ATOM 1939 O O . GLU A 1 235 ? 28.172 -28.812 -0.172 1 92.94 235 GLU A O 1
ATOM 1944 N N . MET A 1 236 ? 26.047 -29.344 0.1 1 92.62 236 MET A N 1
ATOM 1945 C CA . MET A 1 236 ? 25.609 -28.547 -1.05 1 92.62 236 MET A CA 1
ATOM 1946 C C . MET A 1 236 ? 25.859 -27.062 -0.824 1 92.62 236 MET A C 1
ATOM 1948 O O . MET A 1 236 ? 26.266 -26.359 -1.749 1 92.62 236 MET A O 1
ATOM 1952 N N . LYS A 1 237 ? 25.688 -26.594 0.402 1 90.88 237 LYS A N 1
ATOM 1953 C CA . LYS A 1 237 ? 25.859 -25.188 0.74 1 90.88 237 LYS A CA 1
ATOM 1954 C C . LYS A 1 237 ? 27.312 -24.75 0.55 1 90.88 237 LYS A C 1
ATOM 1956 O O . LYS A 1 237 ? 27.578 -23.562 0.323 1 90.88 237 LYS A O 1
ATOM 1961 N N . LYS A 1 238 ? 28.203 -25.688 0.663 1 94.19 238 LYS A N 1
ATOM 1962 C CA . LYS A 1 238 ? 29.625 -25.391 0.624 1 94.19 238 LYS A CA 1
ATOM 1963 C C . LYS A 1 238 ? 30.141 -25.359 -0.812 1 94.19 238 LYS A C 1
ATOM 1965 O O . LYS A 1 238 ? 31.297 -25.016 -1.054 1 94.19 238 LYS A O 1
ATOM 1970 N N . LEU A 1 239 ? 29.344 -25.672 -1.737 1 94.38 239 LEU A N 1
ATOM 1971 C CA . LEU A 1 239 ? 29.75 -25.672 -3.141 1 94.38 239 LEU A CA 1
ATOM 1972 C C . LEU A 1 239 ? 29.984 -24.25 -3.639 1 94.38 239 LEU A C 1
ATOM 1974 O O . LEU A 1 239 ? 29.516 -23.281 -3.027 1 94.38 239 LEU A O 1
ATOM 1978 N N . SER A 1 240 ? 30.734 -24.172 -4.754 1 94.88 240 SER A N 1
ATOM 1979 C CA . SER A 1 240 ? 30.812 -22.891 -5.43 1 94.88 240 SER A CA 1
ATOM 1980 C C . SER A 1 240 ? 29.453 -22.453 -5.965 1 94.88 240 SER A C 1
ATOM 1982 O O . SER A 1 240 ? 28.578 -23.297 -6.18 1 94.88 240 SER A O 1
ATOM 1984 N N . ASN A 1 241 ? 29.297 -21.203 -6.152 1 92.75 241 ASN A N 1
ATOM 1985 C CA . ASN A 1 241 ? 28.016 -20.672 -6.625 1 92.75 241 ASN A CA 1
ATOM 1986 C C . ASN A 1 241 ? 27.562 -21.375 -7.906 1 92.75 241 ASN A C 1
ATOM 1988 O O . ASN A 1 241 ? 26.406 -21.734 -8.039 1 92.75 241 ASN A O 1
ATOM 1992 N N . THR A 1 242 ? 28.469 -21.562 -8.82 1 94.69 242 THR A N 1
ATOM 1993 C CA . THR A 1 242 ? 28.141 -22.188 -10.102 1 94.69 242 THR A CA 1
ATOM 1994 C C . THR A 1 242 ? 27.734 -23.641 -9.906 1 94.69 242 THR A C 1
ATOM 1996 O O . THR A 1 242 ? 26.734 -24.094 -10.469 1 94.69 242 THR A O 1
ATOM 1999 N N . GLU A 1 243 ? 28.438 -24.344 -9.141 1 95 243 GLU A N 1
ATOM 2000 C CA . GLU A 1 243 ? 28.156 -25.75 -8.906 1 95 243 GLU A CA 1
ATOM 2001 C C . GLU A 1 243 ? 26.859 -25.938 -8.133 1 95 243 GLU A C 1
ATOM 2003 O O . GLU A 1 243 ? 26.094 -26.859 -8.398 1 95 243 GLU A O 1
ATOM 2008 N N . TYR A 1 244 ? 26.656 -25.078 -7.137 1 93.81 244 TYR A N 1
ATOM 2009 C CA . TYR A 1 244 ? 25.406 -25.109 -6.367 1 93.81 244 TYR A CA 1
ATOM 2010 C C . TYR A 1 244 ? 24.203 -24.953 -7.277 1 93.81 244 TYR A C 1
ATOM 2012 O O . TYR A 1 244 ? 23.266 -25.766 -7.219 1 93.81 244 TYR A O 1
ATOM 2020 N N . GLN A 1 245 ? 24.219 -23.938 -8.07 1 93.56 245 GLN A N 1
ATOM 2021 C CA . GLN A 1 245 ? 23.109 -23.672 -8.984 1 93.56 245 GLN A CA 1
ATOM 2022 C C . GLN A 1 245 ? 22.859 -24.859 -9.906 1 93.56 245 GLN A C 1
ATOM 2024 O O . GLN A 1 245 ? 21.719 -25.281 -10.086 1 93.56 245 GLN A O 1
ATOM 2029 N N . LYS A 1 246 ? 23.922 -25.422 -10.484 1 94.69 246 LYS A N 1
ATOM 2030 C CA . LYS A 1 246 ? 23.812 -26.547 -11.391 1 94.69 246 LYS A CA 1
ATOM 2031 C C . LYS A 1 246 ? 23.203 -27.766 -10.688 1 94.69 246 LYS A C 1
ATOM 2033 O O . LYS A 1 246 ? 22.312 -28.422 -11.227 1 94.69 246 LYS A O 1
ATOM 2038 N N . GLN A 1 247 ? 23.703 -28 -9.578 1 94.5 247 GLN A N 1
ATOM 2039 C CA . GLN A 1 247 ? 23.25 -29.172 -8.836 1 94.5 247 GLN A CA 1
ATOM 2040 C C . GLN A 1 247 ? 21.781 -29.031 -8.43 1 94.5 247 GLN A C 1
ATOM 2042 O O . GLN A 1 247 ? 21 -30 -8.539 1 94.5 247 GLN A O 1
ATOM 2047 N N . ILE A 1 248 ? 21.438 -27.891 -7.883 1 94.12 248 ILE A N 1
ATOM 2048 C CA . ILE A 1 248 ? 20.062 -27.672 -7.461 1 94.12 248 ILE A CA 1
ATOM 2049 C C . ILE A 1 248 ? 19.109 -27.812 -8.656 1 94.12 248 ILE A C 1
ATOM 2051 O O . ILE A 1 248 ? 18.094 -28.516 -8.57 1 94.12 248 ILE A O 1
ATOM 2055 N N . ARG A 1 249 ? 19.438 -27.172 -9.734 1 93.31 249 ARG A N 1
ATOM 2056 C CA . ARG A 1 249 ? 18.594 -27.219 -10.93 1 93.31 249 ARG A CA 1
ATOM 2057 C C . ARG A 1 249 ? 18.453 -28.641 -11.445 1 93.31 249 ARG A C 1
ATOM 2059 O O . ARG A 1 249 ? 17.359 -29.078 -11.812 1 93.31 249 ARG A O 1
ATOM 2066 N N . GLN A 1 250 ? 19.516 -29.391 -11.422 1 93.69 250 GLN A N 1
ATOM 2067 C CA . GLN A 1 250 ? 19.484 -30.781 -11.859 1 93.69 250 GLN A CA 1
ATOM 2068 C C . GLN A 1 250 ? 18.641 -31.625 -10.914 1 93.69 250 GLN A C 1
ATOM 2070 O O . GLN A 1 250 ? 17.812 -32.438 -11.359 1 93.69 250 GLN A O 1
ATOM 2075 N N . LEU A 1 251 ? 18.938 -31.438 -9.672 1 93.69 251 LEU A N 1
ATOM 2076 C CA . LEU A 1 251 ? 18.219 -32.188 -8.656 1 93.69 251 LEU A CA 1
ATOM 2077 C C . LEU A 1 251 ? 16.719 -31.984 -8.781 1 93.69 251 LEU 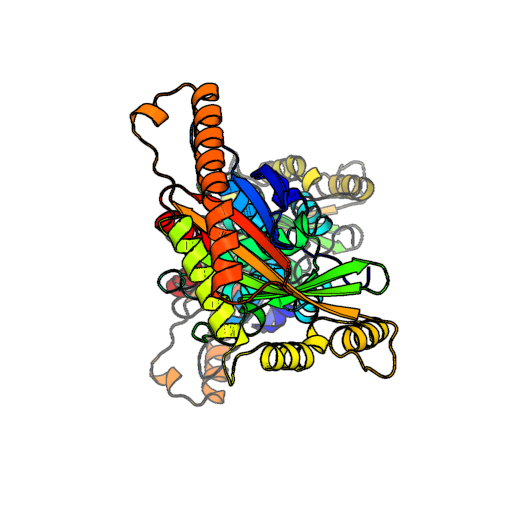A C 1
ATOM 2079 O O . LEU A 1 251 ? 15.945 -32.938 -8.773 1 93.69 251 LEU A O 1
ATOM 2083 N N . VAL A 1 252 ? 16.266 -30.781 -8.883 1 94.19 252 VAL A N 1
ATOM 2084 C CA . VAL A 1 252 ? 14.852 -30.453 -8.938 1 94.19 252 VAL A CA 1
ATOM 2085 C C . VAL A 1 252 ? 14.25 -30.953 -10.25 1 94.19 252 VAL A C 1
ATOM 2087 O O . VAL A 1 252 ? 13.148 -31.5 -10.258 1 94.19 252 VAL A O 1
ATOM 2090 N N . SER A 1 253 ? 14.938 -30.797 -11.289 1 93.56 253 SER A N 1
ATOM 2091 C CA . SER A 1 253 ? 14.477 -31.281 -12.578 1 93.56 253 SER A CA 1
ATOM 2092 C C . SER A 1 253 ? 14.219 -32.781 -12.547 1 93.56 253 SER A C 1
ATOM 2094 O O . SER A 1 253 ? 13.195 -33.281 -13.047 1 93.56 253 SER A O 1
ATOM 2096 N N . GLU A 1 254 ? 15.125 -33.469 -11.977 1 93.25 254 GLU A N 1
ATOM 2097 C CA . GLU A 1 254 ? 14.992 -34.938 -11.875 1 93.25 254 GLU A CA 1
ATOM 2098 C C . GLU A 1 254 ? 13.797 -35.312 -11.008 1 93.25 254 GLU A C 1
ATOM 2100 O O . GLU A 1 254 ? 13.062 -36.25 -11.32 1 93.25 254 GLU A O 1
ATOM 2105 N N . GLN A 1 255 ? 13.648 -34.594 -9.93 1 93 255 GLN A N 1
ATOM 2106 C CA . GLN A 1 255 ? 12.523 -34.844 -9.039 1 93 255 GLN A CA 1
ATOM 2107 C C . GLN A 1 255 ? 11.195 -34.656 -9.773 1 93 255 GLN A C 1
ATOM 2109 O O . GLN A 1 255 ? 10.273 -35.469 -9.602 1 93 255 GLN A O 1
ATOM 2114 N N . VAL A 1 256 ? 11.102 -33.656 -10.57 1 92.69 256 VAL A N 1
ATOM 2115 C CA . VAL A 1 256 ? 9.859 -33.344 -11.281 1 92.69 256 VAL A CA 1
ATOM 2116 C C . VAL A 1 256 ? 9.633 -34.375 -12.375 1 92.69 256 VAL A C 1
ATOM 2118 O O . VAL A 1 256 ? 8.516 -34.875 -12.555 1 92.69 256 VAL A O 1
ATOM 2121 N N . LYS A 1 257 ? 10.648 -34.781 -13.109 1 91.94 257 LYS A N 1
ATOM 2122 C CA . LYS A 1 257 ? 10.523 -35.75 -14.203 1 91.94 257 LYS A CA 1
ATOM 2123 C C . LYS A 1 257 ? 10.062 -37.125 -13.695 1 91.94 257 LYS A C 1
ATOM 2125 O O . LYS A 1 257 ? 9.328 -37.812 -14.391 1 91.94 257 LYS A O 1
ATOM 2130 N N . LYS A 1 258 ? 10.492 -37.406 -12.516 1 92.31 258 LYS A N 1
ATOM 2131 C CA . LYS A 1 258 ? 10.102 -38.656 -11.914 1 92.31 258 LYS A CA 1
ATOM 2132 C C . LYS A 1 258 ? 8.594 -38.719 -11.664 1 92.31 258 LYS A C 1
ATOM 2134 O O . LYS A 1 258 ? 8.023 -39.812 -11.539 1 92.31 258 LYS A O 1
ATOM 2139 N N . GLU A 1 259 ? 7.961 -37.531 -11.562 1 92.56 259 GLU A N 1
ATOM 2140 C CA . GLU A 1 259 ? 6.543 -37.5 -11.227 1 92.56 259 GLU A CA 1
ATOM 2141 C C . GLU A 1 259 ? 5.676 -37.562 -12.484 1 92.56 259 GLU A C 1
ATOM 2143 O O . GLU A 1 259 ? 4.453 -37.688 -12.391 1 92.56 259 GLU A O 1
ATOM 2148 N N . PHE A 1 260 ? 6.23 -37.562 -13.703 1 90.38 260 PHE A N 1
ATOM 2149 C CA . PHE A 1 260 ? 5.465 -37.531 -14.945 1 90.38 260 PHE A CA 1
ATOM 2150 C C . PHE A 1 260 ? 4.555 -38.75 -15.047 1 90.38 260 PHE A C 1
ATOM 2152 O O . PHE A 1 260 ? 3.352 -38.625 -15.273 1 90.38 260 PHE A O 1
ATOM 2159 N N . LYS A 1 261 ? 5.137 -39.875 -14.812 1 90 261 LYS A N 1
ATOM 2160 C CA . LYS A 1 261 ? 4.359 -41.125 -14.891 1 90 261 LYS A CA 1
ATOM 2161 C C . LYS A 1 261 ? 3.287 -41.156 -13.805 1 90 261 LYS A C 1
ATOM 2163 O O . LYS A 1 261 ? 2.189 -41.656 -14.031 1 90 261 LYS A O 1
ATOM 2168 N N . HIS A 1 262 ? 3.699 -40.688 -12.656 1 93.44 262 HIS A N 1
ATOM 2169 C CA . HIS A 1 262 ? 2.75 -40.656 -11.555 1 93.44 262 HIS A CA 1
ATOM 2170 C C . HIS A 1 262 ? 1.543 -39.781 -11.891 1 93.44 262 HIS A C 1
ATOM 2172 O O . HIS A 1 262 ? 0.404 -40.156 -11.602 1 93.44 262 HIS A O 1
ATOM 2178 N N . ILE A 1 263 ? 1.738 -38.688 -12.484 1 91.94 263 ILE A N 1
ATOM 2179 C CA . ILE A 1 263 ? 0.67 -37.781 -12.883 1 91.94 263 ILE A CA 1
ATOM 2180 C C . ILE A 1 263 ? -0.243 -38.469 -13.898 1 91.94 263 ILE A C 1
ATOM 2182 O O . ILE A 1 263 ? -1.469 -38.375 -13.789 1 91.94 263 ILE A O 1
ATOM 2186 N N . ASP A 1 264 ? 0.324 -39.125 -14.844 1 89.94 264 ASP A N 1
ATOM 2187 C CA . ASP A 1 264 ? -0.464 -39.875 -15.805 1 89.94 264 ASP A CA 1
ATOM 2188 C C . ASP A 1 264 ? -1.337 -40.906 -15.094 1 89.94 264 ASP A C 1
ATOM 2190 O O . ASP A 1 264 ? -2.504 -41.094 -15.445 1 89.94 264 ASP A O 1
ATOM 2194 N N . GLY A 1 265 ? -0.685 -41.531 -14.148 1 91.81 265 GLY A N 1
ATOM 2195 C CA . GLY A 1 265 ? -1.425 -42.531 -13.367 1 91.81 265 GLY A CA 1
ATOM 2196 C C . GLY A 1 265 ? -2.609 -41.906 -12.633 1 91.81 265 GLY A C 1
ATOM 2197 O O . GLY A 1 265 ? -3.656 -42.562 -12.508 1 91.81 265 GLY A O 1
ATOM 2198 N N . LEU A 1 266 ? -2.461 -40.75 -12.094 1 93.25 266 LEU A N 1
ATOM 2199 C CA . LEU A 1 266 ? -3.545 -40.062 -11.383 1 93.25 266 LEU A CA 1
ATOM 2200 C C . LEU A 1 266 ? -4.68 -39.719 -12.336 1 93.25 266 LEU A C 1
ATOM 2202 O O . LEU A 1 266 ? -5.855 -39.812 -11.977 1 93.25 266 LEU A O 1
ATOM 2206 N N . VAL A 1 267 ? -4.355 -39.25 -13.547 1 90.56 267 VAL A N 1
ATOM 2207 C CA . VAL A 1 267 ? -5.371 -38.969 -14.555 1 90.56 267 VAL A CA 1
ATOM 2208 C C . VAL A 1 267 ? -6.184 -40.219 -14.852 1 90.56 267 VAL A C 1
ATOM 2210 O O . VAL A 1 267 ? -7.41 -40.156 -14.969 1 90.56 267 VAL A O 1
ATOM 2213 N N . ASP A 1 268 ? -5.488 -41.312 -14.93 1 91.12 268 ASP A N 1
ATOM 2214 C CA . ASP A 1 268 ? -6.148 -42.594 -15.148 1 91.12 268 ASP A CA 1
ATOM 2215 C C . ASP A 1 268 ? -7.027 -42.969 -13.961 1 91.12 268 ASP A C 1
ATOM 2217 O O . ASP A 1 268 ? -8.203 -43.312 -14.133 1 91.12 268 ASP A O 1
ATOM 2221 N N . LYS A 1 269 ? -6.426 -42.875 -12.859 1 94.06 269 LYS A N 1
ATOM 2222 C CA . LYS A 1 269 ? -7.09 -43.281 -11.625 1 94.06 269 LYS A CA 1
ATOM 2223 C C . LYS A 1 269 ? -8.414 -42.531 -11.445 1 94.06 269 LYS A C 1
ATOM 2225 O O . LYS A 1 269 ? -9.414 -43.125 -11.055 1 94.06 269 LYS A O 1
ATOM 2230 N N . TYR A 1 270 ? -8.438 -41.281 -11.75 1 92.88 270 TYR A N 1
ATOM 2231 C CA . TYR A 1 270 ? -9.609 -40.469 -11.477 1 92.88 270 TYR A CA 1
ATOM 2232 C C . TYR A 1 270 ? -10.422 -40.219 -12.75 1 92.88 270 TYR A C 1
ATOM 2234 O O . TYR A 1 270 ? -11.344 -39.406 -12.766 1 92.88 270 TYR A O 1
ATOM 2242 N N . ASP A 1 271 ? -10.07 -40.844 -13.891 1 89.75 271 ASP A N 1
ATOM 2243 C CA . ASP A 1 271 ? -10.781 -40.75 -15.164 1 89.75 271 ASP A CA 1
ATOM 2244 C C . ASP A 1 271 ? -10.906 -39.312 -15.633 1 89.75 271 ASP A C 1
ATOM 2246 O O . ASP A 1 271 ? -12.016 -38.844 -15.914 1 89.75 271 ASP A O 1
ATOM 2250 N N . LEU A 1 272 ? -9.727 -38.656 -15.68 1 90.31 272 LEU A N 1
ATOM 2251 C CA . LEU A 1 272 ? -9.695 -37.219 -15.992 1 90.31 272 LEU A CA 1
ATOM 2252 C C . LEU A 1 272 ? -9.18 -36.969 -17.406 1 90.31 272 LEU A C 1
ATOM 2254 O O . LEU A 1 272 ? -8.602 -35.938 -17.703 1 90.31 272 LEU A O 1
ATOM 2258 N N . TYR A 1 273 ? -9.328 -37.812 -18.406 1 84.69 273 TYR A N 1
ATOM 2259 C CA . TYR A 1 273 ? -8.758 -37.812 -19.75 1 84.69 273 TYR A CA 1
ATOM 2260 C C . TYR A 1 273 ? -9.281 -36.625 -20.547 1 84.69 273 TYR A C 1
ATOM 2262 O O . TYR A 1 273 ? -8.594 -36.094 -21.438 1 84.69 273 TYR A O 1
ATOM 2270 N N . GLY A 1 274 ? -10.328 -36.062 -20.359 1 83.56 274 GLY A N 1
ATOM 2271 C CA . GLY A 1 274 ? -10.914 -35 -21.141 1 83.56 274 GLY A CA 1
ATOM 2272 C C . GLY A 1 274 ? -10.5 -33.594 -20.672 1 83.56 274 GLY A C 1
ATOM 2273 O O . GLY A 1 274 ? -10.812 -32.594 -21.328 1 83.56 274 GLY A O 1
ATOM 2274 N N . TYR A 1 275 ? -9.695 -33.562 -19.656 1 89.25 275 TYR A N 1
ATOM 2275 C CA . TYR A 1 275 ? -9.289 -32.281 -19.094 1 89.25 275 TYR A CA 1
ATOM 2276 C C . TYR A 1 275 ? -7.836 -31.984 -19.422 1 89.25 275 TYR A C 1
ATOM 2278 O O . TYR A 1 275 ? -7.023 -32.906 -19.594 1 89.25 275 TYR A O 1
ATOM 2286 N N . SER A 1 276 ? -7.539 -30.734 -19.609 1 89.69 276 SER A N 1
ATOM 2287 C CA . SER A 1 276 ? -6.16 -30.266 -19.688 1 89.69 276 SER A CA 1
ATOM 2288 C C . SER A 1 276 ? -5.641 -29.828 -18.328 1 89.69 276 SER A C 1
ATOM 2290 O O . SER A 1 276 ? -6.379 -29.234 -17.547 1 89.69 276 SER A O 1
ATOM 2292 N N . PHE A 1 277 ? -4.363 -30.188 -18.062 1 93 277 PHE A N 1
ATOM 2293 C CA . PHE A 1 277 ? -3.732 -29.812 -16.812 1 93 277 PHE A CA 1
ATOM 2294 C C . PHE A 1 277 ? -2.492 -28.969 -17.047 1 93 277 PHE A C 1
ATOM 2296 O O . PHE A 1 277 ? -1.595 -29.359 -17.797 1 93 277 PHE A O 1
ATOM 2303 N N . TYR A 1 278 ? -2.459 -27.797 -16.547 1 93.56 278 TYR A N 1
ATOM 2304 C CA . TYR A 1 278 ? -1.302 -26.906 -16.531 1 93.56 278 TYR A CA 1
ATOM 2305 C C . TYR A 1 278 ? -0.643 -26.875 -15.164 1 93.56 278 TYR A C 1
ATOM 2307 O O . TYR A 1 278 ? -1.132 -26.219 -14.242 1 93.56 278 TYR A O 1
ATOM 2315 N N . ILE A 1 279 ? 0.491 -27.562 -15.023 1 93.88 279 ILE A N 1
ATOM 2316 C CA . ILE A 1 279 ? 1.064 -27.828 -13.703 1 93.88 279 ILE A CA 1
ATOM 2317 C C . ILE A 1 279 ? 2.348 -27.016 -13.531 1 93.88 279 ILE A C 1
ATOM 2319 O O . ILE A 1 279 ? 3.24 -27.062 -14.383 1 93.88 279 ILE A O 1
ATOM 2323 N N . TYR A 1 280 ? 2.398 -26.25 -12.492 1 95.25 280 TYR A N 1
ATOM 2324 C CA . TYR A 1 280 ? 3.562 -25.469 -12.102 1 95.25 280 TYR A CA 1
ATOM 2325 C C . TYR A 1 280 ? 4.172 -26 -10.812 1 95.25 280 TYR A C 1
ATOM 2327 O O . TYR A 1 280 ? 3.502 -26.047 -9.773 1 95.25 280 TYR A O 1
ATOM 2335 N N . CYS A 1 281 ? 5.395 -26.391 -10.836 1 94.25 281 CYS A N 1
ATOM 2336 C CA . CYS A 1 281 ? 6.129 -26.875 -9.68 1 94.25 281 CYS A CA 1
ATOM 2337 C C . CYS A 1 281 ? 7.23 -25.906 -9.273 1 94.25 281 CYS A C 1
ATOM 2339 O O . CYS A 1 281 ? 8.047 -25.516 -10.109 1 94.25 281 CYS A O 1
ATOM 2341 N N . ILE A 1 282 ? 7.215 -25.5 -8.047 1 95 282 ILE A N 1
ATOM 2342 C CA . ILE A 1 282 ? 8.219 -24.578 -7.547 1 95 282 ILE A CA 1
ATOM 2343 C C . ILE A 1 282 ? 8.812 -25.094 -6.242 1 95 282 ILE A C 1
ATOM 2345 O O . ILE A 1 282 ? 8.094 -25.297 -5.266 1 95 282 ILE A O 1
ATOM 2349 N N . PRO A 1 283 ? 10.133 -25.312 -6.184 1 95.44 283 PRO A N 1
ATOM 2350 C CA . PRO A 1 283 ? 10.773 -25.719 -4.93 1 95.44 283 PRO A CA 1
ATOM 2351 C C . PRO A 1 283 ? 11.047 -24.531 -4 1 95.44 283 PRO A C 1
ATOM 2353 O O . PRO A 1 283 ? 11.352 -23.438 -4.469 1 95.44 283 PRO A O 1
ATOM 2356 N N . PHE A 1 284 ? 10.938 -24.781 -2.742 1 95 284 PHE A N 1
ATOM 2357 C CA . PHE A 1 284 ? 11.305 -23.828 -1.704 1 95 284 PHE A CA 1
ATOM 2358 C C . PHE A 1 284 ? 12.188 -24.484 -0.65 1 95 284 PHE A C 1
ATOM 2360 O O . PHE A 1 284 ? 12.211 -25.703 -0.528 1 95 284 PHE A O 1
ATOM 2367 N N . VAL A 1 285 ? 12.961 -23.703 0.015 1 93.62 285 VAL A N 1
ATOM 2368 C CA . VAL A 1 285 ? 13.703 -24.141 1.193 1 93.62 285 VAL A CA 1
ATOM 2369 C C . VAL A 1 285 ? 13.016 -23.625 2.457 1 93.62 285 VAL A C 1
ATOM 2371 O O . VAL A 1 285 ? 12.781 -22.422 2.6 1 93.62 285 VAL A O 1
ATOM 2374 N N . LYS A 1 286 ? 12.656 -24.5 3.41 1 90.69 286 LYS A N 1
ATOM 2375 C CA . LYS A 1 286 ? 11.867 -24.141 4.586 1 90.69 286 LYS A CA 1
ATOM 2376 C C . LYS A 1 286 ? 10.531 -23.531 4.184 1 90.69 286 LYS A C 1
ATOM 2378 O O . LYS A 1 286 ? 10.219 -22.406 4.582 1 90.69 286 LYS A O 1
ATOM 2383 N N . ILE A 1 287 ? 9.766 -24.281 3.514 1 91.56 287 ILE A N 1
ATOM 2384 C CA . ILE A 1 287 ? 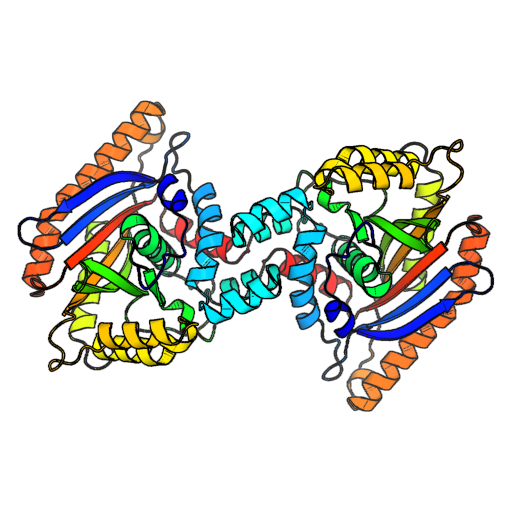8.562 -23.828 2.818 1 91.56 287 ILE A CA 1
ATOM 2385 C C . ILE A 1 287 ? 7.602 -23.188 3.812 1 91.56 287 ILE A C 1
ATOM 2387 O O . ILE A 1 287 ? 6.93 -22.203 3.488 1 91.56 287 ILE A O 1
ATOM 2391 N N . GLU A 1 288 ? 7.504 -23.656 5.004 1 89.12 288 GLU A N 1
ATOM 2392 C CA . GLU A 1 288 ? 6.602 -23.094 6.008 1 89.12 288 GLU A CA 1
ATOM 2393 C C . GLU A 1 288 ? 7.02 -21.688 6.398 1 89.12 288 GLU A C 1
ATOM 2395 O O . GLU A 1 288 ? 6.176 -20.797 6.543 1 89.12 288 GLU A O 1
ATOM 2400 N N . ASP A 1 289 ? 8.266 -21.531 6.566 1 89.81 289 ASP A N 1
ATOM 2401 C CA . ASP A 1 289 ? 8.781 -20.219 6.906 1 89.81 289 ASP A CA 1
ATOM 2402 C C . ASP A 1 289 ? 8.555 -19.219 5.77 1 89.81 289 ASP A C 1
ATOM 2404 O O . ASP A 1 289 ? 8.227 -18.062 6.012 1 89.81 289 ASP A O 1
ATOM 2408 N N . VAL A 1 290 ? 8.781 -19.719 4.551 1 89.25 290 VAL A N 1
ATOM 2409 C CA . VAL A 1 290 ? 8.602 -18.859 3.381 1 89.25 290 VAL A CA 1
ATOM 2410 C C . VAL A 1 290 ? 7.145 -18.422 3.287 1 89.25 290 VAL A C 1
ATOM 2412 O O . VAL A 1 290 ? 6.863 -17.234 3.049 1 89.25 290 VAL A O 1
ATOM 2415 N N . ARG A 1 291 ? 6.277 -19.391 3.498 1 88.44 291 ARG A N 1
ATOM 2416 C CA . ARG A 1 291 ? 4.852 -19.094 3.449 1 88.44 291 ARG A CA 1
ATOM 2417 C C . ARG A 1 291 ? 4.48 -18.016 4.469 1 88.44 291 ARG A C 1
ATOM 2419 O O . ARG A 1 291 ? 3.803 -17.047 4.137 1 88.44 291 ARG A O 1
ATOM 2426 N N . LYS A 1 292 ? 4.922 -18.156 5.676 1 86.75 292 LYS A N 1
ATOM 2427 C CA . LYS A 1 292 ? 4.629 -17.203 6.746 1 86.75 292 LYS A CA 1
ATOM 2428 C C . LYS A 1 292 ? 5.227 -15.836 6.449 1 86.75 292 LYS A C 1
ATOM 2430 O O . LYS A 1 292 ? 4.562 -14.812 6.629 1 86.75 292 LYS A O 1
ATOM 2435 N N . ALA A 1 293 ? 6.418 -15.836 5.965 1 86.69 293 ALA A N 1
ATOM 2436 C CA . ALA A 1 293 ? 7.102 -14.586 5.637 1 86.69 293 ALA A CA 1
ATOM 2437 C C . ALA A 1 293 ? 6.379 -13.844 4.516 1 86.69 293 ALA A C 1
ATOM 2439 O O . ALA A 1 293 ? 6.254 -12.617 4.559 1 86.69 293 ALA A O 1
ATOM 2440 N N . ALA A 1 294 ? 5.953 -14.602 3.58 1 86.75 294 ALA A N 1
ATOM 2441 C CA . ALA A 1 294 ? 5.25 -14.016 2.443 1 86.75 294 ALA A CA 1
ATOM 2442 C C . ALA A 1 294 ? 3.98 -13.297 2.893 1 86.75 294 ALA A C 1
ATOM 2444 O O . ALA A 1 294 ? 3.76 -12.141 2.541 1 86.75 294 ALA A O 1
ATOM 2445 N N . ILE A 1 295 ? 3.205 -13.922 3.709 1 83.75 295 ILE A N 1
ATOM 2446 C CA . ILE A 1 295 ? 1.935 -13.367 4.152 1 83.75 295 ILE A CA 1
ATOM 2447 C C . ILE A 1 295 ? 2.189 -12.141 5.027 1 83.75 295 ILE A C 1
ATOM 2449 O O . ILE A 1 295 ? 1.502 -11.125 4.895 1 83.75 295 ILE A O 1
ATOM 2453 N N . LYS A 1 296 ? 3.17 -12.234 5.84 1 83.19 296 LYS A N 1
ATOM 2454 C CA . LYS A 1 296 ? 3.529 -11.102 6.688 1 83.19 296 LYS A CA 1
ATOM 2455 C C . LYS A 1 296 ? 3.9 -9.883 5.844 1 83.19 296 LYS A C 1
ATOM 2457 O O . LYS A 1 296 ? 3.439 -8.773 6.113 1 83.19 296 LYS A O 1
ATOM 2462 N N . ARG A 1 297 ? 4.621 -10.148 4.852 1 82.19 297 ARG A N 1
ATOM 2463 C CA . ARG A 1 297 ? 5.082 -9.07 3.984 1 82.19 297 ARG A CA 1
ATOM 2464 C C . ARG A 1 297 ? 3.934 -8.5 3.162 1 82.19 297 ARG A C 1
ATOM 2466 O O . ARG A 1 297 ? 3.809 -7.281 3.021 1 82.19 297 ARG A O 1
ATOM 2473 N N . LEU A 1 298 ? 3.162 -9.398 2.684 1 82.5 298 LEU A N 1
ATOM 2474 C CA . LEU A 1 298 ? 2.066 -8.977 1.819 1 82.5 298 LEU A CA 1
ATOM 2475 C C . LEU A 1 298 ? 1 -8.234 2.617 1 82.5 298 LEU A C 1
ATOM 2477 O O . LEU A 1 298 ? 0.33 -7.344 2.09 1 82.5 298 LEU A O 1
ATOM 2481 N N . LYS A 1 299 ? 0.909 -8.562 3.869 1 78.75 299 LYS A N 1
ATOM 2482 C CA . LYS A 1 299 ? -0.04 -7.875 4.734 1 78.75 299 LYS A CA 1
ATOM 2483 C C . LYS A 1 299 ? 0.547 -6.566 5.262 1 78.75 299 LYS A C 1
ATOM 2485 O O . LYS A 1 299 ? -0.146 -5.789 5.922 1 78.75 299 LYS A O 1
ATOM 2490 N N . GLY A 1 300 ? 1.805 -6.336 4.914 1 71.31 300 GLY A N 1
ATOM 2491 C CA . GLY A 1 300 ? 2.445 -5.105 5.336 1 71.31 300 GLY A CA 1
ATOM 2492 C C . GLY A 1 300 ? 3.068 -5.199 6.715 1 71.31 300 GLY A C 1
ATOM 2493 O O . GLY A 1 300 ? 3.438 -4.18 7.309 1 71.31 300 GLY A O 1
ATOM 2494 N N . GLU A 1 301 ? 3.092 -6.336 7.285 1 64.69 301 GLU A N 1
ATOM 2495 C CA . GLU A 1 301 ? 3.674 -6.496 8.609 1 64.69 301 GLU A CA 1
ATOM 2496 C C . GLU A 1 301 ? 5.195 -6.566 8.547 1 64.69 301 GLU A C 1
ATOM 2498 O O . GLU A 1 301 ? 5.754 -7.406 7.832 1 64.69 301 GLU A O 1
ATOM 2503 N N . VAL A 1 302 ? 5.84 -5.59 8.188 1 51.06 302 VAL A N 1
ATOM 2504 C CA . VAL A 1 302 ? 7.293 -5.645 8.062 1 51.06 302 VAL A CA 1
ATOM 2505 C C . VAL A 1 302 ? 7.898 -6.215 9.344 1 51.06 302 VAL A C 1
ATOM 2507 O O . VAL A 1 302 ? 7.504 -5.836 10.445 1 51.06 302 VAL A O 1
ATOM 2510 N N . SER A 1 303 ? 8.695 -7.434 9.352 1 43 303 SER A N 1
ATOM 2511 C CA . SER A 1 303 ? 9.469 -7.977 10.469 1 43 303 SER A CA 1
ATOM 2512 C C . SER A 1 303 ? 10.547 -6.996 10.922 1 43 303 SER A C 1
ATOM 2514 O O . SER A 1 303 ? 11.062 -6.227 10.117 1 43 303 SER A O 1
ATOM 2516 N N . MET B 1 1 ? -1.116 28.109 -11.352 1 63.12 1 MET B N 1
ATOM 2517 C CA . MET B 1 1 ? -0.307 27.609 -10.242 1 63.12 1 MET B CA 1
ATOM 2518 C C . MET B 1 1 ? 0.835 26.734 -10.75 1 63.12 1 MET B C 1
ATOM 2520 O O . MET B 1 1 ? 0.639 25.906 -11.633 1 63.12 1 MET B O 1
ATOM 2524 N N . LEU B 1 2 ? 2.107 27.156 -10.328 1 75.31 2 LEU B N 1
ATOM 2525 C CA . LEU B 1 2 ? 3.342 26.516 -10.773 1 75.31 2 LEU B CA 1
ATOM 2526 C C . LEU B 1 2 ? 3.387 25.047 -10.336 1 75.31 2 LEU B C 1
ATOM 2528 O O . LEU B 1 2 ? 3.744 24.172 -11.117 1 75.31 2 LEU B O 1
ATOM 2532 N N . LEU B 1 3 ? 2.9 24.859 -9.078 1 86.19 3 LEU B N 1
ATOM 2533 C CA . LEU B 1 3 ? 2.816 23.516 -8.5 1 86.19 3 LEU B CA 1
ATOM 2534 C C . LEU B 1 3 ? 1.405 23.234 -7.996 1 86.19 3 LEU B C 1
ATOM 2536 O O . LEU B 1 3 ? 0.705 24.141 -7.543 1 86.19 3 LEU B O 1
ATOM 2540 N N . ARG B 1 4 ? 1.025 22.031 -8.18 1 86.88 4 ARG B N 1
ATOM 2541 C CA . ARG B 1 4 ? -0.29 21.641 -7.684 1 86.88 4 ARG B CA 1
ATOM 2542 C C . ARG B 1 4 ? -0.168 20.781 -6.43 1 86.88 4 ARG B C 1
ATOM 2544 O O . ARG B 1 4 ? 0.718 19.938 -6.336 1 86.88 4 ARG B O 1
ATOM 2551 N N . PRO B 1 5 ? -1.069 21.078 -5.445 1 91 5 PRO B N 1
ATOM 2552 C CA . PRO B 1 5 ? -1.085 20.203 -4.273 1 91 5 PRO B CA 1
ATOM 2553 C C . PRO B 1 5 ? -1.353 18.75 -4.633 1 91 5 PRO B C 1
ATOM 2555 O O . PRO B 1 5 ? -2.01 18.469 -5.641 1 91 5 PRO B O 1
ATOM 2558 N N . LEU B 1 6 ? -0.874 17.844 -3.838 1 91.06 6 LEU B N 1
ATOM 2559 C CA . LEU B 1 6 ? -0.952 16.422 -4.145 1 91.06 6 LEU B CA 1
ATOM 2560 C C . LEU B 1 6 ? -1.939 15.727 -3.217 1 91.06 6 LEU B C 1
ATOM 2562 O O . LEU B 1 6 ? -2.266 14.555 -3.424 1 91.06 6 LEU B O 1
ATOM 2566 N N . VAL B 1 7 ? -2.326 16.406 -2.141 1 95.12 7 VAL B N 1
ATOM 2567 C CA . VAL B 1 7 ? -3.246 15.812 -1.176 1 95.12 7 VAL B CA 1
ATOM 2568 C C . VAL B 1 7 ? -4.684 16.188 -1.536 1 95.12 7 VAL B C 1
ATOM 2570 O O . VAL B 1 7 ? -4.973 17.344 -1.848 1 95.12 7 VAL B O 1
ATOM 2573 N N . ARG B 1 8 ? -5.582 15.281 -1.495 1 91.81 8 ARG B N 1
ATOM 2574 C CA . ARG B 1 8 ? -6.988 15.508 -1.812 1 91.81 8 ARG B CA 1
ATOM 2575 C C . ARG B 1 8 ? -7.668 16.344 -0.729 1 91.81 8 ARG B C 1
ATOM 2577 O O . ARG B 1 8 ? -7.422 16.141 0.462 1 91.81 8 ARG B O 1
ATOM 2584 N N . LYS B 1 9 ? -8.531 17.172 -1.161 1 93.44 9 LYS B N 1
ATOM 2585 C CA . LYS B 1 9 ? -9.211 18.062 -0.233 1 93.44 9 LYS B CA 1
ATOM 2586 C C . LYS B 1 9 ? -10.164 17.297 0.679 1 93.44 9 LYS B C 1
ATOM 2588 O O . LYS B 1 9 ? -10.625 17.828 1.692 1 93.44 9 LYS B O 1
ATOM 2593 N N . THR B 1 10 ? -10.461 16.031 0.337 1 92.62 10 THR B N 1
ATOM 2594 C CA . THR B 1 10 ? -11.312 15.203 1.177 1 92.62 10 THR B CA 1
ATOM 2595 C C . THR B 1 10 ? -10.695 15.023 2.561 1 92.62 10 THR B C 1
ATOM 2597 O O . THR B 1 10 ? -11.391 14.672 3.516 1 92.62 10 THR B O 1
ATOM 2600 N N . PHE B 1 11 ? -9.398 15.273 2.684 1 95.69 11 PHE B N 1
ATOM 2601 C CA . PHE B 1 11 ? -8.711 15.25 3.969 1 95.69 11 PHE B CA 1
ATOM 2602 C C . PHE B 1 11 ? -9.383 16.188 4.961 1 95.69 11 PHE B C 1
ATOM 2604 O O . PHE B 1 11 ? -9.586 15.836 6.121 1 95.69 11 PHE B O 1
ATOM 2611 N N . LEU B 1 12 ? -9.773 17.312 4.516 1 95.94 12 LEU B N 1
ATOM 2612 C CA . LEU B 1 12 ? -10.336 18.328 5.395 1 95.94 12 LEU B CA 1
ATOM 2613 C C . LEU B 1 12 ? -11.719 17.922 5.887 1 95.94 12 LEU B C 1
ATOM 2615 O O . LEU B 1 12 ? -12.219 18.469 6.879 1 95.94 12 LEU B O 1
ATOM 2619 N N . ASN B 1 13 ? -12.312 16.922 5.191 1 94.38 13 ASN B N 1
ATOM 2620 C CA . ASN B 1 13 ? -13.656 16.484 5.547 1 94.38 13 ASN B CA 1
ATOM 2621 C C . ASN B 1 13 ? -13.656 15.703 6.863 1 94.38 13 ASN B C 1
ATOM 2623 O O . ASN B 1 13 ? -14.719 15.469 7.445 1 94.38 13 ASN B O 1
ATOM 2627 N N . HIS B 1 14 ? -12.57 15.359 7.348 1 95 14 HIS B N 1
ATOM 2628 C CA . HIS B 1 14 ? -12.484 14.57 8.57 1 95 14 HIS B CA 1
ATOM 2629 C C . HIS B 1 14 ? -12.484 15.469 9.805 1 95 14 HIS B C 1
ATOM 2631 O O . HIS B 1 14 ? -12.5 14.977 10.938 1 95 14 HIS B O 1
ATOM 2637 N N . PHE B 1 15 ? -12.5 16.781 9.641 1 95 15 PHE B N 1
ATOM 2638 C CA . PHE B 1 15 ? -12.336 17.703 10.75 1 95 15 PHE B CA 1
ATOM 2639 C C . PHE B 1 15 ? -13.461 18.734 10.766 1 95 15 PHE B C 1
ATOM 2641 O O . PHE B 1 15 ? -13.93 19.156 9.711 1 95 15 PHE B O 1
ATOM 2648 N N . TYR B 1 16 ? -13.867 19.094 11.992 1 92.62 16 TYR B N 1
ATOM 2649 C CA . TYR B 1 16 ? -14.547 20.375 12.18 1 92.62 16 TYR B CA 1
ATOM 2650 C C . TYR B 1 16 ? -13.562 21.531 12.125 1 92.62 16 TYR B C 1
ATOM 2652 O O . TYR B 1 16 ? -12.5 21.484 12.75 1 92.62 16 TYR B O 1
ATOM 2660 N N . HIS B 1 17 ? -13.875 22.484 11.305 1 91.25 17 HIS B N 1
ATOM 2661 C CA . HIS B 1 17 ? -13.039 23.672 11.242 1 91.25 17 HIS B CA 1
ATOM 2662 C C . HIS B 1 17 ? -13.547 24.75 12.195 1 91.25 17 HIS B C 1
ATOM 2664 O O . HIS B 1 17 ? -14.18 25.719 11.766 1 91.25 17 HIS B O 1
ATOM 2670 N N . GLU B 1 18 ? -13.156 24.672 13.391 1 88.75 18 GLU B N 1
ATOM 2671 C CA . GLU B 1 18 ? -13.734 25.453 14.469 1 88.75 18 GLU B CA 1
ATOM 2672 C C . GLU B 1 18 ? -13.219 26.891 14.438 1 88.75 18 GLU B C 1
ATOM 2674 O O . GLU B 1 18 ? -13.992 27.844 14.586 1 88.75 18 GLU B O 1
ATOM 2679 N N . ILE B 1 19 ? -11.953 27.047 14.391 1 86.19 19 ILE B N 1
ATOM 2680 C CA . ILE B 1 19 ? -11.312 28.359 14.203 1 86.19 19 ILE B CA 1
ATOM 2681 C C . ILE B 1 19 ? -10.641 28.406 12.828 1 86.19 19 ILE B C 1
ATOM 2683 O O . ILE B 1 19 ? -9.758 27.594 12.539 1 86.19 19 ILE B O 1
ATOM 2687 N N . GLN B 1 20 ? -11.094 29.328 12.039 1 88.12 20 GLN B N 1
ATOM 2688 C CA . GLN B 1 20 ? -10.609 29.391 10.664 1 88.12 20 GLN B CA 1
ATOM 2689 C C . GLN B 1 20 ? -9.852 30.688 10.398 1 88.12 20 GLN B C 1
ATOM 2691 O O . GLN B 1 20 ? -10.453 31.766 10.352 1 88.12 20 GLN B O 1
ATOM 2696 N N . ASP B 1 21 ? -8.641 30.562 10.258 1 86.75 21 ASP B N 1
ATOM 2697 C CA . ASP B 1 21 ? -7.73 31.625 9.828 1 86.75 21 ASP B CA 1
ATOM 2698 C C . ASP B 1 21 ? -7.891 32.875 10.711 1 86.75 21 ASP B C 1
ATOM 2700 O O . ASP B 1 21 ? -8.039 33.969 10.195 1 86.75 21 ASP B O 1
ATOM 2704 N N . GLN B 1 22 ? -7.922 32.625 11.969 1 86.75 22 GLN B N 1
ATOM 2705 C CA . GLN B 1 22 ? -7.961 33.75 12.898 1 86.75 22 GLN B CA 1
ATOM 2706 C C . GLN B 1 22 ? -6.637 34.5 12.891 1 86.75 22 GLN B C 1
ATOM 2708 O O . GLN B 1 22 ? -5.586 33.938 13.203 1 86.75 22 GLN B O 1
ATOM 2713 N N . LYS B 1 23 ? -6.691 35.75 12.492 1 88.19 23 LYS B N 1
ATOM 2714 C CA . LYS B 1 23 ? -5.496 36.594 12.469 1 88.19 23 LYS B CA 1
ATOM 2715 C C . LYS B 1 23 ? -5.176 37.156 13.859 1 88.19 23 LYS B C 1
ATOM 2717 O O . LYS B 1 23 ? -6.074 37.562 14.594 1 88.19 23 LYS B O 1
ATOM 2722 N N . LEU B 1 24 ? -3.918 37.031 14.148 1 83.94 24 LEU B N 1
ATOM 2723 C CA . LEU B 1 24 ? -3.471 37.625 15.391 1 83.94 24 LEU B CA 1
ATOM 2724 C C . LEU B 1 24 ? -2.979 39.062 15.141 1 83.94 24 LEU B C 1
ATOM 2726 O O . LEU B 1 24 ? -2.225 39.312 14.203 1 83.94 24 LEU B O 1
ATOM 2730 N N . ASP B 1 25 ? -3.545 40.062 15.68 1 70 25 ASP B N 1
ATOM 2731 C CA . ASP B 1 25 ? -3.428 41.5 15.438 1 70 25 ASP B CA 1
ATOM 2732 C C . ASP B 1 25 ? -1.964 41.938 15.375 1 70 25 ASP B C 1
ATOM 2734 O O . ASP B 1 25 ? -1.589 42.75 14.531 1 70 25 ASP B O 1
ATOM 2738 N N . GLU B 1 26 ? -1.192 41.438 16.141 1 67.44 26 GLU B N 1
ATOM 2739 C CA . GLU B 1 26 ? 0.158 41.969 16.266 1 67.44 26 GLU B CA 1
ATOM 2740 C C . GLU B 1 26 ? 1.146 41.188 15.414 1 67.44 26 GLU B C 1
ATOM 2742 O O . GLU B 1 26 ? 2.297 41.625 15.25 1 67.44 26 GLU B O 1
ATOM 2747 N N . THR B 1 27 ? 0.573 40.156 14.836 1 69.62 27 THR B N 1
ATOM 2748 C CA . THR B 1 27 ? 1.479 39.281 14.086 1 69.62 27 THR B CA 1
ATOM 2749 C C . THR B 1 27 ? 0.818 38.812 12.797 1 69.62 27 THR B C 1
ATOM 2751 O O . THR B 1 27 ? -0.391 38.969 12.617 1 69.62 27 THR B O 1
ATOM 2754 N N . HIS B 1 28 ? 1.5 38.531 11.75 1 73.88 28 HIS B N 1
ATOM 2755 C CA . HIS B 1 28 ? 0.996 37.969 10.508 1 73.88 28 HIS B CA 1
ATOM 2756 C C . HIS B 1 28 ? 0.696 36.469 10.664 1 73.88 28 HIS B C 1
ATOM 2758 O O . HIS B 1 28 ? 0.946 35.688 9.75 1 73.88 28 HIS B O 1
ATOM 2764 N N . SER B 1 29 ? 0.253 36.156 11.938 1 79.88 29 SER B N 1
ATOM 2765 C CA . SER B 1 29 ? -0.048 34.781 12.234 1 79.88 29 SER B CA 1
ATOM 2766 C C . SER B 1 29 ? -1.515 34.469 11.961 1 79.88 29 SER B C 1
ATOM 2768 O O . SER B 1 29 ? -2.389 35.312 12.18 1 79.88 29 SER B O 1
ATOM 2770 N N . ARG B 1 30 ? -1.726 33.344 11.414 1 83.94 30 ARG B N 1
ATOM 2771 C CA . ARG B 1 30 ? -3.061 32.781 11.227 1 83.94 30 ARG B CA 1
ATOM 2772 C C . ARG B 1 30 ? -3.219 31.469 11.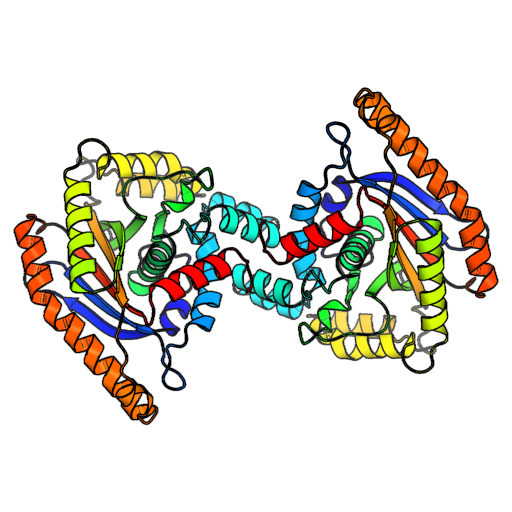984 1 83.94 30 ARG B C 1
ATOM 2774 O O . ARG B 1 30 ? -2.422 30.547 11.812 1 83.94 30 ARG B O 1
ATOM 2781 N N . ILE B 1 31 ? -4.219 31.422 12.805 1 85.75 31 ILE B N 1
ATOM 2782 C CA . ILE B 1 31 ? -4.43 30.25 13.648 1 85.75 31 ILE B CA 1
ATOM 2783 C C . ILE B 1 31 ? -5.66 29.484 13.172 1 85.75 31 ILE B C 1
ATOM 2785 O O . ILE B 1 31 ? -6.68 30.094 12.828 1 85.75 31 ILE B O 1
ATOM 2789 N N . ASN B 1 32 ? -5.492 28.25 13.055 1 87.62 32 ASN B N 1
ATOM 2790 C CA . ASN B 1 32 ? -6.566 27.328 12.703 1 87.62 32 ASN B CA 1
ATOM 2791 C C . ASN B 1 32 ? -6.734 26.234 13.758 1 87.62 32 ASN B C 1
ATOM 2793 O O . ASN B 1 32 ? -5.746 25.719 14.289 1 87.62 32 ASN B O 1
ATOM 2797 N N . LEU B 1 33 ? -7.926 26.062 14.094 1 90.69 33 LEU B N 1
ATOM 2798 C CA . LEU B 1 33 ? -8.273 24.938 14.961 1 90.69 33 LEU B CA 1
ATOM 2799 C C . LEU B 1 33 ? -9.156 23.938 14.219 1 90.69 33 LEU B C 1
ATOM 2801 O O . LEU B 1 33 ? -10.25 24.281 13.773 1 90.69 33 LEU B O 1
ATOM 2805 N N . HIS B 1 34 ? -8.656 22.75 14.078 1 88.88 34 HIS B N 1
ATOM 2806 C CA . HIS B 1 34 ? -9.391 21.625 13.5 1 88.88 34 HIS B CA 1
ATOM 2807 C C . HIS B 1 34 ? -9.633 20.531 14.531 1 88.88 34 HIS B C 1
ATOM 2809 O O . HIS B 1 34 ? -8.734 20.188 15.297 1 88.88 34 HIS B O 1
ATOM 2815 N N . ILE B 1 35 ? -10.844 20.125 14.609 1 89.81 35 ILE B N 1
ATOM 2816 C CA . ILE B 1 35 ? -11.227 19.062 15.531 1 89.81 35 ILE B CA 1
ATOM 2817 C C . ILE B 1 35 ? -11.742 17.859 14.75 1 89.81 35 ILE B C 1
ATOM 2819 O O . ILE B 1 35 ? -12.617 18 13.891 1 89.81 35 ILE B O 1
ATOM 2823 N N . LEU B 1 36 ? -11.203 16.734 15.062 1 92.88 36 LEU B N 1
ATOM 2824 C CA . LEU B 1 36 ? -11.656 15.508 14.406 1 92.88 36 LEU B CA 1
ATOM 2825 C C . LEU B 1 36 ? -13.156 15.32 14.586 1 92.88 36 LEU B C 1
ATOM 2827 O O . LEU B 1 36 ? -13.703 15.641 15.648 1 92.88 36 LEU B O 1
ATOM 2831 N N . LYS B 1 37 ? -13.719 14.758 13.594 1 92.19 37 LYS B N 1
ATOM 2832 C CA . LYS B 1 37 ? -15.133 14.406 13.719 1 92.19 37 LYS B CA 1
ATOM 2833 C C . LYS B 1 37 ? -15.367 13.492 14.922 1 92.19 37 LYS B C 1
ATOM 2835 O O . LYS B 1 37 ? -14.523 12.656 15.242 1 92.19 37 LYS B O 1
ATOM 2840 N N . ILE B 1 38 ? -16.516 13.727 15.555 1 92.19 38 ILE B N 1
ATOM 2841 C CA . ILE B 1 38 ? -16.875 12.969 16.75 1 92.19 38 ILE B CA 1
ATOM 2842 C C . ILE B 1 38 ? -18.078 12.078 16.438 1 92.19 38 ILE B C 1
ATOM 2844 O O . ILE B 1 38 ? -19.062 12.531 15.844 1 92.19 38 ILE B O 1
ATOM 2848 N N . ALA B 1 39 ? -17.938 10.781 16.703 1 90.25 39 ALA B N 1
ATOM 2849 C CA . ALA B 1 39 ? -19.031 9.812 16.625 1 90.25 39 ALA B CA 1
ATOM 2850 C C . ALA B 1 39 ? -19.094 8.953 17.875 1 90.25 39 ALA B C 1
ATOM 2852 O O . ALA B 1 39 ? -18.078 8.422 18.328 1 90.25 39 ALA B O 1
ATOM 2853 N N . ASN B 1 40 ? -20.266 8.891 18.484 1 92.88 40 ASN B N 1
ATOM 2854 C CA . ASN B 1 40 ? -20.484 8.086 19.672 1 92.88 40 ASN B CA 1
ATOM 2855 C C . ASN B 1 40 ? -19.547 8.469 20.812 1 92.88 40 ASN B C 1
ATOM 2857 O O . ASN B 1 40 ? -18.906 7.605 21.422 1 92.88 40 ASN B O 1
ATOM 2861 N N . ASN B 1 41 ? -19.422 9.766 20.984 1 93.31 41 ASN B N 1
ATOM 2862 C CA . ASN B 1 41 ? -18.672 10.383 22.078 1 93.31 41 ASN B CA 1
ATOM 2863 C C . ASN B 1 41 ? -17.188 9.992 22.031 1 93.31 41 ASN B C 1
ATOM 2865 O O . ASN B 1 41 ? -16.562 9.805 23.078 1 93.31 41 ASN B O 1
ATOM 2869 N N . LYS B 1 42 ? -16.672 9.711 20.797 1 91.94 42 LYS B N 1
ATOM 2870 C CA . LYS B 1 42 ? -15.258 9.461 20.547 1 91.94 42 LYS B CA 1
ATOM 2871 C C . LYS B 1 42 ? -14.805 10.125 19.25 1 91.94 42 LYS B C 1
ATOM 2873 O O . LYS B 1 42 ? -15.602 10.305 18.328 1 91.94 42 LYS B O 1
ATOM 2878 N N . PHE B 1 43 ? -13.531 10.5 19.172 1 93 43 PHE B N 1
ATOM 2879 C CA . PHE B 1 43 ? -12.977 10.977 17.922 1 93 43 PHE B CA 1
ATOM 2880 C C . PHE B 1 43 ? -12.953 9.867 16.875 1 93 43 PHE B C 1
ATOM 2882 O O . PHE B 1 43 ? -12.531 8.742 17.172 1 93 43 PHE B O 1
ATOM 2889 N N . ASP B 1 44 ? -13.445 10.141 15.711 1 91.56 44 ASP B N 1
ATOM 2890 C CA . ASP B 1 44 ? -13.508 9.18 14.617 1 91.56 44 ASP B CA 1
ATOM 2891 C C . ASP B 1 44 ? -12.188 9.148 13.844 1 91.56 44 ASP B C 1
ATOM 2893 O O . ASP B 1 44 ? -12.117 9.641 12.711 1 91.56 44 ASP B O 1
ATOM 2897 N N . ILE B 1 45 ? -11.219 8.391 14.328 1 92 45 ILE B N 1
ATOM 2898 C CA . ILE B 1 45 ? -9.844 8.523 13.859 1 92 45 ILE B CA 1
ATOM 2899 C C . ILE B 1 45 ? -9.594 7.535 12.727 1 92 45 ILE B C 1
ATOM 2901 O O . ILE B 1 45 ? -8.75 7.777 11.859 1 92 45 ILE B O 1
ATOM 2905 N N . ASN B 1 46 ? -10.297 6.445 12.578 1 89.38 46 ASN B N 1
ATOM 2906 C CA . ASN B 1 46 ? -10.008 5.371 11.633 1 89.38 46 ASN B CA 1
ATOM 2907 C C . ASN B 1 46 ? -10.148 5.844 10.188 1 89.38 46 ASN B C 1
ATOM 2909 O O . ASN B 1 46 ? -9.273 5.594 9.359 1 89.38 46 ASN B O 1
ATOM 2913 N N . PRO B 1 47 ? -11.195 6.602 9.914 1 90.88 47 PRO B N 1
ATOM 2914 C CA . PRO B 1 47 ? -11.289 7.113 8.547 1 90.88 47 PRO B CA 1
ATOM 2915 C C . PRO B 1 47 ? -10.125 8.031 8.18 1 90.88 47 PRO B C 1
ATOM 2917 O O . PRO B 1 47 ? -9.703 8.062 7.02 1 90.88 47 PRO B O 1
ATOM 2920 N N . LEU B 1 48 ? -9.664 8.75 9.141 1 93.31 48 LEU B N 1
ATOM 2921 C CA . LEU B 1 48 ? -8.516 9.609 8.891 1 93.31 48 LEU B CA 1
ATOM 2922 C C . LEU B 1 48 ? -7.285 8.781 8.531 1 93.31 48 LEU B C 1
ATOM 2924 O O . LEU B 1 48 ? -6.566 9.109 7.586 1 93.31 48 LEU B O 1
ATOM 2928 N N . PHE B 1 49 ? -7.094 7.703 9.258 1 91.56 49 PHE B N 1
ATOM 2929 C CA . PHE B 1 49 ? -5.953 6.844 8.977 1 91.56 49 PHE B CA 1
ATOM 2930 C C . PHE B 1 49 ? -6.008 6.32 7.547 1 91.56 49 PHE B C 1
ATOM 2932 O O . PHE B 1 49 ? -4.988 6.277 6.855 1 91.56 49 PHE B O 1
ATOM 2939 N N . ARG B 1 50 ? -7.133 5.988 7.117 1 89.88 50 ARG B N 1
ATOM 2940 C CA . ARG B 1 50 ? -7.301 5.5 5.754 1 89.88 50 ARG B CA 1
ATOM 2941 C C . ARG B 1 50 ? -6.945 6.582 4.738 1 89.88 50 ARG B C 1
ATOM 2943 O O . ARG B 1 50 ? -6.238 6.32 3.766 1 89.88 50 ARG B O 1
ATOM 2950 N N . GLU B 1 51 ? -7.465 7.742 5.031 1 92.62 51 GLU B N 1
ATOM 2951 C CA . GLU B 1 51 ? -7.156 8.867 4.152 1 92.62 51 GLU B CA 1
ATOM 2952 C C . GLU B 1 51 ? -5.656 9.156 4.141 1 92.62 51 GLU B C 1
ATOM 2954 O O . GLU B 1 51 ? -5.086 9.453 3.09 1 92.62 51 GLU B O 1
ATOM 2959 N N . LEU B 1 52 ? -5.031 9.016 5.27 1 95.62 52 LEU B N 1
ATOM 2960 C CA . LEU B 1 52 ? -3.617 9.336 5.41 1 95.62 52 LEU B CA 1
ATOM 2961 C C . LEU B 1 52 ? -2.75 8.32 4.676 1 95.62 52 LEU B C 1
ATOM 2963 O O . LEU B 1 52 ? -1.615 8.617 4.301 1 95.62 52 LEU B O 1
ATOM 2967 N N . SER B 1 53 ? -3.23 7.137 4.449 1 93.94 53 SER B N 1
ATOM 2968 C CA . SER B 1 53 ? -2.473 6.133 3.709 1 93.94 53 SER B CA 1
ATOM 2969 C C . SER B 1 53 ? -2.205 6.59 2.277 1 93.94 53 SER B C 1
ATOM 2971 O O . SER B 1 53 ? -1.18 6.234 1.691 1 93.94 53 SER B O 1
ATOM 2973 N N . ASN B 1 54 ? -3.107 7.336 1.756 1 95.44 54 ASN B N 1
ATOM 2974 C CA . ASN B 1 54 ? -2.893 7.91 0.433 1 95.44 54 ASN B CA 1
ATOM 2975 C C . ASN B 1 54 ? -1.849 9.023 0.468 1 95.44 54 ASN B C 1
ATOM 2977 O O . ASN B 1 54 ? -0.928 9.039 -0.351 1 95.44 54 ASN B O 1
ATOM 2981 N N . SER B 1 55 ? -1.982 9.883 1.455 1 95.81 55 SER B N 1
ATOM 2982 C CA . SER B 1 55 ? -1.125 11.062 1.542 1 95.81 55 SER B CA 1
ATOM 2983 C C . SER B 1 55 ? 0.304 10.68 1.912 1 95.81 55 SER B C 1
ATOM 2985 O O . SER B 1 55 ? 1.256 11.359 1.524 1 95.81 55 SER B O 1
ATOM 2987 N N . MET B 1 56 ? 0.43 9.57 2.627 1 95 56 MET B N 1
ATOM 2988 C CA . MET B 1 56 ? 1.754 9.125 3.055 1 95 56 MET B CA 1
ATOM 2989 C C . MET B 1 56 ? 2.658 8.875 1.852 1 95 56 MET B C 1
ATOM 2991 O O . MET B 1 56 ? 3.859 9.141 1.907 1 95 56 MET B O 1
ATOM 2995 N N . ILE B 1 57 ? 2.094 8.438 0.771 1 95.31 57 ILE B N 1
ATOM 2996 C CA . ILE B 1 57 ? 2.861 8.086 -0.417 1 95.31 57 ILE B CA 1
ATOM 2997 C C . ILE B 1 57 ? 3.535 9.328 -0.989 1 95.31 57 ILE B C 1
ATOM 2999 O O . ILE B 1 57 ? 4.754 9.352 -1.165 1 95.31 57 ILE B O 1
ATOM 3003 N N . THR B 1 58 ? 2.783 10.398 -1.177 1 94.62 58 THR B N 1
ATOM 3004 C CA . THR B 1 58 ? 3.33 11.625 -1.751 1 94.62 58 THR B CA 1
ATOM 3005 C C . THR B 1 58 ? 4.141 12.391 -0.713 1 94.62 58 THR B C 1
ATOM 3007 O O . THR B 1 58 ? 4.992 13.211 -1.064 1 94.62 58 THR B O 1
ATOM 3010 N N . PHE B 1 59 ? 3.879 12.125 0.526 1 95.25 59 PHE B N 1
ATOM 3011 C CA . PHE B 1 59 ? 4.664 12.688 1.62 1 95.25 59 PHE B CA 1
ATOM 3012 C C . PHE B 1 59 ? 6.078 12.117 1.621 1 95.25 59 PHE B C 1
ATOM 3014 O O . PHE B 1 59 ? 7.047 12.844 1.822 1 95.25 59 PHE B O 1
ATOM 3021 N N . CYS B 1 60 ? 6.223 10.805 1.342 1 93.44 60 CYS B N 1
ATOM 3022 C CA . CYS B 1 60 ? 7.473 10.086 1.519 1 93.44 60 CYS B CA 1
ATOM 3023 C C . CYS B 1 60 ? 8.281 10.062 0.227 1 93.44 60 CYS B C 1
ATOM 3025 O O . CYS B 1 60 ? 9.516 10.047 0.26 1 93.44 60 CYS B O 1
ATOM 3027 N N . LEU B 1 61 ? 7.578 10.094 -0.896 1 92.94 61 LEU B N 1
ATOM 3028 C CA . LEU B 1 61 ? 8.281 9.883 -2.156 1 92.94 61 LEU B CA 1
ATOM 3029 C C . LEU B 1 61 ? 8.367 11.18 -2.955 1 92.94 61 LEU B C 1
ATOM 3031 O O . LEU B 1 61 ? 7.496 12.047 -2.836 1 92.94 61 LEU B O 1
ATOM 3035 N N . SER B 1 62 ? 9.406 11.312 -3.746 1 90.94 62 SER B N 1
ATOM 3036 C CA . SER B 1 62 ? 9.477 12.406 -4.707 1 90.94 62 SER B CA 1
ATOM 3037 C C . SER B 1 62 ? 8.469 12.211 -5.84 1 90.94 62 SER B C 1
ATOM 3039 O O . SER B 1 62 ? 7.965 11.102 -6.047 1 90.94 62 SER B O 1
ATOM 3041 N N . LYS B 1 63 ? 8.234 13.258 -6.504 1 89.94 63 LYS B N 1
ATOM 3042 C CA . LYS B 1 63 ? 7.301 13.188 -7.625 1 89.94 63 LYS B CA 1
ATOM 3043 C C . LYS B 1 63 ? 7.812 12.25 -8.711 1 89.94 63 LYS B C 1
ATOM 3045 O O . LYS B 1 63 ? 7.035 11.5 -9.312 1 89.94 63 LYS B O 1
ATOM 3050 N N . LYS B 1 64 ? 9.078 12.289 -8.977 1 89 64 LYS B N 1
ATOM 3051 C CA . LYS B 1 64 ? 9.672 11.422 -9.984 1 89 64 LYS B CA 1
ATOM 3052 C C . LYS B 1 64 ? 9.5 9.945 -9.617 1 89 64 LYS B C 1
ATOM 3054 O O . LYS B 1 64 ? 9.086 9.141 -10.445 1 89 64 LYS B O 1
ATOM 3059 N N . GLU B 1 65 ? 9.844 9.609 -8.383 1 90.62 65 GLU B N 1
ATOM 3060 C CA . GLU B 1 65 ? 9.656 8.242 -7.906 1 90.62 65 GLU B CA 1
ATOM 3061 C C . GLU B 1 65 ? 8.195 7.816 -7.996 1 90.62 65 GLU B C 1
ATOM 3063 O O . GLU B 1 65 ? 7.883 6.73 -8.484 1 90.62 65 GLU B O 1
ATOM 3068 N N . TYR B 1 66 ? 7.383 8.695 -7.508 1 93.81 66 TYR B N 1
ATOM 3069 C CA . TYR B 1 66 ? 5.945 8.461 -7.543 1 93.81 66 TYR B CA 1
ATOM 3070 C C . TYR B 1 66 ? 5.477 8.148 -8.953 1 93.81 66 TYR B C 1
ATOM 3072 O O . TYR B 1 66 ? 4.816 7.129 -9.188 1 93.81 66 TYR B O 1
ATOM 3080 N N . GLN B 1 67 ? 5.855 8.961 -9.906 1 92.5 67 GLN B N 1
ATOM 3081 C CA . GLN B 1 67 ? 5.395 8.836 -11.289 1 92.5 67 GLN B CA 1
ATOM 3082 C C . GLN B 1 67 ? 5.926 7.559 -11.93 1 92.5 67 GLN B C 1
ATOM 3084 O O . GLN B 1 67 ? 5.23 6.926 -12.727 1 92.5 67 GLN B O 1
ATOM 3089 N N . GLN B 1 68 ? 7.109 7.203 -11.594 1 92.44 68 GLN B N 1
ATOM 3090 C CA . GLN B 1 68 ? 7.688 5.973 -12.133 1 92.44 68 GLN B CA 1
ATOM 3091 C C . GLN B 1 68 ? 6.832 4.762 -11.773 1 92.44 68 GLN B C 1
ATOM 3093 O O . GLN B 1 68 ? 6.539 3.922 -12.625 1 92.44 68 GLN B O 1
ATOM 3098 N N . TYR B 1 69 ? 6.426 4.652 -10.508 1 94.31 69 TYR B N 1
ATOM 3099 C CA . TYR B 1 69 ? 5.594 3.543 -10.055 1 94.31 69 TYR B CA 1
ATOM 3100 C C . TYR B 1 69 ? 4.211 3.604 -10.695 1 94.31 69 TYR B C 1
ATOM 3102 O O . TYR B 1 69 ? 3.68 2.582 -11.141 1 94.31 69 TYR B O 1
ATOM 3110 N N . VAL B 1 70 ? 3.643 4.816 -10.734 1 93.75 70 VAL B N 1
ATOM 3111 C CA . VAL B 1 70 ? 2.275 4.988 -11.219 1 93.75 70 VAL B CA 1
ATOM 3112 C C . VAL B 1 70 ? 2.207 4.66 -12.711 1 93.75 70 VAL B C 1
ATOM 3114 O O . VAL B 1 70 ? 1.312 3.936 -13.148 1 93.75 70 VAL B O 1
ATOM 3117 N N . ASP B 1 71 ? 3.219 5.156 -13.445 1 92.06 71 ASP B N 1
ATOM 3118 C CA . ASP B 1 71 ? 3.246 4.918 -14.891 1 92.06 71 ASP B CA 1
ATOM 3119 C C . ASP B 1 71 ? 3.322 3.424 -15.195 1 92.06 71 ASP B C 1
ATOM 3121 O O . ASP B 1 71 ? 2.754 2.959 -16.188 1 92.06 71 ASP B O 1
ATOM 3125 N N . GLN B 1 72 ? 3.984 2.719 -14.352 1 92.12 72 GLN B N 1
ATOM 3126 C CA . GLN B 1 72 ? 4.172 1.288 -14.578 1 92.12 72 GLN B CA 1
ATOM 3127 C C . GLN B 1 72 ? 3.131 0.471 -13.82 1 92.12 72 GLN B C 1
ATOM 3129 O O . GLN B 1 72 ? 3.211 -0.758 -13.773 1 92.12 72 GLN B O 1
ATOM 3134 N N . GLN B 1 73 ? 2.191 1.106 -13.141 1 92.38 73 GLN B N 1
ATOM 3135 C CA . GLN B 1 73 ? 1.112 0.498 -12.375 1 92.38 73 GLN B CA 1
ATOM 3136 C C . GLN B 1 73 ? 1.662 -0.446 -11.305 1 92.38 73 GLN B C 1
ATOM 3138 O O . GLN B 1 73 ? 1.153 -1.556 -11.133 1 92.38 73 GLN B O 1
ATOM 3143 N N . ARG B 1 74 ? 2.795 -0.108 -10.695 1 95.19 74 ARG B N 1
ATOM 3144 C CA . ARG B 1 74 ? 3.418 -0.846 -9.602 1 95.19 74 ARG B CA 1
ATOM 3145 C C . ARG B 1 74 ? 2.977 -0.297 -8.25 1 95.19 74 ARG B C 1
ATOM 3147 O O . ARG B 1 74 ? 3.807 0.139 -7.445 1 95.19 74 ARG B O 1
ATOM 3154 N N . PHE B 1 75 ? 1.687 -0.437 -7.969 1 94.94 75 PHE B N 1
ATOM 3155 C CA . PHE B 1 75 ? 1.069 0.24 -6.836 1 94.94 75 PHE B CA 1
ATOM 3156 C C . PHE B 1 75 ? 1.462 -0.433 -5.523 1 94.94 75 PHE B C 1
ATOM 3158 O O . PHE B 1 75 ? 1.574 0.229 -4.492 1 94.94 75 PHE B O 1
ATOM 3165 N N . GLY B 1 76 ? 1.627 -1.724 -5.559 1 93.44 76 GLY B N 1
ATOM 3166 C CA . GLY B 1 76 ? 2.119 -2.395 -4.363 1 93.44 76 GLY B CA 1
ATOM 3167 C C . GLY B 1 76 ? 3.5 -1.93 -3.943 1 93.44 76 GLY B C 1
ATOM 3168 O O . GLY B 1 76 ? 3.725 -1.605 -2.775 1 93.44 76 GLY B O 1
ATOM 3169 N N . GLU B 1 77 ? 4.418 -1.951 -4.883 1 93.06 77 GLU B N 1
ATOM 3170 C CA . GLU B 1 77 ? 5.785 -1.51 -4.621 1 93.06 77 GLU B CA 1
ATOM 3171 C C . GLU B 1 77 ? 5.82 -0.038 -4.219 1 93.06 77 GLU B C 1
ATOM 3173 O O . GLU B 1 77 ? 6.664 0.371 -3.42 1 93.06 77 GLU B O 1
ATOM 3178 N N . LEU B 1 78 ? 4.938 0.747 -4.859 1 94.94 78 LEU B N 1
ATOM 3179 C CA . LEU B 1 78 ? 4.789 2.154 -4.5 1 94.94 78 LEU B CA 1
ATOM 3180 C C . LEU B 1 78 ? 4.512 2.311 -3.01 1 94.94 78 LEU B C 1
ATOM 3182 O O . LEU B 1 78 ? 5.172 3.104 -2.332 1 94.94 78 LEU B O 1
ATOM 3186 N N . ASN B 1 79 ? 3.576 1.545 -2.523 1 93.12 79 ASN B N 1
ATOM 3187 C CA . ASN B 1 79 ? 3.215 1.589 -1.11 1 93.12 79 ASN B CA 1
ATOM 3188 C C . ASN B 1 79 ? 4.363 1.111 -0.224 1 93.12 79 ASN B C 1
ATOM 3190 O O . ASN B 1 79 ? 4.637 1.709 0.819 1 93.12 79 ASN B O 1
ATOM 3194 N N . ILE B 1 80 ? 5.039 0.05 -0.636 1 89.25 80 ILE B N 1
ATOM 3195 C CA . ILE B 1 80 ? 6.168 -0.482 0.119 1 89.25 80 ILE B CA 1
ATOM 3196 C C . ILE B 1 80 ? 7.266 0.574 0.218 1 89.25 80 ILE B C 1
ATOM 3198 O O . ILE B 1 80 ? 7.82 0.803 1.295 1 89.25 80 ILE B O 1
ATOM 3202 N N . ALA B 1 81 ? 7.586 1.198 -0.873 1 90.12 81 ALA B N 1
ATOM 3203 C CA . ALA B 1 81 ? 8.633 2.221 -0.906 1 90.12 81 ALA B CA 1
ATOM 3204 C C . ALA B 1 81 ? 8.32 3.35 0.072 1 90.12 81 ALA B C 1
ATOM 3206 O O . ALA B 1 81 ? 9.219 3.85 0.755 1 90.12 81 ALA B O 1
ATOM 3207 N N . ALA B 1 82 ? 7.082 3.77 0.153 1 91.75 82 ALA B N 1
ATOM 3208 C CA . ALA B 1 82 ? 6.664 4.824 1.074 1 91.75 82 ALA B CA 1
ATOM 3209 C C . ALA B 1 82 ? 6.766 4.359 2.523 1 91.75 82 ALA B C 1
ATOM 3211 O O . ALA B 1 82 ? 7.305 5.07 3.375 1 91.75 82 ALA B O 1
ATOM 3212 N N . GLN B 1 83 ? 6.277 3.158 2.773 1 87.75 83 GLN B N 1
ATOM 3213 C CA . GLN B 1 83 ? 6.254 2.602 4.121 1 87.75 83 GLN B CA 1
ATOM 3214 C C . GLN B 1 83 ? 7.668 2.438 4.672 1 87.75 83 GLN B C 1
ATOM 3216 O O . GLN B 1 83 ? 7.902 2.629 5.867 1 87.75 83 GLN B O 1
ATOM 3221 N N . GLU B 1 84 ? 8.57 2.061 3.822 1 84.94 84 GLU B N 1
ATOM 3222 C CA . GLU B 1 84 ? 9.945 1.79 4.23 1 84.94 84 GLU B CA 1
ATOM 3223 C C . GLU B 1 84 ? 10.641 3.062 4.699 1 84.94 84 GLU B C 1
ATOM 3225 O O . GLU B 1 84 ? 11.672 3 5.383 1 84.94 84 GLU B O 1
ATOM 3230 N N . LYS B 1 85 ? 10.125 4.184 4.375 1 85 85 LYS B N 1
ATOM 3231 C CA . LYS B 1 85 ? 10.734 5.445 4.781 1 85 85 LYS B CA 1
ATOM 3232 C C . LYS B 1 85 ? 10.438 5.758 6.246 1 85 85 LYS B C 1
ATOM 3234 O O . LYS B 1 85 ? 11.125 6.57 6.867 1 85 85 LYS B O 1
ATOM 3239 N N . PHE B 1 86 ? 9.391 5.176 6.828 1 80.81 86 PHE B N 1
ATOM 3240 C CA . PHE B 1 86 ? 9.023 5.422 8.219 1 80.81 86 PHE B CA 1
ATOM 3241 C C . PHE B 1 86 ? 9.945 4.652 9.164 1 80.81 86 PHE B C 1
ATOM 3243 O O . PHE B 1 86 ? 10.32 3.514 8.883 1 80.81 86 PHE B O 1
ATOM 3250 N N . ARG B 1 87 ? 10.297 5.297 10.211 1 72.38 87 ARG B N 1
ATOM 3251 C CA . ARG B 1 87 ? 10.992 4.605 11.289 1 72.38 87 ARG B CA 1
ATOM 3252 C C . ARG B 1 87 ? 10.062 3.621 12 1 72.38 87 ARG B C 1
ATOM 3254 O O . ARG B 1 87 ? 8.852 3.639 11.773 1 72.38 87 ARG B O 1
ATOM 3261 N N . ASP B 1 88 ? 10.68 2.773 12.773 1 68.56 88 ASP B N 1
ATOM 3262 C CA . ASP B 1 88 ? 9.883 1.888 13.609 1 68.56 88 ASP B CA 1
ATOM 3263 C C . ASP B 1 88 ? 8.977 2.686 14.547 1 68.56 88 ASP B C 1
ATOM 3265 O O . ASP B 1 88 ? 9.375 3.732 15.062 1 68.56 88 ASP B O 1
ATOM 3269 N N . TYR B 1 89 ? 7.797 2.234 14.719 1 64.56 89 TYR B N 1
ATOM 3270 C CA . TYR B 1 89 ? 6.785 2.947 15.492 1 64.56 89 TYR B CA 1
ATOM 3271 C C . TYR B 1 89 ? 7.254 3.18 16.922 1 64.56 89 TYR B C 1
ATOM 3273 O O . TYR B 1 89 ? 6.805 4.121 17.578 1 64.56 89 TYR B O 1
ATOM 3281 N N . GLN B 1 90 ? 8.07 2.314 17.391 1 66.5 90 GLN B N 1
ATOM 3282 C CA . GLN B 1 90 ? 8.57 2.455 18.766 1 66.5 90 GLN B CA 1
ATOM 3283 C C . GLN B 1 90 ? 9.539 3.633 18.875 1 66.5 90 GLN B C 1
ATOM 3285 O O . GLN B 1 90 ? 9.695 4.211 19.953 1 66.5 90 GLN B O 1
ATOM 3290 N N . SER B 1 91 ? 10.125 3.986 17.797 1 65.75 91 SER B N 1
ATOM 3291 C CA . SER B 1 91 ? 11.148 5.027 17.812 1 65.75 91 SER B CA 1
ATOM 3292 C C . SER B 1 91 ? 10.695 6.262 17.047 1 65.75 91 SER B C 1
ATOM 3294 O O . SER B 1 91 ? 11.445 7.23 16.922 1 65.75 91 SER B O 1
ATOM 3296 N N . ASN B 1 92 ? 9.438 6.09 16.641 1 63.91 92 ASN B N 1
ATOM 3297 C CA . ASN B 1 92 ? 8.922 7.156 15.781 1 63.91 92 ASN B CA 1
ATOM 3298 C C . ASN B 1 92 ? 8.055 8.133 16.562 1 63.91 92 ASN B C 1
ATOM 3300 O O . ASN B 1 92 ? 6.883 7.863 16.828 1 63.91 92 ASN B O 1
ATOM 3304 N N . GLU B 1 93 ? 8.617 9.352 16.875 1 71.38 93 GLU B N 1
ATOM 3305 C CA . GLU B 1 93 ? 7.852 10.234 17.75 1 71.38 93 GLU B CA 1
ATOM 3306 C C . GLU B 1 93 ? 7.27 11.406 16.969 1 71.38 93 GLU B C 1
ATOM 3308 O O . GLU B 1 93 ? 6.297 12.031 17.406 1 71.38 93 GLU B O 1
ATOM 3313 N N . GLY B 1 94 ? 7.699 11.586 15.82 1 87.19 94 GLY B N 1
ATOM 3314 C CA . GLY B 1 94 ? 7.27 12.852 15.25 1 87.19 94 GLY B CA 1
ATOM 3315 C C . GLY B 1 94 ? 6.664 12.711 13.867 1 87.19 94 GLY B C 1
ATOM 3316 O O . GLY B 1 94 ? 6.016 13.633 13.367 1 87.19 94 GLY B O 1
ATOM 3317 N N . GLU B 1 95 ? 6.719 11.586 13.297 1 90 95 GLU B N 1
ATOM 3318 C CA . GLU B 1 95 ? 6.402 11.445 11.883 1 90 95 GLU B CA 1
ATOM 3319 C C . GLU B 1 95 ? 4.906 11.609 11.625 1 90 95 GLU B C 1
ATOM 3321 O O . GLU B 1 95 ? 4.5 12.125 10.586 1 90 95 GLU B O 1
ATOM 3326 N N . PHE B 1 96 ? 4.086 11.203 12.602 1 93.19 96 PHE B N 1
ATOM 3327 C CA . PHE B 1 96 ? 2.643 11.336 12.453 1 93.19 96 PHE B CA 1
ATOM 3328 C C . PHE B 1 96 ? 2.246 12.812 12.367 1 93.19 96 PHE B C 1
ATOM 3330 O O . PHE B 1 96 ? 1.519 13.211 11.453 1 93.19 96 PHE B O 1
ATOM 3337 N N . GLY B 1 97 ? 2.754 13.617 13.242 1 95.5 97 GLY B N 1
ATOM 3338 C CA . GLY B 1 97 ? 2.486 15.047 13.211 1 95.5 97 GLY B CA 1
ATOM 3339 C C . GLY B 1 97 ? 2.975 15.719 11.945 1 95.5 97 GLY B C 1
ATOM 3340 O O . GLY B 1 97 ? 2.299 16.594 11.398 1 95.5 97 GLY B O 1
ATOM 3341 N N . GLU B 1 98 ? 4.145 15.281 11.469 1 95.62 98 GLU B N 1
ATOM 3342 C CA . GLU B 1 98 ? 4.699 15.82 10.234 1 95.62 98 GLU B CA 1
ATOM 3343 C C . GLU B 1 98 ? 3.795 15.523 9.039 1 95.62 98 GLU B C 1
ATOM 3345 O O . GLU B 1 98 ? 3.588 16.375 8.18 1 95.62 98 GLU B O 1
ATOM 3350 N N . LEU B 1 99 ? 3.285 14.359 9.047 1 96.25 99 LEU B N 1
ATOM 3351 C CA . LEU B 1 99 ? 2.371 13.969 7.98 1 96.25 99 LEU B CA 1
ATOM 3352 C C . LEU B 1 99 ? 1.097 14.805 8.023 1 96.25 99 LEU B C 1
ATOM 3354 O O . LEU B 1 99 ? 0.615 15.266 6.988 1 96.25 99 LEU B O 1
ATOM 3358 N N . LEU B 1 100 ? 0.515 15.008 9.219 1 97.38 100 LEU B N 1
ATOM 3359 C CA . LEU B 1 100 ? -0.688 15.82 9.352 1 97.38 100 LEU B CA 1
ATOM 3360 C C . LEU B 1 100 ? -0.431 17.25 8.891 1 97.38 100 LEU B C 1
ATOM 3362 O O . LEU B 1 100 ? -1.241 17.828 8.164 1 97.38 100 LEU B O 1
ATOM 3366 N N . LEU B 1 101 ? 0.706 17.781 9.297 1 97.75 101 LEU B N 1
ATOM 3367 C CA . LEU B 1 101 ? 1.066 19.125 8.867 1 97.75 101 LEU B CA 1
ATOM 3368 C C . LEU B 1 101 ? 1.155 19.219 7.344 1 97.75 101 LEU B C 1
ATOM 3370 O O . LEU B 1 101 ? 0.604 20.125 6.734 1 97.75 101 LEU B O 1
ATOM 3374 N N . TYR B 1 102 ? 1.862 18.281 6.801 1 97.81 102 TYR B N 1
ATOM 3375 C CA . TYR B 1 102 ? 1.965 18.188 5.348 1 97.81 102 TYR B CA 1
ATOM 3376 C C . TYR B 1 102 ? 0.588 18.266 4.699 1 97.81 102 TYR B C 1
ATOM 3378 O O . TYR B 1 102 ? 0.383 19.047 3.758 1 97.81 102 TYR B O 1
ATOM 3386 N N . CYS B 1 103 ? -0.38 17.516 5.203 1 98.19 103 CYS B N 1
ATOM 3387 C CA . CYS B 1 103 ? -1.721 17.453 4.633 1 98.19 103 CYS B CA 1
ATOM 3388 C C . CYS B 1 103 ? -2.426 18.797 4.758 1 98.19 103 CYS B C 1
ATOM 3390 O O . CYS B 1 103 ? -3.064 19.266 3.811 1 98.19 103 CYS B O 1
ATOM 3392 N N . PHE B 1 104 ? -2.34 19.438 5.891 1 97.81 104 PHE B N 1
ATOM 3393 C CA . PHE B 1 104 ? -2.982 20.734 6.094 1 97.81 104 PHE B CA 1
ATOM 3394 C C . PHE B 1 104 ? -2.383 21.781 5.168 1 97.81 104 PHE B C 1
ATOM 3396 O O . PHE B 1 104 ? -3.109 22.594 4.594 1 97.81 104 PHE B O 1
ATOM 3403 N N . LEU B 1 105 ? -1.062 21.781 5.035 1 97.69 105 LEU B N 1
ATOM 3404 C CA . LEU B 1 105 ? -0.411 22.766 4.188 1 97.69 105 LEU B CA 1
ATOM 3405 C C . LEU B 1 105 ? -0.796 22.562 2.723 1 97.69 105 LEU B C 1
ATOM 3407 O O . LEU B 1 105 ? -1.016 23.547 1.998 1 97.69 105 LEU B O 1
ATOM 3411 N N . GLU B 1 106 ? -0.925 21.344 2.314 1 97.69 106 GLU B N 1
ATOM 3412 C CA . GLU B 1 106 ? -1.296 21.047 0.936 1 97.69 106 GLU B CA 1
ATOM 3413 C C . GLU B 1 106 ? -2.756 21.391 0.667 1 97.69 106 GLU B C 1
ATOM 3415 O O . GLU B 1 106 ? -3.094 21.875 -0.417 1 97.69 106 GLU B O 1
ATOM 3420 N N . THR B 1 107 ? -3.59 21.125 1.634 1 96.56 107 THR B N 1
ATOM 3421 C CA . THR B 1 107 ? -5.02 21.219 1.365 1 96.56 107 THR B CA 1
ATOM 3422 C C . THR B 1 107 ? -5.578 22.562 1.849 1 96.56 107 THR B C 1
ATOM 3424 O O . THR B 1 107 ? -5.973 23.406 1.041 1 96.56 107 THR B O 1
ATOM 3427 N N . HIS B 1 108 ? -5.457 22.828 3.127 1 96.25 108 HIS B N 1
ATOM 3428 C CA . HIS B 1 108 ? -6.043 24.031 3.688 1 96.25 108 HIS B CA 1
ATOM 3429 C C . HIS B 1 108 ? -5.293 25.281 3.221 1 96.25 108 HIS B C 1
ATOM 3431 O O . HIS B 1 108 ? -5.906 26.234 2.738 1 96.25 108 HIS B O 1
ATOM 3437 N N . LEU B 1 109 ? -3.961 25.281 3.393 1 95.75 109 LEU B N 1
ATOM 3438 C CA . LEU B 1 109 ? -3.168 26.453 3.016 1 95.75 109 LEU B CA 1
ATOM 3439 C C . LEU B 1 109 ? -2.957 26.5 1.506 1 95.75 109 LEU B C 1
ATOM 3441 O O . LEU B 1 109 ? -2.643 27.547 0.954 1 95.75 109 LEU B O 1
ATOM 3445 N N . GLU B 1 110 ? -3.064 25.312 0.843 1 95.94 110 GLU B N 1
ATOM 3446 C CA . GLU B 1 110 ? -2.836 25.156 -0.59 1 95.94 110 GLU B CA 1
ATOM 3447 C C . GLU B 1 110 ? -1.414 25.578 -0.969 1 95.94 110 GLU B C 1
ATOM 3449 O O . GLU B 1 110 ? -1.214 26.344 -1.913 1 95.94 110 GLU B O 1
ATOM 3454 N N . ALA B 1 111 ? -0.532 25.188 -0.214 1 96.56 111 ALA B N 1
ATOM 3455 C CA . ALA B 1 111 ? 0.901 25.344 -0.442 1 96.56 111 ALA B CA 1
ATOM 3456 C C . ALA B 1 111 ? 1.548 24.016 -0.818 1 96.56 111 ALA B C 1
ATOM 3458 O O . ALA B 1 111 ? 1.855 23.203 0.054 1 96.56 111 ALA B O 1
ATOM 3459 N N . PRO B 1 112 ? 1.826 23.844 -2.094 1 95.31 112 PRO B N 1
ATOM 3460 C CA . PRO B 1 112 ? 2.375 22.562 -2.537 1 95.31 112 PRO B CA 1
ATOM 3461 C C . PRO B 1 112 ? 3.758 22.281 -1.956 1 95.31 112 PRO B C 1
ATOM 3463 O O . PRO B 1 112 ? 4.535 23.203 -1.724 1 95.31 112 PRO B O 1
ATOM 3466 N N . LYS B 1 113 ? 4.016 21 -1.79 1 94.38 113 LYS B N 1
ATOM 3467 C CA . LYS B 1 113 ? 5.277 20.547 -1.212 1 94.38 113 LYS B CA 1
ATOM 3468 C C . LYS B 1 113 ? 6.438 20.781 -2.176 1 94.38 113 LYS B C 1
ATOM 3470 O O . LYS B 1 113 ? 6.301 20.562 -3.381 1 94.38 113 LYS B O 1
ATOM 3475 N N . LEU B 1 114 ? 7.516 21.266 -1.593 1 92.12 114 LEU B N 1
ATOM 3476 C CA . LEU B 1 114 ? 8.789 21.281 -2.309 1 92.12 114 LEU B CA 1
ATOM 3477 C C . LEU B 1 114 ? 9.656 20.109 -1.884 1 92.12 114 LEU B C 1
ATOM 3479 O O . LEU B 1 114 ? 10.281 19.453 -2.725 1 92.12 114 LEU B O 1
ATOM 3483 N N . LEU B 1 115 ? 9.633 19.938 -0.609 1 91 115 LEU B N 1
ATOM 3484 C CA . LEU B 1 115 ? 10.484 18.906 -0.022 1 91 115 LEU B CA 1
ATOM 3485 C C . LEU B 1 115 ? 9.977 18.5 1.354 1 91 115 LEU B C 1
ATOM 3487 O O . LEU B 1 115 ? 9.469 19.328 2.109 1 91 115 LEU B O 1
ATOM 3491 N N . THR B 1 116 ? 10.07 17.203 1.645 1 91.06 116 THR B N 1
ATOM 3492 C CA . THR B 1 116 ? 9.766 16.766 3 1 91.06 116 THR B CA 1
ATOM 3493 C C . THR B 1 116 ? 10.984 16.078 3.633 1 91.06 116 THR B C 1
ATOM 3495 O O . THR B 1 116 ? 11.859 15.586 2.926 1 91.06 116 THR B O 1
ATOM 3498 N N . LYS B 1 117 ? 11.008 16.125 4.891 1 86.75 117 LYS B N 1
ATOM 3499 C CA . LYS B 1 117 ? 12.039 15.438 5.664 1 86.75 117 LYS B CA 1
ATOM 3500 C C . LYS B 1 117 ? 12.086 13.953 5.332 1 86.75 117 LYS B C 1
ATOM 3502 O O . LYS B 1 117 ? 13.164 13.367 5.223 1 86.75 117 LYS B O 1
ATOM 3507 N N . MET B 1 118 ? 11 13.352 5.086 1 87.38 118 MET B N 1
ATOM 3508 C CA . MET B 1 118 ? 10.891 11.922 4.82 1 87.38 118 MET B CA 1
ATOM 3509 C C . MET B 1 118 ? 11.477 11.57 3.457 1 87.38 118 MET B C 1
ATOM 3511 O O . MET B 1 118 ? 12 10.469 3.262 1 87.38 118 MET B O 1
ATOM 3515 N N . ASN B 1 119 ? 11.367 12.492 2.58 1 86.44 119 ASN B N 1
ATOM 3516 C CA . ASN B 1 119 ? 11.953 12.297 1.26 1 86.44 119 ASN B CA 1
ATOM 3517 C C . ASN B 1 119 ? 13.477 12.195 1.333 1 86.44 119 ASN B C 1
ATOM 3519 O O . ASN B 1 119 ? 14.102 11.531 0.501 1 86.44 119 ASN B O 1
ATOM 3523 N N . LEU B 1 120 ? 14.016 12.859 2.281 1 84.19 120 LEU B N 1
ATOM 3524 C CA . LEU B 1 120 ? 15.469 12.977 2.383 1 84.19 120 LEU B CA 1
ATOM 3525 C C . LEU B 1 120 ? 16.062 11.797 3.143 1 84.19 120 LEU B C 1
ATOM 3527 O O . LEU B 1 120 ? 17.266 11.57 3.102 1 84.19 120 LEU B O 1
ATOM 3531 N N . LYS B 1 121 ? 15.164 11.086 3.777 1 81.44 121 LYS B N 1
ATOM 3532 C CA . LYS B 1 121 ? 15.641 9.922 4.527 1 81.44 121 LYS B CA 1
ATOM 3533 C C . LYS B 1 121 ? 16.078 8.805 3.59 1 81.44 121 LYS B C 1
ATOM 3535 O O . LYS B 1 121 ? 15.383 8.5 2.613 1 81.44 121 LYS B O 1
ATOM 3540 N N . THR B 1 122 ? 17.281 8.352 3.748 1 70.5 122 THR B N 1
ATOM 3541 C CA . THR B 1 122 ? 17.797 7.262 2.916 1 70.5 122 THR B CA 1
ATOM 3542 C C . THR B 1 122 ? 17.562 5.914 3.594 1 70.5 122 THR B C 1
ATOM 3544 O O . THR B 1 122 ? 17.453 4.887 2.922 1 70.5 122 THR B O 1
ATOM 3547 N N . SER B 1 123 ? 17.688 5.883 4.93 1 65.81 123 SER B N 1
ATOM 3548 C CA . SER B 1 123 ? 17.469 4.656 5.688 1 65.81 123 SER B CA 1
ATOM 3549 C C . SER B 1 123 ? 16.5 4.895 6.844 1 65.81 123 SER B C 1
ATOM 3551 O O . SER B 1 123 ? 16.219 6.039 7.203 1 65.81 123 SER B O 1
ATOM 3553 N N . HIS B 1 124 ? 16 3.811 7.426 1 64.69 124 HIS B N 1
ATOM 3554 C CA . HIS B 1 124 ? 15.062 3.859 8.539 1 64.69 124 HIS B CA 1
ATOM 3555 C C . HIS B 1 124 ? 15.672 4.562 9.75 1 64.69 124 HIS B C 1
ATOM 3557 O O . HIS B 1 124 ? 14.953 5.086 10.602 1 64.69 124 HIS B O 1
ATOM 3563 N N . ASN B 1 125 ? 16.969 4.668 9.742 1 66.94 125 ASN B N 1
ATOM 3564 C CA . ASN B 1 125 ? 17.609 5.195 10.938 1 66.94 125 ASN B CA 1
ATOM 3565 C C . ASN B 1 125 ? 18.203 6.582 10.695 1 66.94 125 ASN B C 1
ATOM 3567 O O . ASN B 1 125 ? 18.734 7.211 11.617 1 66.94 125 ASN B O 1
ATOM 3571 N N . ASP B 1 126 ? 17.938 7.094 9.539 1 69.88 126 ASP B N 1
ATOM 3572 C CA . ASP B 1 126 ? 18.547 8.375 9.211 1 69.88 126 ASP B CA 1
ATOM 3573 C C . ASP B 1 126 ? 17.781 9.531 9.844 1 69.88 126 ASP B C 1
ATOM 3575 O O . ASP B 1 126 ? 16.562 9.641 9.68 1 69.88 126 ASP B O 1
ATOM 3579 N N . TYR B 1 127 ? 18.391 10.258 10.734 1 65.75 127 TYR B N 1
ATOM 3580 C CA . TYR B 1 127 ? 17.844 11.5 11.266 1 65.75 127 TYR B CA 1
ATOM 3581 C C . TYR B 1 127 ? 18.219 12.68 10.375 1 65.75 127 TYR B C 1
ATOM 3583 O O . TYR B 1 127 ? 19.375 12.797 9.938 1 65.75 127 TYR B O 1
ATOM 3591 N N . VAL B 1 128 ? 17.234 13.383 9.961 1 71.5 128 VAL B N 1
ATOM 3592 C CA . VAL B 1 128 ? 17.469 14.586 9.172 1 71.5 128 VAL B CA 1
ATOM 3593 C C . VAL B 1 128 ? 17.078 15.82 9.992 1 71.5 128 VAL B C 1
ATOM 3595 O O . VAL B 1 128 ? 15.969 15.891 10.523 1 71.5 128 VAL B O 1
ATOM 3598 N N . LYS B 1 129 ? 18.016 16.719 10.086 1 75.25 129 LYS B N 1
ATOM 3599 C CA . LYS B 1 129 ? 17.781 17.953 10.836 1 75.25 129 LYS B CA 1
ATOM 3600 C C . LYS B 1 129 ? 17.094 19 9.969 1 75.25 129 LYS B C 1
ATOM 3602 O O . LYS B 1 129 ? 17.031 18.859 8.742 1 75.25 129 LYS B O 1
ATOM 3607 N N . GLY B 1 130 ? 16.5 19.953 10.656 1 80.5 130 GLY B N 1
ATOM 3608 C CA . GLY B 1 130 ? 15.883 21.078 9.969 1 80.5 130 GLY B CA 1
ATOM 3609 C C . GLY B 1 130 ? 14.367 21 9.961 1 80.5 130 GLY B C 1
ATOM 3610 O O . GLY B 1 130 ? 13.758 20.484 10.898 1 80.5 130 GLY B O 1
ATOM 3611 N N . ALA B 1 131 ? 13.836 21.672 8.945 1 87.06 131 ALA B N 1
ATOM 3612 C CA . ALA B 1 131 ? 12.383 21.75 8.859 1 87.06 131 ALA B CA 1
ATOM 3613 C C . ALA B 1 131 ? 11.773 20.391 8.531 1 87.06 131 ALA B C 1
ATOM 3615 O O . ALA B 1 131 ? 12.367 19.609 7.797 1 87.06 131 ALA B O 1
ATOM 3616 N N . ASP B 1 132 ? 10.602 20.125 9.055 1 90.31 132 ASP B N 1
ATOM 3617 C CA . ASP B 1 132 ? 9.875 18.875 8.82 1 90.31 132 ASP B CA 1
ATOM 3618 C C . ASP B 1 132 ? 9.422 18.781 7.363 1 90.31 132 ASP B C 1
ATOM 3620 O O . ASP B 1 132 ? 9.211 17.688 6.848 1 90.31 132 ASP B O 1
ATOM 3624 N N . GLY B 1 133 ? 9.234 19.891 6.734 1 93.56 133 GLY B N 1
ATOM 3625 C CA . GLY B 1 133 ? 8.852 20.031 5.34 1 93.56 133 GLY B CA 1
ATOM 3626 C C . GLY B 1 133 ? 8.969 21.453 4.824 1 93.56 133 GLY B C 1
ATOM 3627 O O . GLY B 1 133 ? 9.039 22.406 5.613 1 93.56 133 GLY B O 1
ATOM 3628 N N . ILE B 1 134 ? 9.086 21.547 3.564 1 95 134 ILE B N 1
ATOM 3629 C CA . ILE B 1 134 ? 9.164 22.844 2.902 1 95 134 ILE B CA 1
ATOM 3630 C C . ILE B 1 134 ? 8.109 22.922 1.8 1 95 134 ILE B C 1
ATOM 3632 O O . ILE B 1 134 ? 7.977 22 0.989 1 95 134 ILE B O 1
ATOM 3636 N N . HIS B 1 135 ? 7.355 23.969 1.814 1 96.44 135 HIS B N 1
ATOM 3637 C CA . HIS B 1 135 ? 6.254 24.188 0.883 1 96.44 135 HIS B CA 1
ATOM 3638 C C . HIS B 1 135 ? 6.348 25.547 0.21 1 96.44 135 HIS B C 1
ATOM 3640 O O . HIS B 1 135 ? 7.035 26.438 0.708 1 96.44 135 HIS B O 1
ATOM 3646 N N . LEU B 1 136 ? 5.699 25.688 -0.896 1 95.25 136 LEU B N 1
ATOM 3647 C CA . LEU B 1 136 ? 5.652 26.953 -1.621 1 95.25 136 LEU B CA 1
ATOM 3648 C C . LEU B 1 136 ? 4.23 27.5 -1.675 1 95.25 136 LEU B C 1
ATOM 3650 O O . LEU B 1 136 ? 3.344 26.875 -2.264 1 95.25 136 LEU B O 1
ATOM 3654 N N . LEU B 1 137 ? 4.059 28.609 -1.035 1 95.5 137 LEU B N 1
ATOM 3655 C CA . LEU B 1 137 ? 2.768 29.281 -1.062 1 95.5 137 LEU B CA 1
ATOM 3656 C C . LEU B 1 137 ? 2.801 30.484 -2.012 1 95.5 137 LEU B C 1
ATOM 3658 O O . LEU B 1 137 ? 3.678 31.344 -1.906 1 95.5 137 LEU B O 1
ATOM 3662 N N . GLN B 1 138 ? 1.918 30.5 -2.953 1 94.38 138 GLN B N 1
ATOM 3663 C CA . GLN B 1 138 ? 1.737 31.688 -3.783 1 94.38 138 GLN B CA 1
ATOM 3664 C C . GLN B 1 138 ? 0.703 32.625 -3.176 1 94.38 138 GLN B C 1
ATOM 3666 O O . GLN B 1 138 ? -0.493 32.344 -3.18 1 94.38 138 GLN B O 1
ATOM 3671 N N . VAL B 1 139 ? 1.167 33.688 -2.656 1 91.06 139 VAL B N 1
ATOM 3672 C CA . VAL B 1 139 ? 0.308 34.656 -1.982 1 91.06 139 VAL B CA 1
ATOM 3673 C C . VAL B 1 139 ? -0.365 35.562 -3.016 1 91.06 139 VAL B C 1
ATOM 3675 O O . VAL B 1 139 ? -1.533 35.938 -2.863 1 91.06 139 VAL B O 1
ATOM 3678 N N . ASP B 1 140 ? 0.369 35.969 -4.059 1 89.12 140 ASP B N 1
ATOM 3679 C CA . ASP B 1 140 ? -0.078 36.781 -5.18 1 89.12 140 ASP B CA 1
ATOM 3680 C C . ASP B 1 140 ? 0.728 36.5 -6.441 1 89.12 140 ASP B C 1
ATOM 3682 O O . ASP B 1 140 ? 1.59 35.594 -6.438 1 89.12 140 ASP B O 1
ATOM 3686 N N . ASN B 1 141 ? 0.443 37.094 -7.535 1 86.19 141 ASN B N 1
ATOM 3687 C CA . ASN B 1 141 ? 1.052 36.781 -8.828 1 86.19 141 ASN B CA 1
ATOM 3688 C C . ASN B 1 141 ? 2.576 36.781 -8.742 1 86.19 141 ASN B C 1
ATOM 3690 O O . ASN B 1 141 ? 3.23 35.906 -9.289 1 86.19 141 ASN B O 1
ATOM 3694 N N . ASN B 1 142 ? 3.221 37.688 -8.062 1 87.25 142 ASN B N 1
ATOM 3695 C CA . ASN B 1 142 ? 4.676 37.75 -7.965 1 87.25 142 ASN B CA 1
ATOM 3696 C C . ASN B 1 142 ? 5.141 37.719 -6.512 1 87.25 142 ASN B C 1
ATOM 3698 O O . ASN B 1 142 ? 6.227 38.219 -6.195 1 87.25 142 ASN B O 1
ATOM 3702 N N . GLU B 1 143 ? 4.309 37.281 -5.645 1 90.06 143 GLU B N 1
ATOM 3703 C CA . GLU B 1 143 ? 4.664 37.156 -4.234 1 90.06 143 GLU B CA 1
ATOM 3704 C C . GLU B 1 143 ? 4.523 35.719 -3.742 1 90.06 143 GLU B C 1
ATOM 3706 O O . GLU B 1 143 ? 3.451 35.125 -3.846 1 90.06 143 GLU B O 1
ATOM 3711 N N . PHE B 1 144 ? 5.609 35.219 -3.219 1 93.31 144 PHE B N 1
ATOM 3712 C CA . PHE B 1 144 ? 5.656 33.844 -2.777 1 93.31 144 PHE B CA 1
ATOM 3713 C C . PHE B 1 144 ? 6.199 33.75 -1.357 1 93.31 144 PHE B C 1
ATOM 3715 O O . PHE B 1 144 ? 6.875 34.656 -0.881 1 93.31 144 PHE B O 1
ATOM 3722 N N . GLN B 1 145 ? 5.82 32.688 -0.715 1 93.88 145 GLN B N 1
ATOM 3723 C CA . GLN B 1 145 ? 6.391 32.344 0.584 1 93.88 145 GLN B CA 1
ATOM 3724 C C . GLN B 1 145 ? 6.906 30.906 0.604 1 93.88 145 GLN B C 1
ATOM 3726 O O . GLN B 1 145 ? 6.199 29.984 0.195 1 93.88 145 GLN B O 1
ATOM 3731 N N . ILE B 1 146 ? 8.125 30.75 0.996 1 94.75 146 ILE B N 1
ATOM 3732 C CA . ILE B 1 146 ? 8.625 29.438 1.363 1 94.75 146 ILE B CA 1
ATOM 3733 C C . ILE B 1 146 ? 8.219 29.109 2.797 1 94.75 146 ILE B C 1
ATOM 3735 O O . ILE B 1 146 ? 8.641 29.781 3.74 1 94.75 146 ILE B O 1
ATOM 3739 N N . VAL B 1 147 ? 7.43 28.094 2.926 1 96.44 147 VAL B N 1
ATOM 3740 C CA . VAL B 1 147 ? 6.859 27.766 4.227 1 96.44 147 VAL B CA 1
ATOM 3741 C C . VAL B 1 147 ? 7.613 26.578 4.824 1 96.44 147 VAL B C 1
ATOM 3743 O O . VAL B 1 147 ? 7.562 25.469 4.293 1 96.44 147 VAL B O 1
ATOM 3746 N N . PHE B 1 148 ? 8.25 26.844 5.957 1 96.38 148 PHE B N 1
ATOM 3747 C CA . PHE B 1 148 ? 8.961 25.797 6.68 1 96.38 148 PHE B CA 1
ATOM 3748 C C . PHE B 1 148 ? 8.055 25.141 7.719 1 96.38 148 PHE B C 1
ATOM 3750 O O . PHE B 1 148 ? 7.406 25.844 8.508 1 96.38 148 PHE B O 1
ATOM 3757 N N . GLY B 1 149 ? 8.047 23.844 7.676 1 96.88 149 GLY B N 1
ATOM 3758 C CA . GLY B 1 149 ? 7.164 23.109 8.57 1 96.88 149 GLY B CA 1
ATOM 3759 C C . GLY B 1 149 ? 7.805 22.781 9.906 1 96.88 149 GLY B C 1
ATOM 3760 O O . GLY B 1 149 ? 8.992 22.453 9.969 1 96.88 149 GLY B O 1
ATOM 3761 N N . GLU B 1 150 ? 6.992 22.859 10.945 1 96.44 150 GLU B N 1
ATOM 3762 C CA . GLU B 1 150 ? 7.348 22.484 12.312 1 96.44 150 GLU B CA 1
ATOM 3763 C C . GLU B 1 150 ? 6.18 21.812 13.023 1 96.44 150 GLU B C 1
ATOM 3765 O O . GLU B 1 150 ? 5.141 22.438 13.25 1 96.44 150 GLU B O 1
ATOM 3770 N N . SER B 1 151 ? 6.375 20.531 13.305 1 96.56 151 SER B N 1
ATOM 3771 C CA . SER B 1 151 ? 5.301 19.781 13.945 1 96.56 151 SER B CA 1
ATOM 3772 C C . SER B 1 151 ? 5.691 19.359 15.352 1 96.56 151 SER B C 1
ATOM 3774 O O . SER B 1 151 ? 6.836 18.969 15.602 1 96.56 151 SER B O 1
ATOM 3776 N N . LYS B 1 152 ? 4.754 19.531 16.281 1 95.62 152 LYS B N 1
ATOM 3777 C CA . LYS B 1 152 ? 4.926 19.062 17.656 1 95.62 152 LYS B CA 1
ATOM 3778 C C . LYS B 1 152 ? 3.688 18.312 18.141 1 95.62 152 LYS B C 1
ATOM 3780 O O . LYS B 1 152 ? 2.564 18.797 18 1 95.62 152 LYS B O 1
ATOM 3785 N N . MET B 1 153 ? 3.875 17.156 18.594 1 94.38 153 MET B N 1
ATOM 3786 C CA . MET B 1 153 ? 2.855 16.438 19.359 1 94.38 153 MET B CA 1
ATOM 3787 C C . MET B 1 153 ? 3.211 16.391 20.828 1 94.38 153 MET B C 1
ATOM 3789 O O . MET B 1 153 ? 4.18 15.742 21.219 1 94.38 153 MET B O 1
ATOM 3793 N N . TYR B 1 154 ? 2.414 17.078 21.641 1 94 154 TYR B N 1
ATOM 3794 C CA . TYR B 1 154 ? 2.771 17.328 23.031 1 94 154 TYR B CA 1
ATOM 3795 C C . TYR B 1 154 ? 1.583 17.094 23.953 1 94 154 TYR B C 1
ATOM 3797 O O . TYR B 1 154 ? 0.437 17.047 23.5 1 94 154 TYR B O 1
ATOM 3805 N N . GLN B 1 155 ? 1.88 16.984 25.25 1 95.06 155 GLN B N 1
ATOM 3806 C CA . GLN B 1 155 ? 0.839 16.719 26.234 1 95.06 155 GLN B CA 1
ATOM 3807 C C . GLN B 1 155 ? -0.111 17.906 26.375 1 95.06 155 GLN B C 1
ATOM 3809 O O . GLN B 1 155 ? -1.315 17.719 26.562 1 95.06 155 GLN B O 1
ATOM 3814 N N . THR B 1 156 ? 0.443 19.125 26.328 1 96.25 156 THR B N 1
ATOM 3815 C CA . THR B 1 156 ? -0.382 20.328 26.438 1 96.25 156 THR B CA 1
ATOM 3816 C C . THR B 1 156 ? -0.211 21.219 25.219 1 96.25 156 THR B C 1
ATOM 3818 O O . THR B 1 156 ? 0.844 21.203 24.578 1 96.25 156 THR B O 1
ATOM 3821 N N . LEU B 1 157 ? -1.269 21.938 24.906 1 97 157 LEU B N 1
ATOM 3822 C CA . LEU B 1 157 ? -1.22 22.875 23.781 1 97 157 LEU B CA 1
ATOM 3823 C C . LEU B 1 157 ? -0.117 23.906 23.984 1 97 157 LEU B C 1
ATOM 3825 O O . LEU B 1 157 ? 0.715 24.109 23.094 1 97 157 LEU B O 1
ATOM 3829 N N . ARG B 1 158 ? -0.11 24.562 25.141 1 96.88 158 ARG B N 1
ATOM 3830 C CA . ARG B 1 158 ? 0.888 25.594 25.422 1 96.88 158 ARG B CA 1
ATOM 3831 C C . ARG B 1 158 ? 2.301 25.031 25.312 1 96.88 158 ARG B C 1
ATOM 3833 O O . ARG B 1 158 ? 3.197 25.672 24.781 1 96.88 158 ARG B O 1
ATOM 3840 N N . GLY B 1 159 ? 2.447 23.844 25.938 1 97 159 GLY B N 1
ATOM 3841 C CA . GLY B 1 159 ? 3.746 23.188 25.828 1 97 159 GLY B CA 1
ATOM 3842 C C . GLY B 1 159 ? 4.176 22.953 24.391 1 97 159 GLY B C 1
ATOM 3843 O O . GLY B 1 159 ? 5.332 23.203 24.031 1 97 159 GLY B O 1
ATOM 3844 N N . GLY B 1 160 ? 3.246 22.453 23.562 1 97.25 160 GLY B N 1
ATOM 3845 C CA . GLY B 1 160 ? 3.533 22.25 22.141 1 97.25 160 GLY B CA 1
ATOM 3846 C C . GLY B 1 160 ? 3.875 23.531 21.406 1 97.25 160 GLY B C 1
ATOM 3847 O O . GLY B 1 160 ? 4.809 23.547 20.609 1 97.25 160 GLY B O 1
ATOM 3848 N N . ILE B 1 161 ? 3.143 24.594 21.672 1 96.75 161 ILE B N 1
ATOM 3849 C CA . ILE B 1 161 ? 3.387 25.891 21.062 1 96.75 161 ILE B CA 1
ATOM 3850 C C . ILE B 1 161 ? 4.777 26.391 21.453 1 96.75 161 ILE B C 1
ATOM 3852 O O . ILE B 1 161 ? 5.551 26.828 20.594 1 96.75 161 ILE B O 1
ATOM 3856 N N . ASN B 1 162 ? 5.082 26.312 22.719 1 97.88 162 ASN B N 1
ATOM 3857 C CA . ASN B 1 162 ? 6.391 26.734 23.188 1 97.88 162 ASN B CA 1
ATOM 3858 C C . ASN B 1 162 ? 7.516 25.984 22.469 1 97.88 162 ASN B C 1
ATOM 3860 O O . ASN B 1 162 ? 8.469 26.609 21.984 1 97.88 162 ASN B O 1
ATOM 3864 N N . LYS B 1 163 ? 7.395 24.703 22.422 1 97.19 163 LYS B N 1
ATOM 3865 C CA . LYS B 1 163 ? 8.438 23.891 21.812 1 97.19 163 LYS B CA 1
ATOM 3866 C C . LYS B 1 163 ? 8.578 24.219 20.328 1 97.19 163 LYS B C 1
ATOM 3868 O O . LYS B 1 163 ? 9.688 24.234 19.781 1 97.19 163 LYS B O 1
ATOM 3873 N N . ALA B 1 164 ? 7.488 24.438 19.672 1 96.5 164 ALA B N 1
ATOM 3874 C CA . ALA B 1 164 ? 7.52 24.781 18.25 1 96.5 164 ALA B CA 1
ATOM 3875 C C . ALA B 1 164 ? 8.273 26.094 18.016 1 96.5 164 ALA B C 1
ATOM 3877 O O . ALA B 1 164 ? 9.172 26.156 17.172 1 96.5 164 ALA B O 1
ATOM 3878 N N . PHE B 1 165 ? 7.98 27.125 18.781 1 96.06 165 PHE B N 1
ATOM 3879 C CA . PHE B 1 165 ? 8.609 28.422 18.594 1 96.06 165 PHE B CA 1
ATOM 3880 C C . PHE B 1 165 ? 10.078 28.375 19.016 1 96.06 165 PHE B C 1
ATOM 3882 O O . PHE B 1 165 ? 10.922 29.047 18.406 1 96.06 165 PHE B O 1
ATOM 3889 N N . GLU B 1 166 ? 10.344 27.609 20.047 1 96.56 166 GLU B N 1
ATOM 3890 C CA . GLU B 1 166 ? 11.734 27.391 20.422 1 96.56 166 GLU B CA 1
ATOM 3891 C C . GLU B 1 166 ? 12.523 26.766 19.266 1 96.56 166 GLU B C 1
ATOM 3893 O O . GLU B 1 166 ? 13.641 27.203 18.969 1 96.56 166 GLU B O 1
ATOM 3898 N N . SER B 1 167 ? 11.953 25.766 18.672 1 94.38 167 SER B N 1
ATOM 3899 C CA . SER B 1 167 ? 12.586 25.094 17.547 1 94.38 167 SER B CA 1
ATOM 3900 C C . SER B 1 167 ? 12.781 26.047 16.375 1 94.38 167 SER B C 1
ATOM 3902 O O . SER B 1 167 ? 13.82 26.031 15.719 1 94.38 167 SER B O 1
ATOM 3904 N N . ILE B 1 168 ? 11.789 26.828 16.078 1 94.62 168 ILE B N 1
ATOM 3905 C CA . ILE B 1 168 ? 11.852 27.781 14.992 1 94.62 168 ILE B CA 1
ATOM 3906 C C . ILE B 1 168 ? 12.977 28.797 15.25 1 94.62 168 ILE B C 1
ATOM 3908 O O . ILE B 1 168 ? 13.766 29.094 14.352 1 94.62 168 ILE B O 1
ATOM 3912 N N . ASN B 1 169 ? 13 29.297 16.469 1 94.31 169 ASN B N 1
ATOM 3913 C CA . ASN B 1 169 ? 14.07 30.219 16.844 1 94.31 169 ASN B CA 1
ATOM 3914 C C . ASN B 1 169 ? 15.445 29.578 16.656 1 94.31 169 ASN B C 1
ATOM 3916 O O . ASN B 1 169 ? 16.359 30.203 16.125 1 94.31 169 ASN B O 1
ATOM 3920 N N . SER B 1 170 ? 15.594 28.375 17.109 1 92.94 170 SER B N 1
ATOM 3921 C CA . SER B 1 170 ? 16.844 27.656 16.938 1 92.94 170 SER B CA 1
ATOM 3922 C C . SER B 1 170 ? 17.188 27.469 15.469 1 92.94 170 SER B C 1
ATOM 3924 O O . SER B 1 170 ? 18.344 27.609 15.062 1 92.94 170 SER B O 1
ATOM 3926 N N . PHE B 1 171 ? 16.219 27.172 14.688 1 90.62 171 PHE B N 1
ATOM 3927 C CA . PHE B 1 171 ? 16.359 26.969 13.25 1 90.62 171 PHE B CA 1
ATOM 3928 C C . PHE B 1 171 ? 16.844 28.25 12.57 1 90.62 171 PHE B C 1
ATOM 3930 O O . PHE B 1 171 ? 17.75 28.203 11.727 1 90.62 171 PHE B O 1
ATOM 3937 N N . LEU B 1 172 ? 16.328 29.344 12.922 1 91.25 172 LEU B N 1
ATOM 3938 C CA . LEU B 1 172 ? 16.656 30.625 12.297 1 91.25 172 LEU B CA 1
ATOM 3939 C C . LEU B 1 172 ? 18.031 31.109 12.711 1 91.25 172 LEU B C 1
ATOM 3941 O O . LEU B 1 172 ? 18.719 31.781 11.945 1 91.25 172 LEU B O 1
ATOM 3945 N N . ASN B 1 173 ? 18.453 30.688 13.828 1 89.25 173 ASN B N 1
ATOM 3946 C CA . ASN B 1 173 ? 19.688 31.266 14.367 1 89.25 173 ASN B CA 1
ATOM 3947 C C . ASN B 1 173 ? 20.812 30.25 14.391 1 89.25 173 ASN B C 1
ATOM 3949 O O . ASN B 1 173 ? 21.938 30.562 14.773 1 89.25 173 ASN B O 1
ATOM 3953 N N . HIS B 1 174 ? 20.516 29.062 14.008 1 84.25 174 HIS B N 1
ATOM 3954 C CA . HIS B 1 174 ? 21.547 28.047 13.984 1 84.25 174 HIS B CA 1
ATOM 3955 C C . HIS B 1 174 ? 22.578 28.328 12.883 1 84.25 174 HIS B C 1
ATOM 3957 O O . HIS B 1 174 ? 22.219 28.812 11.812 1 84.25 174 HIS B O 1
ATOM 3963 N N . SER B 1 175 ? 23.766 27.984 13.086 1 77.19 175 SER B N 1
ATOM 3964 C CA . SER B 1 175 ? 24.844 28.266 12.133 1 77.19 175 SER B CA 1
ATOM 3965 C C . SER B 1 175 ? 24.812 27.281 10.961 1 77.19 175 SER B C 1
ATOM 3967 O O . SER B 1 175 ? 25.172 27.641 9.844 1 77.19 175 SER B O 1
ATOM 3969 N N . LYS B 1 176 ? 24.5 26.078 11.062 1 73.06 176 LYS B N 1
ATOM 3970 C CA . LYS B 1 176 ? 24.609 25.078 10 1 73.06 176 LYS B CA 1
ATOM 3971 C C . LYS B 1 176 ? 23.219 24.703 9.461 1 73.06 176 LYS B C 1
ATOM 3973 O O . LYS B 1 176 ? 23.047 24.547 8.25 1 73.06 176 LYS B O 1
ATOM 3978 N N . ASN B 1 177 ? 22.219 24.516 10.297 1 71.38 177 ASN B N 1
ATOM 3979 C CA . ASN B 1 177 ? 20.891 24.016 9.938 1 71.38 177 ASN B CA 1
ATOM 3980 C C . ASN B 1 177 ? 19.844 25.125 9.984 1 71.38 177 ASN B C 1
ATOM 3982 O O . ASN B 1 177 ? 18.922 25.078 10.797 1 71.38 177 ASN B O 1
ATOM 3986 N N . ASN B 1 178 ? 20.109 25.984 8.945 1 82.94 178 ASN B N 1
ATOM 3987 C CA . ASN B 1 178 ? 19.234 27.156 8.906 1 82.94 178 ASN B CA 1
ATOM 3988 C C . ASN B 1 178 ? 18.547 27.297 7.555 1 82.94 178 ASN B C 1
ATOM 3990 O O . ASN B 1 178 ? 18.453 26.328 6.801 1 82.94 178 ASN B O 1
ATOM 3994 N N . VAL B 1 179 ? 17.953 28.375 7.301 1 86.81 179 VAL B N 1
ATOM 3995 C CA . VAL B 1 179 ? 17.188 28.641 6.09 1 86.81 179 VAL B CA 1
ATOM 3996 C C . VAL B 1 179 ? 18.062 28.406 4.859 1 86.81 179 VAL B C 1
ATOM 3998 O O . VAL B 1 179 ? 17.625 27.781 3.895 1 86.81 179 VAL B O 1
ATOM 4001 N N . GLU B 1 180 ? 19.266 28.859 4.93 1 83.69 180 GLU B N 1
ATOM 4002 C CA . GLU B 1 180 ? 20.188 28.703 3.799 1 83.69 180 GLU B CA 1
ATOM 4003 C C . GLU B 1 180 ? 20.438 27.234 3.492 1 83.69 180 GLU B C 1
ATOM 4005 O O . GLU B 1 180 ? 20.469 26.828 2.326 1 83.69 180 GLU B O 1
ATOM 4010 N N . TYR B 1 181 ? 20.688 26.578 4.531 1 84.69 181 TYR B N 1
ATOM 4011 C CA . TYR B 1 181 ? 20.891 25.141 4.367 1 84.69 181 TYR B CA 1
ATOM 4012 C C . TYR B 1 181 ? 19.688 24.484 3.721 1 84.69 181 TYR B C 1
ATOM 4014 O O . TYR B 1 181 ? 19.828 23.688 2.793 1 84.69 181 TYR B O 1
ATOM 4022 N N . GLU B 1 182 ? 18.547 24.781 4.223 1 86.88 182 GLU B N 1
ATOM 4023 C CA . GLU B 1 182 ? 17.312 24.203 3.701 1 86.88 182 GLU B CA 1
ATOM 4024 C C . GLU B 1 182 ? 17.125 24.547 2.227 1 86.88 182 GLU B C 1
ATOM 4026 O O . GLU B 1 182 ? 16.672 23.719 1.439 1 86.88 182 GLU B O 1
ATOM 4031 N N . LEU B 1 183 ? 17.438 25.734 1.881 1 86.25 183 LEU B N 1
ATOM 4032 C CA . LEU B 1 183 ? 17.312 26.172 0.491 1 86.25 183 LEU B CA 1
ATOM 4033 C C . LEU B 1 183 ? 18.281 25.391 -0.405 1 86.25 183 LEU B C 1
ATOM 4035 O O . LEU B 1 183 ? 17.953 25.062 -1.546 1 86.25 183 LEU B O 1
ATOM 4039 N N . GLN B 1 184 ? 19.422 25.125 0.113 1 83.81 184 GLN B N 1
ATOM 4040 C CA . GLN B 1 184 ? 20.375 24.312 -0.641 1 83.81 184 GLN B CA 1
ATOM 4041 C C . GLN B 1 184 ? 19.859 22.891 -0.835 1 83.81 184 GLN B C 1
ATOM 4043 O O . GLN B 1 184 ? 20.094 22.281 -1.882 1 83.81 184 GLN B O 1
ATOM 4048 N N . LEU B 1 185 ? 19.266 22.438 0.194 1 83.69 185 LEU B N 1
ATOM 4049 C CA . LEU B 1 185 ? 18.672 21.109 0.089 1 83.69 185 LEU B CA 1
ATOM 4050 C C . LEU B 1 185 ? 17.625 21.062 -1.013 1 83.69 185 LEU B C 1
ATOM 4052 O O . LEU B 1 185 ? 17.562 20.109 -1.791 1 83.69 185 LEU B O 1
ATOM 4056 N N . ILE B 1 186 ? 16.766 22.078 -1.017 1 85.25 186 ILE B N 1
ATOM 4057 C CA . ILE B 1 186 ? 15.758 22.172 -2.072 1 85.25 186 ILE B CA 1
ATOM 4058 C C . ILE B 1 186 ? 16.438 22.141 -3.438 1 85.25 186 ILE B C 1
ATOM 4060 O O . ILE B 1 186 ? 16.031 21.391 -4.324 1 85.25 186 ILE B O 1
ATOM 4064 N N . ASN B 1 187 ? 17.453 22.891 -3.518 1 82.62 187 ASN B N 1
ATOM 4065 C CA . ASN B 1 187 ? 18.156 23 -4.789 1 82.62 187 ASN B CA 1
ATOM 4066 C C . ASN B 1 187 ? 18.703 21.656 -5.246 1 82.62 187 ASN B C 1
ATOM 4068 O O . ASN B 1 187 ? 18.609 21.297 -6.426 1 82.62 187 ASN B O 1
ATOM 4072 N N . SER B 1 188 ? 19.203 20.938 -4.332 1 83.56 188 SER B N 1
ATOM 4073 C CA . SER B 1 188 ? 19.828 19.672 -4.652 1 83.56 188 SER B CA 1
ATOM 4074 C C . SER B 1 188 ? 18.781 18.609 -5.004 1 83.56 188 SER B C 1
ATOM 4076 O O . SER B 1 188 ? 19.094 17.625 -5.68 1 83.56 188 SER B O 1
ATOM 4078 N N . HIS B 1 189 ? 17.562 18.844 -4.578 1 84.62 189 HIS B N 1
ATOM 4079 C CA . HIS B 1 189 ? 16.562 17.781 -4.738 1 84.62 189 HIS B CA 1
ATOM 4080 C C . HIS B 1 189 ? 15.445 18.234 -5.672 1 84.62 189 HIS B C 1
ATOM 4082 O O . HIS B 1 189 ? 14.562 17.438 -6.004 1 84.62 189 HIS B O 1
ATOM 4088 N N . LEU B 1 190 ? 15.461 19.438 -6.066 1 82.88 190 LEU B N 1
ATOM 4089 C CA . LEU B 1 190 ? 14.391 20.031 -6.852 1 82.88 190 LEU B CA 1
ATOM 4090 C C . LEU B 1 190 ? 14.148 19.25 -8.133 1 82.88 190 LEU B C 1
ATOM 4092 O O . LEU B 1 190 ? 13.008 19.094 -8.57 1 82.88 190 LEU B O 1
ATOM 4096 N N . ALA B 1 191 ? 15.18 18.734 -8.688 1 80.31 191 ALA B N 1
ATOM 4097 C CA . ALA B 1 191 ? 15.07 18.016 -9.953 1 80.31 191 ALA B CA 1
ATOM 4098 C C . ALA B 1 191 ? 14.234 16.75 -9.789 1 80.31 191 ALA B C 1
ATOM 4100 O O . ALA B 1 191 ? 13.648 16.25 -10.758 1 80.31 191 ALA B O 1
ATOM 4101 N N . GLN B 1 192 ? 14.211 16.219 -8.68 1 83.5 192 GLN B N 1
ATOM 4102 C CA . GLN B 1 192 ? 13.438 15.016 -8.422 1 83.5 192 GLN B CA 1
ATOM 4103 C C . GLN B 1 192 ? 11.953 15.336 -8.258 1 83.5 192 GLN B C 1
ATOM 4105 O O . GLN B 1 192 ? 11.102 14.453 -8.398 1 83.5 192 GLN B O 1
ATOM 4110 N N . GLU B 1 193 ? 11.656 16.562 -7.93 1 81.94 193 GLU B N 1
ATOM 4111 C CA . GLU B 1 193 ? 10.289 16.969 -7.648 1 81.94 193 GLU B CA 1
ATOM 4112 C C . GLU B 1 193 ? 9.633 17.594 -8.883 1 81.94 193 GLU B C 1
ATOM 4114 O O . GLU B 1 193 ? 8.406 17.734 -8.938 1 81.94 193 GLU B O 1
ATOM 4119 N N . ILE B 1 194 ? 10.445 17.969 -9.805 1 78.56 194 ILE B N 1
ATOM 4120 C CA . ILE B 1 194 ? 9.914 18.703 -10.953 1 78.56 194 ILE B CA 1
ATOM 4121 C C . ILE B 1 194 ? 10.312 18 -12.242 1 78.56 194 ILE B C 1
ATOM 4123 O O . ILE B 1 194 ? 11.508 17.828 -12.516 1 78.56 194 ILE B O 1
ATOM 4127 N N . VAL B 1 195 ? 9.305 17.703 -13.094 1 71.25 195 VAL B N 1
ATOM 4128 C CA . VAL B 1 195 ? 9.539 16.859 -14.258 1 71.25 195 VAL B CA 1
ATOM 4129 C C . VAL B 1 195 ? 9.719 17.734 -15.5 1 71.25 195 VAL B C 1
ATOM 4131 O O . VAL B 1 195 ? 10.438 17.359 -16.438 1 71.25 195 VAL B O 1
ATOM 4134 N N . ASP B 1 196 ? 9.141 18.844 -15.414 1 80.88 196 ASP B N 1
ATOM 4135 C CA . ASP B 1 196 ? 9.234 19.656 -16.625 1 80.88 196 ASP B CA 1
ATOM 4136 C C . ASP B 1 196 ? 10.227 20.812 -16.438 1 80.88 196 ASP B C 1
ATOM 4138 O O . ASP B 1 196 ? 10.234 21.453 -15.383 1 80.88 196 ASP B O 1
ATOM 4142 N N . ASP B 1 197 ? 10.984 21.156 -17.422 1 82.38 197 ASP B N 1
ATOM 4143 C CA . ASP B 1 197 ? 12.094 22.109 -17.375 1 82.38 197 ASP B CA 1
ATOM 4144 C C . ASP B 1 197 ? 11.602 23.531 -17.156 1 82.38 197 ASP B C 1
ATOM 4146 O O . ASP B 1 197 ? 12.234 24.312 -16.453 1 82.38 197 ASP B O 1
ATOM 4150 N N . GLN B 1 198 ? 10.594 23.875 -17.797 1 85.31 198 GLN B N 1
ATOM 4151 C CA . GLN B 1 198 ? 10.086 25.234 -17.656 1 85.31 198 GLN B CA 1
ATOM 4152 C C . GLN B 1 198 ? 9.695 25.531 -16.203 1 85.31 198 GLN B C 1
ATOM 4154 O O . GLN B 1 198 ? 10.055 26.578 -15.656 1 85.31 198 GLN B O 1
ATOM 4159 N N . THR B 1 199 ? 9.016 24.625 -15.633 1 86.25 199 THR B N 1
ATOM 4160 C CA . THR B 1 199 ? 8.617 24.766 -14.234 1 86.25 199 THR B CA 1
ATOM 4161 C C . THR B 1 199 ? 9.836 24.797 -13.328 1 86.25 199 THR B C 1
ATOM 4163 O O . THR B 1 199 ? 9.875 25.578 -12.367 1 86.25 199 THR B O 1
ATOM 4166 N N . TYR B 1 200 ? 10.758 24 -13.688 1 86.56 200 TYR B N 1
ATOM 4167 C CA . TYR B 1 200 ? 12 23.953 -12.922 1 86.56 200 TYR B CA 1
ATOM 4168 C C . TYR B 1 200 ? 12.672 25.312 -12.891 1 86.56 200 TYR B C 1
ATOM 4170 O O . TYR B 1 200 ? 13.047 25.812 -11.828 1 86.56 200 TYR B O 1
ATOM 4178 N N . ASP B 1 201 ? 12.781 25.938 -14.023 1 85.88 201 ASP B N 1
ATOM 4179 C CA . ASP B 1 201 ? 13.445 27.234 -14.133 1 85.88 201 ASP B CA 1
ATOM 4180 C C . ASP B 1 201 ? 12.672 28.312 -13.367 1 85.88 201 ASP B C 1
ATOM 4182 O O . ASP B 1 201 ? 13.273 29.156 -12.703 1 85.88 201 ASP B O 1
ATOM 4186 N N . GLN B 1 202 ? 11.438 28.297 -13.484 1 87 202 GLN B N 1
ATOM 4187 C CA . GLN B 1 202 ? 10.609 29.25 -12.773 1 87 202 GLN B CA 1
ATOM 4188 C C . GLN B 1 202 ? 10.742 29.094 -11.266 1 87 202 GLN B C 1
ATOM 4190 O O . GLN B 1 202 ? 10.852 30.078 -10.539 1 87 202 GLN B O 1
ATOM 4195 N N . LEU B 1 203 ? 10.766 27.875 -10.844 1 88.62 203 LEU B N 1
ATOM 4196 C CA . LEU B 1 203 ? 10.875 27.594 -9.422 1 88.62 203 LEU B CA 1
ATOM 4197 C C . LEU B 1 203 ? 12.234 28.031 -8.883 1 88.62 203 LEU B C 1
ATOM 4199 O O . LEU B 1 203 ? 12.328 28.547 -7.766 1 88.62 203 LEU B O 1
ATOM 4203 N N . LYS B 1 204 ? 13.18 27.828 -9.648 1 86.31 204 LYS B N 1
ATOM 4204 C CA . LYS B 1 204 ? 14.516 28.266 -9.234 1 86.31 204 LYS B CA 1
ATOM 4205 C C . LYS B 1 204 ? 14.562 29.766 -9.023 1 86.31 204 LYS B C 1
ATOM 4207 O O . LYS B 1 204 ? 15.188 30.25 -8.078 1 86.31 204 LYS B O 1
ATOM 4212 N N . LYS B 1 205 ? 13.906 30.453 -9.875 1 86.81 205 LYS B N 1
ATOM 4213 C CA . LYS B 1 205 ? 13.859 31.906 -9.766 1 86.81 205 LYS B CA 1
ATOM 4214 C C . LYS B 1 205 ? 13.094 32.344 -8.523 1 86.81 205 LYS B C 1
ATOM 4216 O O . LYS B 1 205 ? 13.422 33.375 -7.914 1 86.81 205 LYS B O 1
ATOM 4221 N N . ILE B 1 206 ? 12.125 31.594 -8.195 1 87.56 206 ILE B N 1
ATOM 4222 C CA . ILE B 1 206 ? 11.297 31.906 -7.043 1 87.56 206 ILE B CA 1
ATOM 4223 C C . ILE B 1 206 ? 12.062 31.609 -5.758 1 87.56 206 ILE B C 1
ATOM 4225 O O . ILE B 1 206 ? 12.039 32.406 -4.812 1 87.56 206 ILE B O 1
ATOM 4229 N N . ILE B 1 207 ? 12.773 30.5 -5.773 1 86.88 207 ILE B N 1
ATOM 4230 C CA . ILE B 1 207 ? 13.461 30.031 -4.57 1 86.88 207 ILE B CA 1
ATOM 4231 C C . ILE B 1 207 ? 14.742 30.828 -4.371 1 86.88 207 ILE B C 1
ATOM 4233 O O . ILE B 1 207 ? 15.125 31.125 -3.236 1 86.88 207 ILE B O 1
ATOM 4237 N N . PHE B 1 208 ? 15.344 31.141 -5.555 1 82.88 208 PHE B N 1
ATOM 4238 C CA . PHE B 1 208 ? 16.578 31.906 -5.527 1 82.88 208 PHE B CA 1
ATOM 4239 C C . PHE B 1 208 ? 16.453 33.188 -6.344 1 82.88 208 PHE B C 1
ATOM 4241 O O . PHE B 1 208 ? 17.078 33.312 -7.395 1 82.88 208 PHE B O 1
ATOM 4248 N N . PRO B 1 209 ? 15.703 34 -5.746 1 77.94 209 PRO B N 1
ATOM 4249 C CA . PRO B 1 209 ? 15.484 35.25 -6.52 1 77.94 209 PRO B CA 1
ATOM 4250 C C . PRO B 1 209 ? 16.734 36.094 -6.629 1 77.94 209 PRO B C 1
ATOM 4252 O O . PRO B 1 209 ? 17.562 36.094 -5.719 1 77.94 209 PRO B O 1
ATOM 4255 N N . SER B 1 210 ? 16.906 36.594 -7.836 1 74.62 210 SER B N 1
ATOM 4256 C CA . SER B 1 210 ? 17.984 37.562 -8.047 1 74.62 210 SER B CA 1
ATOM 4257 C C . SER B 1 210 ? 17.484 39 -7.801 1 74.62 210 SER B C 1
ATOM 4259 O O . SER B 1 210 ? 16.344 39.312 -8.133 1 74.62 210 SER B O 1
ATOM 4261 N N . ALA B 1 211 ? 18.25 39.781 -7.059 1 65.75 211 ALA B N 1
ATOM 4262 C CA . ALA B 1 211 ? 17.891 41.188 -6.781 1 65.75 211 ALA B CA 1
ATOM 4263 C C . ALA B 1 211 ? 17.766 41.969 -8.078 1 65.75 211 ALA B C 1
ATOM 4265 O O . ALA B 1 211 ? 17.047 43 -8.125 1 65.75 211 ALA B O 1
ATOM 4266 N N . LYS B 1 212 ? 18.469 41.531 -8.992 1 64.5 212 LYS B N 1
ATOM 4267 C CA . LYS B 1 212 ? 18.484 42.281 -10.25 1 64.5 212 LYS B CA 1
ATOM 4268 C C . LYS B 1 212 ? 17.141 42.156 -10.969 1 64.5 212 LYS B C 1
ATOM 4270 O O . LYS B 1 212 ? 16.734 43.062 -11.695 1 64.5 212 LYS B O 1
ATOM 4275 N N . GLU B 1 213 ? 16.484 41.094 -10.828 1 61.5 213 GLU B N 1
ATOM 4276 C CA . GLU B 1 213 ? 15.242 40.844 -11.547 1 61.5 213 GLU B CA 1
ATOM 4277 C C . GLU B 1 213 ? 14.031 41.156 -10.664 1 61.5 213 GLU B C 1
ATOM 4279 O O . GLU B 1 213 ? 12.891 41.062 -11.109 1 61.5 213 GLU B O 1
ATOM 4284 N N . ASP B 1 214 ? 13.977 42.25 -10.008 1 63.19 214 ASP B N 1
ATOM 4285 C CA . ASP B 1 214 ? 13.156 42.812 -8.938 1 63.19 214 ASP B CA 1
ATOM 4286 C C . ASP B 1 214 ? 11.695 42.406 -9.094 1 63.19 214 ASP B C 1
ATOM 4288 O O . ASP B 1 214 ? 10.836 42.844 -8.336 1 63.19 214 ASP B O 1
ATOM 4292 N N . VAL B 1 215 ? 11.25 41.312 -9.891 1 78 215 VAL B N 1
ATOM 4293 C CA . VAL B 1 215 ? 9.828 41.156 -10.148 1 78 215 VAL B CA 1
ATOM 4294 C C . VAL B 1 215 ? 9.25 40.125 -9.188 1 78 215 VAL B C 1
ATOM 4296 O O . VAL B 1 215 ? 8.156 40.312 -8.641 1 78 215 VAL B O 1
ATOM 4299 N N . ILE B 1 216 ? 9.969 39.188 -8.75 1 84.56 216 ILE B N 1
ATOM 4300 C CA . ILE B 1 216 ? 9.453 38.094 -7.895 1 84.56 216 ILE B CA 1
ATOM 4301 C C . ILE B 1 216 ? 9.945 38.312 -6.465 1 84.56 216 ILE B C 1
ATOM 4303 O O . ILE B 1 216 ? 11.133 38.531 -6.238 1 84.56 216 ILE B O 1
ATOM 4307 N N . GLN B 1 217 ? 9.047 38.469 -5.562 1 87.44 217 GLN B N 1
ATOM 4308 C CA . GLN B 1 217 ? 9.367 38.562 -4.145 1 87.44 217 GLN B CA 1
ATOM 4309 C C . GLN B 1 217 ? 9.086 37.25 -3.428 1 87.44 217 GLN B C 1
ATOM 4311 O O . GLN B 1 217 ? 7.992 36.688 -3.553 1 87.44 217 GLN B O 1
ATOM 4316 N N . THR B 1 218 ? 10.055 36.719 -2.756 1 90.5 218 THR B N 1
ATOM 4317 C CA . THR B 1 218 ? 9.891 35.5 -1.978 1 90.5 218 THR B CA 1
ATOM 4318 C C . THR B 1 218 ? 10.266 35.719 -0.516 1 90.5 218 THR B C 1
ATOM 4320 O O . THR B 1 218 ? 11.367 36.188 -0.216 1 90.5 218 THR B O 1
ATOM 4323 N N . ASN B 1 219 ? 9.344 35.562 0.373 1 91.75 219 ASN B N 1
ATOM 4324 C CA . ASN B 1 219 ? 9.57 35.656 1.812 1 91.75 219 ASN B CA 1
ATOM 4325 C C . ASN B 1 219 ? 9.484 34.281 2.475 1 91.75 219 ASN B C 1
ATOM 4327 O O . ASN B 1 219 ? 9.258 33.281 1.801 1 91.75 219 ASN B O 1
ATOM 4331 N N . HIS B 1 220 ? 9.797 34.219 3.729 1 93.12 220 HIS B N 1
ATOM 4332 C CA . HIS B 1 220 ? 9.758 32.938 4.473 1 93.12 220 HIS B CA 1
ATOM 4333 C C . HIS B 1 220 ? 8.609 32.938 5.477 1 93.12 220 HIS B C 1
ATOM 4335 O O . HIS B 1 220 ? 8.266 33.969 6.043 1 93.12 220 HIS B O 1
ATOM 4341 N N . ALA B 1 221 ? 8.016 31.875 5.637 1 95.06 221 ALA B N 1
ATOM 4342 C CA . ALA B 1 221 ? 6.922 31.656 6.578 1 95.06 221 ALA B CA 1
ATOM 4343 C C . ALA B 1 221 ? 7.055 30.312 7.273 1 95.06 221 ALA B C 1
ATOM 4345 O O . ALA B 1 221 ? 7.914 29.5 6.91 1 95.06 221 ALA B O 1
ATOM 4346 N N . PHE B 1 222 ? 6.219 30.125 8.305 1 96.25 222 PHE B N 1
ATOM 4347 C CA . PHE B 1 222 ? 6.273 28.875 9.047 1 96.25 222 PHE B CA 1
ATOM 4348 C C . PHE B 1 222 ? 4.887 28.25 9.164 1 96.25 222 PHE B C 1
ATOM 4350 O O . PHE B 1 222 ? 3.914 28.953 9.477 1 96.25 222 PHE B O 1
ATOM 4357 N N . GLY B 1 223 ? 4.762 27.016 8.75 1 97.31 223 GLY B N 1
ATOM 4358 C CA . GLY B 1 223 ? 3.615 26.188 9.07 1 97.31 223 GLY B CA 1
ATOM 4359 C C . GLY B 1 223 ? 3.814 25.359 10.336 1 97.31 223 GLY B C 1
ATOM 4360 O O . GLY B 1 223 ? 4.75 24.562 10.422 1 97.31 223 GLY B O 1
ATOM 4361 N N . ILE B 1 224 ? 2.943 25.562 11.297 1 97.44 224 ILE B N 1
ATOM 4362 C CA . ILE B 1 224 ? 3.109 24.922 12.602 1 97.44 224 ILE B CA 1
ATOM 4363 C C . ILE B 1 224 ? 1.926 23.984 12.875 1 97.44 224 ILE B C 1
ATOM 4365 O O . ILE B 1 224 ? 0.77 24.375 12.695 1 97.44 224 ILE B O 1
ATOM 4369 N N . PHE B 1 225 ? 2.199 22.781 13.203 1 97.94 225 PHE B N 1
ATOM 4370 C CA . PHE B 1 225 ? 1.197 21.828 13.688 1 97.94 225 PHE B CA 1
ATOM 4371 C C . PHE B 1 225 ? 1.428 21.5 15.156 1 97.94 225 PHE B C 1
ATOM 4373 O O . PHE B 1 225 ? 2.541 21.156 15.555 1 97.94 225 PHE B O 1
ATOM 4380 N N . VAL B 1 226 ? 0.397 21.656 15.906 1 97.56 226 VAL B N 1
ATOM 4381 C CA . VAL B 1 226 ? 0.47 21.266 17.312 1 97.56 226 VAL B CA 1
ATOM 4382 C C . VAL B 1 226 ? -0.655 20.281 17.641 1 97.56 226 VAL B C 1
ATOM 4384 O O . VAL B 1 226 ? -1.822 20.672 17.719 1 97.56 226 VAL B O 1
ATOM 4387 N N . GLY B 1 227 ? -0.3 19.047 17.781 1 97.06 227 GLY B N 1
ATOM 4388 C CA . GLY B 1 227 ? -1.184 18.078 18.406 1 97.06 227 GLY B CA 1
ATOM 4389 C C . GLY B 1 227 ? -1.065 18.047 19.922 1 97.06 227 GLY B C 1
ATOM 4390 O O . GLY B 1 227 ? 0.04 18.109 20.469 1 97.06 227 GLY B O 1
ATOM 4391 N N . PHE B 1 228 ? -2.201 18.031 20.562 1 96.44 228 PHE B N 1
ATOM 4392 C CA . PHE B 1 228 ? -2.148 18.062 22.016 1 96.44 228 PHE B CA 1
ATOM 4393 C C . PHE B 1 228 ? -3.203 17.141 22.625 1 96.44 228 PHE B C 1
ATOM 4395 O O . PHE B 1 228 ? -4.164 16.766 21.938 1 96.44 228 PHE B O 1
ATOM 4402 N N . ASN B 1 229 ? -2.963 16.75 23.859 1 96.5 229 ASN B N 1
ATOM 4403 C CA . ASN B 1 229 ? -3.832 15.797 24.531 1 96.5 229 ASN B CA 1
ATOM 4404 C C . ASN B 1 229 ? -5.02 16.484 25.203 1 96.5 229 ASN B C 1
ATOM 4406 O O . ASN B 1 229 ? -4.848 17.453 25.938 1 96.5 229 ASN B O 1
ATOM 4410 N N . LEU B 1 230 ? -6.172 16.031 24.891 1 95.31 230 LEU B N 1
ATOM 4411 C CA . LEU B 1 230 ? -7.398 16.469 25.547 1 95.31 230 LEU B CA 1
ATOM 4412 C C . LEU B 1 230 ? -7.801 15.492 26.656 1 95.31 230 LEU B C 1
ATOM 4414 O O . LEU B 1 230 ? -7.883 14.281 26.422 1 95.31 230 LEU B O 1
ATOM 4418 N N . LYS B 1 231 ? -8.023 16.016 27.766 1 92.88 231 LYS B N 1
ATOM 4419 C CA . LYS B 1 231 ? -8.492 15.188 28.875 1 92.88 231 LYS B CA 1
ATOM 4420 C C . LYS B 1 231 ? -10.016 15.086 28.891 1 92.88 231 LYS B C 1
ATOM 4422 O O . LYS B 1 231 ? -10.703 16.109 29 1 92.88 231 LYS B O 1
ATOM 4427 N N . ILE B 1 232 ? -10.469 13.891 28.75 1 93.19 232 ILE B N 1
ATOM 4428 C CA . ILE B 1 232 ? -11.898 13.641 28.781 1 93.19 232 ILE B CA 1
ATOM 4429 C C . ILE B 1 232 ? -12.281 12.992 30.109 1 93.19 232 ILE B C 1
ATOM 4431 O O . ILE B 1 232 ? -11.734 11.953 30.484 1 93.19 232 ILE B O 1
ATOM 4435 N N . THR B 1 233 ? -13.18 13.625 30.812 1 92.44 233 THR B N 1
ATOM 4436 C CA . THR B 1 233 ? -13.617 13.094 32.094 1 92.44 233 THR B CA 1
ATOM 4437 C C . THR B 1 233 ? -14.711 12.047 31.906 1 92.44 233 THR B C 1
ATOM 4439 O O . THR B 1 233 ? -15.344 11.984 30.859 1 92.44 233 THR B O 1
ATOM 4442 N N . ASN B 1 234 ? -14.867 11.25 32.938 1 92.81 234 ASN B N 1
ATOM 4443 C CA . ASN B 1 234 ? -15.938 10.258 32.906 1 92.81 234 ASN B CA 1
ATOM 4444 C C . ASN B 1 234 ? -17.312 10.914 32.812 1 92.81 234 ASN B C 1
ATOM 4446 O O . ASN B 1 234 ? -18.219 10.359 32.188 1 92.81 234 ASN B O 1
ATOM 4450 N N . GLU B 1 235 ? -17.469 12.016 33.438 1 93.5 235 GLU B N 1
ATOM 4451 C CA . GLU B 1 235 ? -18.719 12.758 33.375 1 93.5 235 GLU B CA 1
ATOM 4452 C C . GLU B 1 235 ? -19.031 13.188 31.938 1 93.5 235 GLU B C 1
ATOM 4454 O O . GLU B 1 235 ? -20.188 13.133 31.484 1 93.5 235 GLU B O 1
ATOM 4459 N N . MET B 1 236 ? -18.062 13.625 31.219 1 93.19 236 MET B N 1
ATOM 4460 C CA . MET B 1 236 ? -18.234 14.039 29.828 1 93.19 236 MET B CA 1
ATOM 4461 C C . MET B 1 236 ? -18.656 12.867 28.953 1 93.19 236 MET B C 1
ATOM 4463 O O . MET B 1 236 ? -19.5 13.023 28.062 1 93.19 236 MET B O 1
ATOM 4467 N N . LYS B 1 237 ? -18.125 11.688 29.219 1 91.31 237 LYS B N 1
ATOM 4468 C CA . LYS B 1 237 ? -18.422 10.492 28.422 1 91.31 237 LYS B CA 1
ATOM 4469 C C . LYS B 1 237 ? -19.891 10.094 28.547 1 91.31 237 LYS B C 1
ATOM 4471 O O . LYS B 1 237 ? -20.438 9.453 27.656 1 91.31 237 LYS B O 1
ATOM 4476 N N . LYS B 1 238 ? -20.469 10.477 29.641 1 94.69 238 LYS B N 1
ATOM 4477 C CA . LYS B 1 238 ? -21.828 10.062 29.953 1 94.69 238 LYS B CA 1
ATOM 4478 C C . LYS B 1 238 ? -22.844 11.016 29.328 1 94.69 238 LYS B C 1
ATOM 4480 O O . LYS B 1 238 ? -24.047 10.758 29.359 1 94.69 238 LYS B O 1
ATOM 4485 N N . LEU B 1 239 ? -22.422 12.039 28.734 1 95.06 239 LEU B N 1
ATOM 4486 C CA . LEU B 1 239 ? -23.312 13.008 28.109 1 95.06 239 LEU B CA 1
ATOM 4487 C C . LEU B 1 239 ? -23.984 12.414 26.875 1 95.06 239 LEU B C 1
ATOM 4489 O O . LEU B 1 239 ? -23.5 11.422 26.328 1 95.06 239 LEU B O 1
ATOM 4493 N N . SER B 1 240 ? -25.109 13.07 26.484 1 95.44 240 SER B N 1
ATOM 4494 C CA . SER B 1 240 ? -25.656 12.727 25.172 1 95.44 240 SER B CA 1
ATOM 4495 C C . SER B 1 240 ? -24.703 13.086 24.047 1 95.44 240 SER B C 1
ATOM 4497 O O . SER B 1 240 ? -23.828 13.938 24.219 1 95.44 240 SER B O 1
ATOM 4499 N N . ASN B 1 241 ? -24.844 12.43 22.953 1 93.44 241 ASN B N 1
ATOM 4500 C CA . ASN B 1 241 ? -23.953 12.664 21.828 1 93.44 241 ASN B CA 1
ATOM 4501 C C . ASN B 1 241 ? -23.906 14.141 21.453 1 93.44 241 ASN B C 1
ATOM 4503 O O . ASN B 1 241 ? -22.828 14.68 21.203 1 93.44 241 ASN B O 1
ATOM 4507 N N . THR B 1 242 ? -25.031 14.805 21.422 1 95.44 242 THR B N 1
ATOM 4508 C CA . THR B 1 242 ? -25.094 16.203 21.047 1 95.44 242 THR B CA 1
ATOM 4509 C C . THR B 1 242 ? -24.391 17.078 22.078 1 95.44 242 THR B C 1
ATOM 4511 O O . THR B 1 242 ? -23.609 17.969 21.719 1 95.44 242 THR B O 1
ATOM 4514 N N . GLU B 1 243 ? -24.625 16.828 23.281 1 95.75 243 GLU B N 1
ATOM 4515 C CA . GLU B 1 243 ? -24.016 17.625 24.359 1 95.75 243 GLU B CA 1
ATOM 4516 C C . GLU B 1 243 ? -22.516 17.391 24.438 1 95.75 243 GLU B C 1
ATOM 4518 O O . GLU B 1 243 ? -21.75 18.328 24.688 1 95.75 243 GLU B O 1
ATOM 4523 N N . TYR B 1 244 ? -22.109 16.125 24.281 1 94.69 244 TYR B N 1
ATOM 4524 C CA . TYR B 1 244 ? -20.688 15.789 24.266 1 94.69 244 TYR B CA 1
ATOM 4525 C C . TYR B 1 244 ? -19.953 16.578 23.188 1 94.69 244 TYR B C 1
ATOM 4527 O O . TYR B 1 244 ? -18.938 17.219 23.469 1 94.69 244 TYR B O 1
ATOM 4535 N N . GLN B 1 245 ? -20.453 16.531 21.984 1 94.19 245 GLN B N 1
ATOM 4536 C CA . GLN B 1 245 ? -19.844 17.234 20.875 1 94.19 245 GLN B CA 1
ATOM 4537 C C . GLN B 1 245 ? -19.75 18.734 21.156 1 94.19 245 GLN B C 1
ATOM 4539 O O . GLN B 1 245 ? -18.703 19.344 20.938 1 94.19 245 GLN B O 1
ATOM 4544 N N . LYS B 1 246 ? -20.812 19.328 21.641 1 95.56 246 LYS B N 1
ATOM 4545 C CA . LYS B 1 246 ? -20.844 20.766 21.938 1 95.56 246 LYS B CA 1
ATOM 4546 C C . LYS B 1 246 ? -19.812 21.125 23 1 95.56 246 LYS B C 1
ATOM 4548 O O . LYS B 1 246 ? -19.078 22.109 22.859 1 95.56 246 LYS B O 1
ATOM 4553 N N . GLN B 1 247 ? -19.797 20.359 23.984 1 95.31 247 GLN B N 1
ATOM 4554 C CA . GLN B 1 247 ? -18.891 20.641 25.094 1 95.31 247 GLN B CA 1
ATOM 4555 C C . GLN B 1 247 ? -17.438 20.516 24.656 1 95.31 247 GLN B C 1
ATOM 4557 O O . GLN B 1 247 ? -16.609 21.344 25.016 1 95.31 247 GLN B O 1
ATOM 4562 N N . ILE B 1 248 ? -17.125 19.438 23.984 1 95.19 248 ILE B N 1
ATOM 4563 C CA . ILE B 1 248 ? -15.758 19.219 23.531 1 95.19 248 ILE B CA 1
ATOM 4564 C C . ILE B 1 248 ? -15.328 20.375 22.625 1 95.19 248 ILE B C 1
ATOM 4566 O O . ILE B 1 248 ? -14.242 20.938 22.797 1 95.19 248 ILE B O 1
ATOM 4570 N N . ARG B 1 249 ? -16.125 20.703 21.656 1 94.62 249 ARG B N 1
ATOM 4571 C CA . ARG B 1 249 ? -15.805 21.781 20.719 1 94.62 249 ARG B CA 1
ATOM 4572 C C . ARG B 1 249 ? -15.617 23.109 21.438 1 94.62 249 ARG B C 1
ATOM 4574 O O . ARG B 1 249 ? -14.68 23.844 21.141 1 94.62 249 ARG B O 1
ATOM 4581 N N . GLN B 1 250 ? -16.453 23.375 22.406 1 94.81 250 GLN B N 1
ATOM 4582 C CA . GLN B 1 250 ? -16.328 24.594 23.188 1 94.81 250 GLN B CA 1
ATOM 4583 C C . GLN B 1 250 ? -15.055 24.594 24.016 1 94.81 250 GLN B C 1
ATOM 4585 O O . GLN B 1 250 ? -14.328 25.594 24.062 1 94.81 250 GLN B O 1
ATOM 4590 N N . LEU B 1 251 ? -14.883 23.484 24.672 1 94.81 251 LEU B N 1
ATOM 4591 C CA . LEU B 1 251 ? -13.711 23.359 25.531 1 94.81 251 LEU B CA 1
ATOM 4592 C C . LEU B 1 251 ? -12.43 23.578 24.734 1 94.81 251 LEU B C 1
ATOM 4594 O O . LEU B 1 251 ? -11.562 24.344 25.172 1 94.81 251 LEU B O 1
ATOM 4598 N N . VAL B 1 252 ? -12.289 22.969 23.625 1 95.5 252 VAL B N 1
ATOM 4599 C CA . VAL B 1 252 ? -11.07 23.047 22.828 1 95.5 252 VAL B CA 1
ATOM 4600 C C . VAL B 1 252 ? -10.93 24.453 22.234 1 95.5 252 VAL B C 1
ATOM 4602 O O . VAL B 1 252 ? -9.828 25.016 22.188 1 95.5 252 VAL B O 1
ATOM 4605 N N . SER B 1 253 ? -11.969 25.016 21.812 1 95.38 253 SER B N 1
ATOM 4606 C CA . SER B 1 253 ? -11.945 26.375 21.281 1 95.38 253 SER B CA 1
ATOM 4607 C C . SER B 1 253 ? -11.43 27.359 22.312 1 95.38 253 SER B C 1
ATOM 4609 O O . SER B 1 253 ? -10.602 28.219 22 1 95.38 253 SER B O 1
ATOM 4611 N N . GLU B 1 254 ? -11.914 27.203 23.484 1 94.75 254 GLU B N 1
ATOM 4612 C CA . GLU B 1 254 ? -11.477 28.094 24.562 1 94.75 254 GLU B CA 1
ATOM 4613 C C . GLU B 1 254 ? -10 27.906 24.875 1 94.75 254 GLU B C 1
ATOM 4615 O O . GLU B 1 254 ? -9.281 28.875 25.125 1 94.75 254 GLU B O 1
ATOM 4620 N N . GLN B 1 255 ? -9.594 26.672 24.875 1 94.62 255 GLN B N 1
ATOM 4621 C CA . GLN B 1 255 ? -8.188 26.375 25.141 1 94.62 255 GLN B CA 1
ATOM 4622 C C . GLN B 1 255 ? -7.293 27.047 24.094 1 94.62 255 GLN B C 1
ATOM 4624 O O . GLN B 1 255 ? -6.246 27.594 24.438 1 94.62 255 GLN B O 1
ATOM 4629 N N . VAL B 1 256 ? -7.684 27.016 22.875 1 94.69 256 VAL B N 1
ATOM 4630 C CA . VAL B 1 256 ? -6.879 27.562 21.781 1 94.69 256 VAL B CA 1
ATOM 4631 C C . VAL B 1 256 ? -6.898 29.094 21.859 1 94.69 256 VAL B C 1
ATOM 4633 O O . VAL B 1 256 ? -5.863 29.75 21.703 1 94.69 256 VAL B O 1
ATOM 4636 N N . LYS B 1 257 ? -8.023 29.719 22.141 1 93.88 257 LYS B N 1
ATOM 4637 C CA . LYS B 1 257 ? -8.156 31.172 22.203 1 93.88 257 LYS B CA 1
ATOM 4638 C C . LYS B 1 257 ? -7.297 31.766 23.312 1 93.88 257 LYS B C 1
ATOM 4640 O O . LYS B 1 257 ? -6.77 32.875 23.188 1 93.88 257 LYS B O 1
ATOM 4645 N N . LYS B 1 258 ? -7.184 30.969 24.344 1 93.88 258 LYS B N 1
ATOM 4646 C CA . LYS B 1 258 ? -6.375 31.422 25.484 1 93.88 258 LYS B CA 1
ATOM 4647 C C . LYS B 1 258 ? -4.906 31.547 25.094 1 93.88 258 LYS B C 1
ATOM 4649 O O . LYS B 1 258 ? -4.141 32.25 25.75 1 93.88 258 LYS B O 1
ATOM 4654 N N . GLU B 1 259 ? -4.512 30.828 24.031 1 93.81 259 GLU B N 1
ATOM 4655 C CA . GLU B 1 259 ? -3.104 30.812 23.641 1 93.81 259 GLU B CA 1
ATOM 4656 C C . GLU B 1 259 ? -2.779 31.938 22.672 1 93.81 259 GLU B C 1
ATOM 4658 O O . GLU B 1 259 ? -1.614 32.156 22.328 1 93.81 259 GLU B O 1
ATOM 4663 N N . PHE B 1 260 ? -3.742 32.781 22.203 1 92.38 260 PHE B N 1
ATOM 4664 C CA . PHE B 1 260 ? -3.521 33.812 21.203 1 92.38 260 PHE B CA 1
ATOM 4665 C C . PHE B 1 260 ? -2.502 34.812 21.688 1 92.38 260 PHE B C 1
ATOM 4667 O O . PHE B 1 260 ? -1.517 35.094 21 1 92.38 260 PHE B O 1
ATOM 4674 N N . LYS B 1 261 ? -2.73 35.281 22.875 1 91.56 261 LYS B N 1
ATOM 4675 C CA . LYS B 1 261 ? -1.82 36.281 23.453 1 91.56 261 LYS B CA 1
ATOM 4676 C C . LYS B 1 261 ? -0.433 35.688 23.672 1 91.56 261 LYS B C 1
ATOM 4678 O O . LYS B 1 261 ? 0.577 36.375 23.516 1 91.56 261 LYS B O 1
ATOM 4683 N N . HIS B 1 262 ? -0.472 34.438 24.125 1 94.25 262 HIS B N 1
ATOM 4684 C CA . HIS B 1 262 ? 0.795 33.75 24.359 1 94.25 262 HIS B CA 1
ATOM 4685 C C . HIS B 1 262 ? 1.605 33.656 23.062 1 94.25 262 HIS B C 1
ATOM 4687 O O . HIS B 1 262 ? 2.818 33.875 23.078 1 94.25 262 HIS B O 1
ATOM 4693 N N . ILE B 1 263 ? 0.988 33.344 22 1 93.31 263 ILE B N 1
ATOM 4694 C CA . ILE B 1 263 ? 1.642 33.219 20.703 1 93.31 263 ILE B CA 1
ATOM 4695 C C . ILE B 1 263 ? 2.217 34.594 20.297 1 93.31 263 ILE B C 1
ATOM 4697 O O . ILE B 1 263 ? 3.359 34.656 19.844 1 93.31 263 ILE B O 1
ATOM 4701 N N . ASP B 1 264 ? 1.476 35.625 20.469 1 91.62 264 ASP B N 1
ATOM 4702 C CA . ASP B 1 264 ? 1.975 36.969 20.203 1 91.62 264 ASP B CA 1
ATOM 4703 C C . ASP B 1 264 ? 3.223 37.25 21.031 1 91.62 264 ASP B C 1
ATOM 4705 O O . ASP B 1 264 ? 4.184 37.844 20.516 1 91.62 264 ASP B O 1
ATOM 4709 N N . GLY B 1 265 ? 3.1 36.875 22.266 1 93 265 GLY B N 1
ATOM 4710 C CA . GLY B 1 265 ? 4.242 37.031 23.141 1 93 265 GLY B CA 1
ATOM 4711 C C . GLY B 1 265 ? 5.484 36.312 22.656 1 93 265 GLY B C 1
ATOM 4712 O O . GLY B 1 265 ? 6.602 36.812 22.812 1 93 265 GLY B O 1
ATOM 4713 N N . LEU B 1 266 ? 5.34 35.125 22.141 1 94.25 266 LEU B N 1
ATOM 4714 C CA . LEU B 1 266 ? 6.469 34.344 21.641 1 94.25 266 LEU B CA 1
ATOM 4715 C C . LEU B 1 266 ? 7.078 35.031 20.406 1 94.25 266 LEU B C 1
ATOM 4717 O O . LEU B 1 266 ? 8.297 35.031 20.234 1 94.25 266 LEU B O 1
ATOM 4721 N N . VAL B 1 267 ? 6.242 35.562 19.516 1 92.19 267 VAL B N 1
ATOM 4722 C CA . VAL B 1 267 ? 6.73 36.312 18.359 1 92.19 267 VAL B CA 1
ATOM 4723 C C . VAL B 1 267 ? 7.59 37.469 18.812 1 92.19 267 VAL B C 1
ATOM 4725 O O . VAL B 1 267 ? 8.648 37.75 18.234 1 92.19 267 VAL B O 1
ATOM 4728 N N . ASP B 1 268 ? 7.137 38.125 19.844 1 92.5 268 ASP B N 1
ATOM 4729 C CA . ASP B 1 268 ? 7.883 39.25 20.422 1 92.5 268 ASP B CA 1
ATOM 4730 C C . ASP B 1 268 ? 9.195 38.75 21.031 1 92.5 268 ASP B C 1
ATOM 4732 O O . ASP B 1 268 ? 10.258 39.312 20.75 1 92.5 268 ASP B O 1
ATOM 4736 N N . LYS B 1 269 ? 9.055 37.781 21.797 1 94.69 269 LYS B N 1
ATOM 4737 C CA . LYS B 1 269 ? 10.195 37.25 22.547 1 94.69 269 LYS B CA 1
ATOM 4738 C C . LYS B 1 269 ? 11.336 36.875 21.594 1 94.69 269 LYS B C 1
ATOM 4740 O O . LYS B 1 269 ? 12.5 37.125 21.875 1 94.69 269 LYS B O 1
ATOM 4745 N N . TYR B 1 270 ? 11.008 36.281 20.5 1 93.94 270 TYR B N 1
ATOM 4746 C CA . TYR B 1 270 ? 12.031 35.75 19.594 1 93.94 270 TYR B CA 1
ATOM 4747 C C . TYR B 1 270 ? 12.25 36.688 18.422 1 93.94 270 TYR B C 1
ATOM 4749 O O . TYR B 1 270 ? 12.938 36.344 17.453 1 93.94 270 TYR B O 1
ATOM 4757 N N . ASP B 1 271 ? 11.609 37.875 18.375 1 91.12 271 ASP B N 1
ATOM 4758 C CA . ASP B 1 271 ? 11.766 38.875 17.344 1 91.12 271 ASP B CA 1
ATOM 4759 C C . ASP B 1 271 ? 11.445 38.312 15.953 1 91.12 271 ASP B C 1
ATOM 4761 O O . ASP B 1 271 ? 12.258 38.438 15.031 1 91.12 271 ASP B O 1
ATOM 4765 N N . LEU B 1 272 ? 10.234 37.719 15.867 1 91.75 272 LEU B N 1
ATOM 4766 C CA . LEU B 1 272 ? 9.836 37.031 14.656 1 91.75 272 LEU B CA 1
ATOM 4767 C C . LEU B 1 272 ? 8.797 37.812 13.875 1 91.75 272 LEU B C 1
ATOM 4769 O O . LEU B 1 272 ? 7.98 37.25 13.148 1 91.75 272 LEU B O 1
ATOM 4773 N N . TYR B 1 273 ? 8.695 39.156 13.898 1 87.38 273 TYR B N 1
ATOM 4774 C CA . TYR B 1 273 ? 7.672 40.031 13.344 1 87.38 273 TYR B CA 1
ATOM 4775 C C . TYR B 1 273 ? 7.641 39.938 11.82 1 87.38 273 TYR B C 1
ATOM 4777 O O . TYR B 1 273 ? 6.594 40.125 11.203 1 87.38 273 TYR B O 1
ATOM 4785 N N . GLY B 1 274 ? 8.57 39.625 11.141 1 86.25 274 GLY B N 1
ATOM 4786 C CA . GLY B 1 274 ? 8.625 39.625 9.688 1 86.25 274 GLY B CA 1
ATOM 4787 C C . GLY B 1 274 ? 8.18 38.312 9.078 1 86.25 274 GLY B C 1
ATOM 4788 O O . GLY B 1 274 ? 8.047 38.188 7.855 1 86.25 274 GLY B O 1
ATOM 4789 N N . TYR B 1 275 ? 7.84 37.375 9.906 1 90.81 275 TYR B N 1
ATOM 4790 C CA . TYR B 1 275 ? 7.441 36.062 9.422 1 90.81 275 TYR B CA 1
ATOM 4791 C C . TYR B 1 275 ? 5.938 35.844 9.562 1 90.81 275 TYR B C 1
ATOM 4793 O O . TYR B 1 275 ? 5.309 36.406 10.453 1 90.81 275 TYR B O 1
ATOM 4801 N N . SER B 1 276 ? 5.375 35.125 8.656 1 91.75 276 SER B N 1
ATOM 4802 C CA . SER B 1 276 ? 4.004 34.656 8.781 1 91.75 276 SER B CA 1
ATOM 4803 C C . SER B 1 276 ? 3.963 33.281 9.414 1 91.75 276 SER B C 1
ATOM 4805 O O . SER B 1 276 ? 4.816 32.438 9.133 1 91.75 276 SER B O 1
ATOM 4807 N N . PHE B 1 277 ? 2.969 33.062 10.289 1 94.75 277 PHE B N 1
ATOM 4808 C CA . PHE B 1 277 ? 2.793 31.781 10.953 1 94.75 277 PHE B CA 1
ATOM 4809 C C . PHE B 1 277 ? 1.416 31.203 10.656 1 94.75 277 PHE B C 1
ATOM 4811 O O . PHE B 1 277 ? 0.398 31.859 10.875 1 94.75 277 PHE B O 1
ATOM 4818 N N . TYR B 1 278 ? 1.374 30.078 10.078 1 95.31 278 TYR B N 1
ATOM 4819 C CA . TYR B 1 278 ? 0.157 29.297 9.859 1 95.31 278 TYR B CA 1
ATOM 4820 C C . TYR B 1 278 ? 0.058 28.141 10.852 1 95.31 278 TYR B C 1
ATOM 4822 O O . TYR B 1 278 ? 0.7 27.109 10.672 1 95.31 278 TYR B O 1
ATOM 4830 N N . ILE B 1 279 ? -0.789 28.297 11.867 1 95.69 279 ILE B N 1
ATOM 4831 C CA . ILE B 1 279 ? -0.775 27.391 13.008 1 95.69 279 ILE B CA 1
ATOM 4832 C C . ILE B 1 279 ? -2.025 26.516 12.984 1 95.69 279 ILE B C 1
ATOM 4834 O O . ILE B 1 279 ? -3.145 27.016 12.891 1 95.69 279 ILE B O 1
ATOM 4838 N N . TYR B 1 280 ? -1.822 25.219 13.016 1 96.94 280 TYR B N 1
ATOM 4839 C CA . TYR B 1 280 ? -2.885 24.234 13.086 1 96.94 280 TYR B CA 1
ATOM 4840 C C . TYR B 1 280 ? -2.863 23.5 14.422 1 96.94 280 TYR B C 1
ATOM 4842 O O . TYR B 1 280 ? -1.874 22.844 14.766 1 96.94 280 TYR B O 1
ATOM 4850 N N . CYS B 1 281 ? -3.9 23.594 15.156 1 96.44 281 CYS B N 1
ATOM 4851 C CA . CYS B 1 281 ? -4.055 22.906 16.438 1 96.44 281 CYS B CA 1
ATOM 4852 C C . CYS B 1 281 ? -5.074 21.781 16.344 1 96.44 281 CYS B C 1
ATOM 4854 O O . CYS B 1 281 ? -6.195 21.984 15.859 1 96.44 281 CYS B O 1
ATOM 4856 N N . ILE B 1 282 ? -4.695 20.609 16.75 1 96.69 282 ILE B N 1
ATOM 4857 C CA . ILE B 1 282 ? -5.586 19.453 16.703 1 96.69 282 ILE B CA 1
ATOM 4858 C C . ILE B 1 282 ? -5.539 18.719 18.031 1 96.69 282 ILE B C 1
A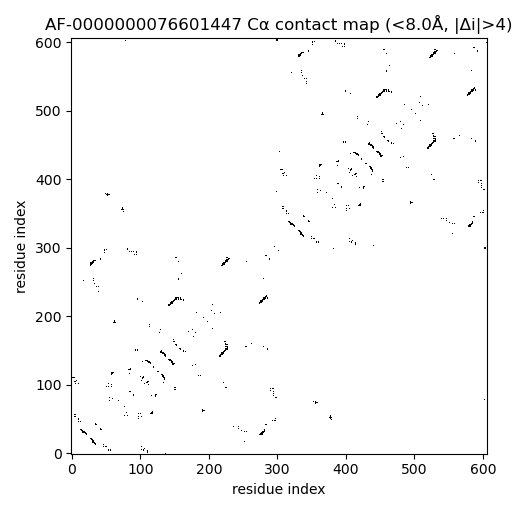TOM 4860 O O . ILE B 1 282 ? -4.477 18.25 18.453 1 96.69 282 ILE B O 1
ATOM 4864 N N . PRO B 1 283 ? -6.688 18.578 18.719 1 96.81 283 PRO B N 1
ATOM 4865 C CA . PRO B 1 283 ? -6.723 17.797 19.953 1 96.81 283 PRO B CA 1
ATOM 4866 C C . PRO B 1 283 ? -6.84 16.297 19.703 1 96.81 283 PRO B C 1
ATOM 4868 O O . PRO B 1 283 ? -7.504 15.875 18.75 1 96.81 283 PRO B O 1
ATOM 4871 N N . PHE B 1 284 ? -6.227 15.523 20.531 1 96 284 PHE B N 1
ATOM 4872 C CA . PHE B 1 284 ? -6.344 14.07 20.547 1 96 284 PHE B CA 1
ATOM 4873 C C . PHE B 1 284 ? -6.641 13.555 21.938 1 96 284 PHE B C 1
ATOM 4875 O O . PHE B 1 284 ? -6.406 14.25 22.938 1 96 284 PHE B O 1
ATOM 4882 N N . VAL B 1 285 ? -7.227 12.422 22.031 1 94.38 285 VAL B N 1
ATOM 4883 C CA . VAL B 1 285 ? -7.391 11.688 23.281 1 94.38 285 VAL B CA 1
ATOM 4884 C C . VAL B 1 285 ? -6.387 10.539 23.344 1 94.38 285 VAL B C 1
ATOM 4886 O O . VAL B 1 285 ? -6.328 9.711 22.438 1 94.38 285 VAL B O 1
ATOM 4889 N N . LYS B 1 286 ? -5.559 10.453 24.406 1 91.69 286 LYS B N 1
ATOM 4890 C CA . LYS B 1 286 ? -4.469 9.492 24.5 1 91.69 286 LYS B CA 1
ATOM 4891 C C . LYS B 1 286 ? -3.512 9.625 23.328 1 91.69 286 LYS B C 1
ATOM 4893 O O . LYS B 1 286 ? -3.277 8.656 22.594 1 91.69 286 LYS B O 1
ATOM 4898 N N . ILE B 1 287 ? -2.932 10.734 23.219 1 92.5 287 ILE B N 1
ATOM 4899 C CA . ILE B 1 287 ? -2.176 11.172 22.047 1 92.5 287 ILE B CA 1
ATOM 4900 C C . ILE B 1 287 ? -1.044 10.188 21.766 1 92.5 287 ILE B C 1
ATOM 4902 O O . ILE B 1 287 ? -0.728 9.914 20.609 1 92.5 287 ILE B O 1
ATOM 4906 N N . GLU B 1 288 ? -0.422 9.617 22.734 1 89.94 288 GLU B N 1
ATOM 4907 C CA . GLU B 1 288 ? 0.673 8.672 22.547 1 89.94 288 GLU B CA 1
ATOM 4908 C C . GLU B 1 288 ? 0.186 7.395 21.875 1 89.94 288 GLU B C 1
ATOM 4910 O O . GLU B 1 288 ? 0.852 6.867 20.984 1 89.94 288 GLU B O 1
ATOM 4915 N N . ASP B 1 289 ? -0.907 6.953 22.328 1 90.5 289 ASP B N 1
ATOM 4916 C CA . ASP B 1 289 ? -1.492 5.758 21.734 1 90.5 289 ASP B CA 1
ATOM 4917 C C . ASP B 1 289 ? -1.88 6 20.281 1 90.5 289 ASP B C 1
ATOM 4919 O O . ASP B 1 289 ? -1.7 5.129 19.422 1 90.5 289 ASP B O 1
ATOM 4923 N N . VAL B 1 290 ? -2.459 7.191 20.047 1 90.44 290 VAL B N 1
ATOM 4924 C CA . VAL B 1 290 ? -2.885 7.543 18.703 1 90.44 290 VAL B CA 1
ATOM 4925 C C . VAL B 1 290 ? -1.673 7.582 17.766 1 90.44 290 VAL B C 1
ATOM 4927 O O . VAL B 1 290 ? -1.716 7.047 16.656 1 90.44 290 VAL B O 1
ATOM 4930 N N . ARG B 1 291 ? -0.63 8.219 18.281 1 89.25 291 ARG B N 1
ATOM 4931 C CA . ARG B 1 291 ? 0.596 8.312 17.5 1 89.25 291 ARG B CA 1
ATOM 4932 C C . ARG B 1 291 ? 1.122 6.93 17.125 1 89.25 291 ARG B C 1
ATOM 4934 O O . ARG B 1 291 ? 1.441 6.668 15.969 1 89.25 291 ARG B O 1
ATOM 4941 N N . LYS B 1 292 ? 1.197 6.039 18.062 1 87.44 292 LYS B N 1
ATOM 4942 C CA . LYS B 1 292 ? 1.698 4.688 17.844 1 87.44 292 LYS B CA 1
ATOM 4943 C C . LYS B 1 292 ? 0.797 3.914 16.891 1 87.44 292 LYS B C 1
ATOM 4945 O O . LYS B 1 292 ? 1.284 3.236 15.984 1 87.44 292 LYS B O 1
ATOM 4950 N N . ALA B 1 293 ? -0.464 4.059 17.078 1 87.31 293 ALA B N 1
ATOM 4951 C CA . ALA B 1 293 ? -1.432 3.371 16.219 1 87.31 293 ALA B CA 1
ATOM 4952 C C . ALA B 1 293 ? -1.323 3.848 14.773 1 87.31 293 ALA B C 1
ATOM 4954 O O . ALA B 1 293 ? -1.419 3.045 13.844 1 87.31 293 ALA B O 1
ATOM 4955 N N . ALA B 1 294 ? -1.156 5.113 14.648 1 87.62 294 ALA B N 1
ATOM 4956 C CA . ALA B 1 294 ? -1.045 5.703 13.32 1 87.62 294 ALA B CA 1
ATOM 4957 C C . ALA B 1 294 ? 0.147 5.121 12.562 1 87.62 294 ALA B C 1
ATOM 4959 O O . ALA B 1 294 ? 0.007 4.668 11.422 1 87.62 294 ALA B O 1
ATOM 4960 N N . ILE B 1 295 ? 1.275 5.062 13.188 1 84.62 295 ILE B N 1
ATOM 4961 C CA . ILE B 1 295 ? 2.498 4.59 12.539 1 84.62 295 ILE B CA 1
ATOM 4962 C C . ILE B 1 295 ? 2.371 3.104 12.219 1 84.62 295 ILE B C 1
ATOM 4964 O O . ILE B 1 295 ? 2.766 2.66 11.141 1 84.62 295 ILE B O 1
ATOM 4968 N N . LYS B 1 296 ? 1.802 2.393 13.125 1 83.5 296 LYS B N 1
ATOM 4969 C CA . LYS B 1 296 ? 1.583 0.967 12.891 1 83.5 296 LYS B CA 1
ATOM 4970 C C . LYS B 1 296 ? 0.717 0.739 11.656 1 83.5 296 LYS B C 1
ATOM 4972 O O . LYS B 1 296 ? 1.04 -0.098 10.812 1 83.5 296 LYS B O 1
ATOM 4977 N N . ARG B 1 297 ? -0.265 1.518 11.562 1 82.69 297 ARG B N 1
ATOM 4978 C CA . ARG B 1 297 ? -1.197 1.38 10.445 1 82.69 297 ARG B CA 1
ATOM 4979 C C . ARG B 1 297 ? -0.555 1.823 9.133 1 82.69 297 ARG B C 1
ATOM 4981 O O . ARG B 1 297 ? -0.709 1.161 8.109 1 82.69 297 ARG B O 1
ATOM 4988 N N . LEU B 1 298 ? 0.128 2.902 9.25 1 83.12 298 LEU B N 1
ATOM 4989 C CA . LEU B 1 298 ? 0.734 3.459 8.047 1 83.12 298 LEU B CA 1
ATOM 4990 C C . LEU B 1 298 ? 1.864 2.566 7.547 1 83.12 298 LEU B C 1
ATOM 4992 O O . LEU B 1 298 ? 2.117 2.494 6.344 1 83.12 298 LEU B O 1
ATOM 4996 N N . LYS B 1 299 ? 2.477 1.875 8.453 1 79.25 299 LYS B N 1
ATOM 4997 C CA . LYS B 1 299 ? 3.539 0.949 8.07 1 79.25 299 LYS B CA 1
ATOM 4998 C C . LYS B 1 299 ? 2.965 -0.388 7.609 1 79.25 299 LYS B C 1
ATOM 5000 O O . LYS B 1 299 ? 3.701 -1.261 7.148 1 79.25 299 LYS B O 1
ATOM 5005 N N . GLY B 1 300 ? 1.645 -0.493 7.703 1 71.44 300 GLY B N 1
ATOM 5006 C CA . GLY B 1 300 ? 0.995 -1.716 7.262 1 71.44 300 GLY B CA 1
ATOM 5007 C C . GLY B 1 300 ? 0.949 -2.789 8.328 1 71.44 300 GLY B C 1
ATOM 5008 O O . GLY B 1 300 ? 0.648 -3.949 8.039 1 71.44 300 GLY B O 1
ATOM 5009 N N . GLU B 1 301 ? 1.328 -2.488 9.492 1 64.81 301 GLU B N 1
ATOM 5010 C CA . GLU B 1 301 ? 1.313 -3.475 10.562 1 64.81 301 GLU B CA 1
ATOM 5011 C C . GLU B 1 301 ? -0.088 -3.633 11.148 1 64.81 301 GLU B C 1
ATOM 5013 O O . GLU B 1 301 ? -0.687 -2.658 11.609 1 64.81 301 GLU B O 1
ATOM 5018 N N . VAL B 1 302 ? -0.99 -4.105 10.453 1 51.12 302 VAL B N 1
ATOM 5019 C CA . VAL B 1 302 ? -2.354 -4.219 10.961 1 51.12 302 VAL B CA 1
ATOM 5020 C C . VAL B 1 302 ? -2.342 -4.914 12.32 1 51.12 302 VAL B C 1
ATOM 5022 O O . VAL B 1 302 ? -1.644 -5.914 12.508 1 51.12 302 VAL B O 1
ATOM 5025 N N . SER B 1 303 ? -2.842 -4.285 13.523 1 43.22 303 SER B N 1
ATOM 5026 C CA . SER B 1 303 ? -3.047 -4.902 14.828 1 43.22 303 SER B CA 1
ATOM 5027 C C . SER B 1 303 ? -4.043 -6.055 14.75 1 43.22 303 SER B C 1
ATOM 5029 O O . SER B 1 303 ? -4.957 -6.031 13.922 1 43.22 303 SER B O 1
#

pLDDT: mean 88.34, std 9.11, range [43.0, 98.19]

Solvent-accessible surface area (backbone atoms only — not comparable to full-atom values): 32100 Å² total; per-residue (Å²): 125,96,62,73,52,85,44,62,62,70,62,59,70,49,36,42,73,78,37,71,65,44,70,41,92,91,42,61,29,27,39,29,32,40,36,61,37,72,52,89,74,36,71,55,56,64,66,49,53,47,56,43,37,32,42,44,37,65,50,29,36,42,51,50,60,48,47,55,27,58,77,68,65,30,55,32,45,44,49,49,59,25,32,57,52,50,44,58,48,90,77,45,82,52,61,63,43,40,50,52,38,53,47,42,34,17,39,77,68,51,18,16,79,66,44,35,44,46,47,70,41,84,49,56,78,55,81,77,84,67,55,51,26,34,23,45,31,73,80,48,99,46,33,35,29,44,29,37,26,43,56,29,75,28,72,38,59,68,58,14,51,50,52,45,53,51,49,50,51,48,30,70,67,35,89,71,54,20,66,67,44,51,51,49,50,46,64,74,45,39,68,45,55,41,90,48,67,67,58,43,55,53,48,47,44,54,77,56,55,50,80,86,55,74,67,58,45,61,48,58,29,36,36,35,26,30,34,16,42,46,87,77,52,73,70,55,64,70,43,53,59,68,57,31,53,52,48,52,53,49,53,51,50,52,58,55,59,66,41,51,64,54,52,53,48,48,34,59,73,67,68,44,72,88,35,35,36,44,35,39,38,36,69,32,68,59,45,66,59,50,49,42,51,49,43,31,49,61,44,25,34,73,131,125,95,64,71,51,86,45,63,64,69,63,60,70,50,39,43,72,76,39,70,65,44,69,41,91,91,42,61,30,28,36,29,33,40,36,60,37,71,53,90,74,35,71,56,55,66,66,49,53,48,55,44,35,32,44,44,38,66,51,28,36,44,49,50,61,48,47,56,28,58,77,66,65,30,54,30,44,44,50,50,60,26,33,57,48,51,48,58,45,90,76,47,83,52,62,62,42,37,52,53,38,51,47,43,34,18,40,78,70,52,17,18,77,66,46,37,44,46,46,70,41,84,47,53,79,52,82,77,85,66,54,52,26,34,24,45,30,71,80,47,97,47,32,34,28,44,28,38,27,44,56,28,72,29,71,38,58,67,58,16,52,51,53,45,53,52,49,50,51,48,31,69,67,36,90,71,54,20,68,67,44,53,52,50,50,45,64,74,46,40,68,44,54,39,89,50,66,69,58,44,54,53,47,46,44,54,75,56,54,55,80,85,60,73,63,63,44,60,47,56,29,35,37,35,27,31,33,17,42,48,87,79,52,73,71,54,62,69,42,54,60,70,56,30,52,53,48,51,55,51,53,52,50,51,58,54,60,67,41,52,63,55,52,53,47,49,35,59,74,68,69,44,72,87,35,34,36,43,34,39,38,34,68,32,68,59,44,68,59,50,48,39,51,49,42,32,49,58,45,23,34,74,132

Radius of gyration: 29.21 Å; Cα contacts (8 Å, |Δi|>4): 1074; chains: 2; bounding box: 59×86×66 Å

InterPro domains:
  IPR014976 Anti-bacteriophage protein A/HamA, nuclease domain [PF08878] (11-298)

Foldseek 3Di:
DLDAFDADLCLLVQWDFLAFQDAQVQALEGETETEGDDDLLARPCVVNLVSLLRLLLPQQEAPLVLCVCVVVVVVVVSLLSSLQLEAALVPGDWVVQLSVLQNCCCHVVVWHFLDAPSNPRPHNPDDDDEFRTWTWHDPDPQEIEIEGEDEDEEAAQLVRLVVRLVSQLCQCPPDQRHPVNVLVVSVVCNCRRDPDDVSSVVVCCQSDPDVVVVRHHYYYAYEYEYEHEDDDDPVLSPDDPVVSVVVVSVVVVVRVVVCSVVNSVSCVVSVVRRYYYYYYYYYDHPSSVSSSVSSCVSSVVDD/DLDAFDADLCLLVQWDFLAFQDAQVQALEGETETEGDDDLLARPCVVNLVSLLRLLLPQQEAPLVLCVCVVVVVVVVSLLSSLQLEAALVPGDWVVQLSVLQNCCCHVVVWHFLDAPSNPRPGNPDDDDEFRTWTWHDPDPQEIEIEGEFEDEEAAQLVLLVVRLVSQLCQCPPDQRHPVNVLVVSVVCNCRRDPDDVSSVVVCCQSDPDVVVVRHHYYYAYEYEYEHEDDDDPVLSPDPPVVSVVVVSVVVVVRVVVCSVVSSVSCVVSVVRRYYYYYYYYYDHPSSVSSSVSSCVSSVVDD

Sequence (606 aa):
MLLRPLVRKTFLNHFYHEIQDQKLDETHSRINLHILKIANNKFDINPLFRELSNSMITFCLSKKEYQQYVDQQRFGELNIAAQEKFRDYQSNEGEFGELLLYCFLETHLEAPKLLTKMNLKTSHNDYVKGADGIHLLQVDNNEFQIVFGESKMYQTLRGGINKAFESINSFLNHSKNNVEYELQLINSHLAQEIVDDQTYDQLKKIIFPSAKEDVIQTNHAFGIFVGFNLKITNEMKKLSNTEYQKQIRQLVSEQVKKEFKHIDGLVDKYDLYGYSFYIYCIPFVKIEDVRKAAIKRLKGEVSMLLRPLVRKTFLNHFYHEIQDQKLDETHSRINLHILKIANNKFDINPLFRELSNSMITFCLSKKEYQQYVDQQRFGELNIAAQEKFRDYQSNEGEFGELLLYCFLETHLEAPKLLTKMNLKTSHNDYVKGADGIHLLQVDNNEFQIVFGESKMYQTLRGGINKAFESINSFLNHSKNNVEYELQLINSHLAQEIVDDQTYDQLKKIIFPSAKEDVIQTNHAFGIFVGFNLKITNEMKKLSNTEYQKQIRQLVSEQVKKEFKHIDGLVDKYDLYGYSFYIYCIPFVKIEDVRKAAIKRLKGEVS